Protein AF-0000000066064671 (afdb_homodimer)

Secondary structure (DSSP, 8-state):
-EEEEEEEE--BTTBS--HHHHHHHHHTT-EETTEEEEEEEEPS-TTTHHHHHHHHHHHH--SEEEEEEE-TT-SSBEEBSEEES-EESS--TTS---EEE-SSTTS-SEEE--S-HHHHHHHHHHTT--B--BS---SSHHHHHHHHHHHHHHHHT---EEEEEEEPEEHHHHTTS-S-EE-HHHHHHHHHHHHHT--/-EEEEEEEE--BTTBS--HHHHHHHHHTT-EETTEEEEEEEEPS-TTTHHHHHHHHHHHH--SEEEEEEE-TT--SBEEBSEEES-EESS--TTS---EEE-SSTTS-SEEE--S-HHHHHHHHHHTT--B--BS---SSHHHHHHHHHHHHHHHHT---EEEEEEEPEEHHHHTTS-S-EE-HHHHHHHHHHHHHT--

InterPro domains:
  IPR000816 Peptidase C15, pyroglutamyl peptidase I [PIRSF015592] (1-196)
  IPR000816 Peptidase C15, pyroglutamyl peptidase I [PR00706] (4-27)
  IPR000816 Peptidase C15, pyroglutamyl peptidase I [PR00706] (62-74)
  IPR000816 Peptidase C15, pyroglutamyl peptidase I [PR00706] (80-100)
  IPR000816 Peptidase C15, pyroglutamyl peptidase I [PR00706] (131-147)
  IPR000816 Peptidase C15, pyroglutamyl peptidase I [PR00706] (161-173)
  IPR000816 Peptidase C15, pyroglutamyl peptidase I [cd00501] (2-194)
  IPR016125 Peptidase C15, pyroglutamyl peptidase I-like [PF01470] (2-195)
  IPR016125 Peptidase C15, pyroglutamyl peptidase I-like [PTHR23402] (2-171)
  IPR029762 Pyroglutamyl peptidase I, bacterial-type [MF_00417] (2-199)
  IPR033693 Pyroglutamyl peptidase I, Glu active site [PS01333] (69-85)
  IPR033694 Pyroglutamyl peptidase I, Cys active site [PS01334] (129-143)
  IPR036440 Peptidase C15, pyroglutamyl peptidase I-like superfamily [G3DSA:3.40.630.20] (1-199)
  IPR036440 Peptidase C15, pyroglutamyl peptidase I-like superfamily [SSF53182] (1-195)

Organism: Oceanobacillus iheyensis (strain DSM 14371 / CIP 107618 / JCM 11309 / KCTC 3954 / HTE831) (NCBI:txid221109)

Foldseek 3Di:
DFEEEEEEEQDWDPFNDWLSVVLLVVQDQHDFLNYGYHGDYAYQDLVPRLVVLLVCCVVVVGQEYEYEYADAADQAKEWEFKFAQFAADQATPVGDGGDTHGLDPPDDGMDTFQAPRVLLQVQCVVVVGGYDYHHYPDRHVQSSNQRSVRVSCVVVVHNHGYGYIYDHADPVRCVVPVHHHDHSVSVSVSVSSSVNSPD/DFEEEEEEEQDWDPFNDWLSVVLLVVQDQHDFLNYGYHGYYAYQDLVPRLVVLLVCCVVVVGQEYEYEYADEFDQAKEWEFKFAQFAADQATPVGDGGDTHGLDPPDDGMDTFQAPRVLLQVQCVVVVGGYDYHHYPDRHVQSSNQRSVRVSCVVVVHNHGYGYIYDYADPVRCVVPVHHHDHSVSVSVSVSSSVNSPD

Sequence (398 aa):
MKKILLTGFVPFLDNPINPTEEIVQGLHKKSVNGWEVVGEVLPVDFHVTGDHLVELIHKVQPSAIISLGLAAGRNRITPERIAINCNDGPVDNQGYKPDGEKIISDGPDGYFSSLPIKKMVKELENNGIPAKISNTAGAYLCNHVMYRALHEIEQQKLDIFSGFIHIPASHKLALTNNIPSFAQKDLQRAIEICIGCLDMKKILLTGFVPFLDNPINPTEEIVQGLHKKSVNGWEVVGEVLPVDFHVTGDHLVELIHKVQPSAIISLGLAAGRNRITPERIAINCNDGPVDNQGYKPDGEKIISDGPDGYFSSLPIKKMVKELENNGIPAKISNTAGAYLCNHVMYRALHEIEQQKLDIFSGFIHIPASHKLALTNNIPSFAQKDLQRAIEICIGCLD

Nearest PDB structures (foldseek):
  3lac-assembly1_A  TM=9.583E-01  e=1.604E-26  Bacillus anthracis
  4gxh-assembly1_C  TM=9.673E-01  e=8.724E-26  Xenorhabdus bovienii SS-2004
  3rnz-assembly1_C  TM=9.684E-01  e=1.972E-25  Bacillus amyloliquefaciens
  1aug-assembly1_D  TM=9.659E-01  e=2.534E-25  Bacillus amyloliquefaciens
  3giu-assembly1_A  TM=9.585E-01  e=2.514E-22  Staphylococcus aureus subsp. aureus COL

Radius of gyration: 21.62 Å; Cα contacts (8 Å, |Δi|>4): 901; chains: 2; bounding box: 46×59×47 Å

pLDDT: mean 97.47, std 2.62, range [79.0, 98.94]

Solvent-accessible surface area (backbone atoms only — not comparable to full-atom values): 20444 Å² total; per-residue (Å²): 119,54,35,30,38,33,34,13,32,53,53,50,90,94,34,90,64,37,63,34,33,56,40,22,61,72,40,40,76,34,74,49,81,70,27,36,29,44,43,43,70,35,65,56,34,84,86,49,36,44,59,50,51,54,51,47,49,69,72,66,60,42,50,27,36,45,35,37,35,80,36,51,82,33,79,33,40,25,40,30,46,33,21,41,45,28,30,26,57,72,59,39,78,80,65,53,61,47,79,58,48,55,72,50,89,90,52,65,47,27,45,60,38,62,47,64,50,69,59,30,33,51,52,34,46,75,69,73,37,60,46,42,80,28,67,49,45,62,28,37,67,63,6,42,44,38,33,45,53,52,48,51,34,61,75,68,67,53,89,50,36,32,31,38,33,33,30,36,25,26,47,76,56,29,72,80,35,100,43,44,53,40,53,63,67,55,55,41,47,51,52,50,55,40,52,51,60,58,129,120,53,35,30,39,31,34,14,33,53,53,50,91,95,34,88,65,35,63,35,33,56,39,22,61,70,40,39,76,34,75,49,81,71,27,35,29,45,45,43,71,36,66,55,35,86,86,49,36,45,60,50,50,53,50,48,48,70,72,67,60,44,49,28,37,45,36,38,37,77,36,79,62,37,78,32,40,24,39,28,46,33,21,40,47,28,30,27,58,71,59,39,80,80,66,55,60,48,81,57,47,55,72,49,87,86,53,66,47,28,46,62,38,63,47,64,50,70,58,31,33,51,53,35,45,76,71,73,38,61,46,42,80,28,67,46,46,60,26,37,65,63,7,41,43,38,33,45,54,52,47,51,34,59,75,66,68,53,87,52,37,32,32,38,33,34,30,37,29,25,48,76,56,28,73,80,36,99,44,43,53,41,52,62,68,54,53,42,49,50,51,50,54,42,53,50,60,58,130

Structure (mmCIF, N/CA/C/O backbone):
data_AF-0000000066064671-model_v1
#
loop_
_entity.id
_entity.type
_entity.pdbx_description
1 polymer 'Pyrrolidone-carboxylate peptidase'
#
loop_
_atom_site.group_PDB
_atom_site.id
_atom_site.type_symbol
_atom_site.label_atom_id
_atom_site.label_alt_id
_atom_site.label_comp_id
_atom_site.label_asym_id
_atom_site.label_entity_id
_atom_site.label_seq_id
_atom_site.pdbx_PDB_ins_code
_atom_site.Cartn_x
_atom_site.Cartn_y
_atom_site.Cartn_z
_atom_site.occupancy
_atom_site.B_iso_or_equiv
_atom_site.auth_seq_id
_atom_site.auth_comp_id
_atom_site.auth_asym_id
_atom_site.auth_atom_id
_atom_site.pdbx_PDB_model_num
ATOM 1 N N . MET A 1 1 ? 7.406 26.422 22.25 1 86 1 MET A N 1
ATOM 2 C CA . MET A 1 1 ? 6.527 25.328 21.875 1 86 1 MET A CA 1
ATOM 3 C C . MET A 1 1 ? 7.016 24.656 20.609 1 86 1 MET A C 1
ATOM 5 O O . MET A 1 1 ? 7.52 25.312 19.703 1 86 1 MET A O 1
ATOM 9 N N . LYS A 1 2 ? 6.895 23.344 20.594 1 94.31 2 LYS A N 1
ATOM 10 C CA . LYS A 1 2 ? 7.305 22.656 19.375 1 94.31 2 LYS A CA 1
ATOM 11 C C . LYS A 1 2 ? 6.344 22.953 18.234 1 94.31 2 LYS A C 1
ATOM 13 O O . LYS A 1 2 ? 5.141 23.109 18.438 1 94.31 2 LYS A O 1
ATOM 18 N N . LYS A 1 3 ? 6.828 23.078 17.094 1 97.94 3 LYS A N 1
ATOM 19 C CA . LYS A 1 3 ? 6.027 23.375 15.914 1 97.94 3 LYS A CA 1
ATOM 20 C C . LYS A 1 3 ? 5.684 22.094 15.148 1 97.94 3 LYS A C 1
ATOM 22 O O . LYS A 1 3 ? 6.52 21.203 15.016 1 97.94 3 LYS A O 1
ATOM 27 N N . ILE A 1 4 ? 4.52 22.031 14.695 1 98.56 4 ILE A N 1
ATOM 28 C CA . ILE A 1 4 ? 4.109 21.016 13.742 1 98.56 4 ILE A CA 1
ATOM 29 C C . ILE A 1 4 ? 3.744 21.656 12.406 1 98.56 4 ILE A C 1
ATOM 31 O O . ILE A 1 4 ? 3.025 22.656 12.375 1 98.56 4 ILE A O 1
ATOM 35 N N . LEU A 1 5 ? 4.355 21.203 11.359 1 98.88 5 LEU A N 1
ATOM 36 C CA . LEU A 1 5 ? 3.941 21.562 10.016 1 98.88 5 LEU A CA 1
ATOM 37 C C . LEU A 1 5 ? 2.779 20.703 9.539 1 98.88 5 LEU A C 1
ATOM 39 O O . LEU A 1 5 ? 2.936 19.484 9.367 1 98.88 5 LEU A O 1
ATOM 43 N N . LEU A 1 6 ? 1.608 21.266 9.422 1 98.88 6 LEU A N 1
ATOM 44 C CA . LEU A 1 6 ? 0.392 20.609 8.953 1 98.88 6 LEU A CA 1
ATOM 45 C C . LEU A 1 6 ? 0.06 21.031 7.527 1 98.88 6 LEU A C 1
ATOM 47 O O . LEU A 1 6 ? -0.166 22.203 7.254 1 98.88 6 LEU A O 1
ATOM 51 N N . THR A 1 7 ? 0.079 20.047 6.645 1 98.88 7 THR A N 1
ATOM 52 C CA . THR A 1 7 ? -0.175 20.438 5.262 1 98.88 7 THR A CA 1
ATOM 53 C C . THR A 1 7 ? -1.432 19.75 4.73 1 98.88 7 THR A C 1
ATOM 55 O O . THR A 1 7 ? -1.828 18.703 5.223 1 98.88 7 THR A O 1
ATOM 58 N N . GLY A 1 8 ? -2.143 20.359 3.84 1 98.62 8 GLY A N 1
ATOM 59 C CA . GLY A 1 8 ? -3.242 19.859 3.025 1 98.62 8 GLY A CA 1
ATOM 60 C C . GLY A 1 8 ? -3.127 20.25 1.565 1 98.62 8 GLY A C 1
ATOM 61 O O . GLY A 1 8 ? -2.057 20.656 1.11 1 98.62 8 GLY A O 1
ATOM 62 N N . PHE A 1 9 ? -4.184 20.016 0.849 1 98.56 9 PHE A N 1
ATOM 63 C CA . PHE A 1 9 ? -4.129 20.281 -0.585 1 98.56 9 PHE A CA 1
ATOM 64 C C . PHE A 1 9 ? -5.297 21.156 -1.026 1 98.56 9 PHE A C 1
ATOM 66 O O . PHE A 1 9 ? -6.363 21.125 -0.409 1 98.56 9 PHE A O 1
ATOM 73 N N . VAL A 1 10 ? -5.047 21.875 -2.084 1 97.62 10 VAL A N 1
ATOM 74 C CA . VAL A 1 10 ? -6.133 22.531 -2.805 1 97.62 10 VAL A CA 1
ATOM 75 C C . VAL A 1 10 ? -7.047 21.469 -3.432 1 97.62 10 VAL A C 1
ATOM 77 O O . VAL A 1 10 ? -6.684 20.297 -3.521 1 97.62 10 VAL A O 1
ATOM 80 N N . PRO A 1 11 ? -8.258 21.891 -3.887 1 95.06 11 PRO A N 1
ATOM 81 C CA . PRO A 1 11 ? -9.125 20.969 -4.613 1 95.06 11 PRO A CA 1
ATOM 82 C C . PRO A 1 11 ? -8.445 20.359 -5.844 1 95.06 11 PRO A C 1
ATOM 84 O O . PRO A 1 11 ? -7.531 20.969 -6.406 1 95.06 11 PRO A O 1
ATOM 87 N N . PHE A 1 12 ? -8.875 19.25 -6.246 1 93.38 12 PHE A N 1
ATOM 88 C CA . PHE A 1 12 ? -8.25 18.547 -7.355 1 93.38 12 PHE A CA 1
ATOM 89 C C . PHE A 1 12 ? -9.219 17.547 -7.984 1 93.38 12 PHE A C 1
ATOM 91 O O . PHE A 1 12 ? -10.203 17.156 -7.359 1 93.38 12 PHE A O 1
ATOM 98 N N . LEU A 1 13 ? -8.93 17.156 -9.305 1 92 13 LEU A N 1
ATOM 99 C CA . LEU A 1 13 ? -9.75 16.219 -10.07 1 92 13 LEU A CA 1
ATOM 100 C C . LEU A 1 13 ? -11.227 16.609 -10.008 1 92 13 LEU A C 1
ATOM 102 O O . LEU A 1 13 ? -11.586 17.734 -10.375 1 92 13 LEU A O 1
ATOM 106 N N . ASP A 1 14 ? -12.125 15.703 -9.641 1 88.81 14 ASP A N 1
ATOM 107 C CA . ASP A 1 14 ? -13.562 15.977 -9.664 1 88.81 14 ASP A CA 1
ATOM 108 C C . ASP A 1 14 ? -14.055 16.438 -8.297 1 88.81 14 ASP A C 1
ATOM 110 O O . ASP A 1 14 ? -15.258 16.453 -8.039 1 88.81 14 ASP A O 1
ATOM 114 N N . ASN A 1 15 ? -13.086 16.766 -7.441 1 91.62 15 ASN A N 1
ATOM 115 C CA . ASN A 1 15 ? -13.453 17.25 -6.113 1 91.62 15 ASN A CA 1
ATOM 116 C C . ASN A 1 15 ? -13.328 18.766 -6.016 1 91.62 15 ASN A C 1
ATOM 118 O O . ASN A 1 15 ? -12.219 19.297 -5.891 1 91.62 15 ASN A O 1
ATOM 122 N N . PRO A 1 16 ? -14.438 19.453 -6.008 1 90.81 16 PRO A N 1
ATOM 123 C CA . PRO A 1 16 ? -14.383 20.922 -5.969 1 90.81 16 PRO A CA 1
ATOM 124 C C . PRO A 1 16 ? -13.977 21.453 -4.602 1 90.81 16 PRO A C 1
ATOM 126 O O . PRO A 1 16 ? -13.633 22.641 -4.473 1 90.81 16 PRO A O 1
ATOM 129 N N . ILE A 1 17 ? -14.07 20.609 -3.594 1 92.19 17 ILE A N 1
ATOM 130 C CA . ILE A 1 17 ? -13.688 20.922 -2.223 1 92.19 17 ILE A CA 1
ATOM 131 C C . ILE A 1 17 ? -12.688 19.891 -1.713 1 92.19 17 ILE A C 1
ATOM 133 O O . ILE A 1 17 ? -12.773 18.719 -2.055 1 92.19 17 ILE A O 1
ATOM 137 N N . ASN A 1 18 ? -11.742 20.391 -0.948 1 96.5 18 ASN A N 1
ATOM 138 C CA . ASN A 1 18 ? -10.844 19.516 -0.201 1 96.5 18 ASN A CA 1
ATOM 139 C C . ASN A 1 18 ? -10.914 19.797 1.298 1 96.5 18 ASN A C 1
ATOM 141 O O . ASN A 1 18 ? -10.422 20.828 1.768 1 96.5 18 ASN A O 1
ATOM 145 N N . PRO A 1 19 ? -11.422 18.906 2.004 1 97.75 19 PRO A N 1
ATOM 146 C CA . PRO A 1 19 ? -11.594 19.156 3.436 1 97.75 19 PRO A CA 1
ATOM 147 C C . PRO A 1 19 ? -10.273 19.406 4.156 1 97.75 19 PRO A C 1
ATOM 149 O O . PRO A 1 19 ? -10.258 20.031 5.223 1 97.75 19 PRO A O 1
ATOM 152 N N . THR A 1 20 ? -9.18 18.938 3.605 1 98.62 20 THR A N 1
ATOM 153 C CA . THR A 1 20 ? -7.891 19.141 4.254 1 98.62 20 THR A CA 1
ATOM 154 C C . THR A 1 20 ? -7.516 20.625 4.254 1 98.62 20 THR A C 1
ATOM 156 O O . THR A 1 20 ? -6.859 21.109 5.184 1 98.62 20 THR A O 1
ATOM 159 N N . GLU A 1 21 ? -7.926 21.297 3.186 1 98.31 21 GLU A N 1
ATOM 160 C CA . GLU A 1 21 ? -7.66 22.734 3.123 1 98.31 21 GLU A CA 1
ATOM 161 C C . GLU A 1 21 ? -8.312 23.469 4.293 1 98.31 21 GLU A C 1
ATOM 163 O O . GLU A 1 21 ? -7.672 24.297 4.949 1 98.31 21 GLU A O 1
ATOM 168 N N . GLU A 1 22 ? -9.508 23.141 4.578 1 97.75 22 GLU A N 1
ATOM 169 C CA . GLU A 1 22 ? -10.25 23.781 5.664 1 97.75 22 GLU A CA 1
ATOM 170 C C . GLU A 1 22 ? -9.633 23.453 7.02 1 97.75 22 GLU A C 1
ATOM 172 O O . GLU A 1 22 ? -9.547 24.312 7.898 1 97.75 22 GLU A O 1
ATOM 177 N N . ILE A 1 23 ? -9.195 22.234 7.184 1 98.69 23 ILE A N 1
ATOM 178 C CA . ILE A 1 23 ? -8.586 21.812 8.438 1 98.69 23 ILE A CA 1
ATOM 179 C C . ILE A 1 23 ? -7.289 22.578 8.664 1 98.69 23 ILE A C 1
ATOM 181 O O . ILE A 1 23 ? -7.066 23.125 9.75 1 98.69 23 ILE A O 1
ATOM 185 N N . VAL A 1 24 ? -6.496 22.641 7.656 1 98.69 24 VAL A N 1
ATOM 186 C CA . VAL A 1 24 ? -5.18 23.266 7.73 1 98.69 24 VAL A CA 1
ATOM 187 C C . VAL A 1 24 ? -5.332 24.75 8.031 1 98.69 24 VAL A C 1
ATOM 189 O O . VAL A 1 24 ? -4.656 25.281 8.914 1 98.69 24 VAL A O 1
ATOM 192 N N . GLN A 1 25 ? -6.18 25.344 7.344 1 98 25 GLN A N 1
ATOM 193 C CA . GLN A 1 25 ? -6.422 26.766 7.551 1 98 25 GLN A CA 1
ATOM 194 C C . GLN A 1 25 ? -7.016 27.031 8.93 1 98 25 GLN A C 1
ATOM 196 O O . GLN A 1 25 ? -6.648 28.016 9.594 1 98 25 GLN A O 1
ATOM 201 N N . GLY A 1 26 ? -7.887 26.188 9.344 1 97.81 26 GLY A N 1
ATOM 202 C CA . GLY A 1 26 ? -8.547 26.344 10.633 1 97.81 26 GLY A CA 1
ATOM 203 C C . GLY A 1 26 ? -7.605 26.172 11.805 1 97.81 26 GLY A C 1
ATOM 204 O O . GLY A 1 26 ? -7.816 26.781 12.867 1 97.81 26 GLY A O 1
ATOM 205 N N . LEU A 1 27 ? -6.566 25.422 11.586 1 98.56 27 LEU A N 1
ATOM 206 C CA . LEU A 1 27 ? -5.668 25.109 12.695 1 98.56 27 LEU A CA 1
ATOM 207 C C . LEU A 1 27 ? -4.402 25.953 12.617 1 98.56 27 LEU A C 1
ATOM 209 O O . LEU A 1 27 ? -3.596 25.953 13.555 1 98.56 27 LEU A O 1
ATOM 213 N N . HIS A 1 28 ? -4.25 26.688 11.523 1 98.5 28 HIS A N 1
ATOM 214 C CA . HIS A 1 28 ? -3.059 27.516 11.359 1 98.5 28 HIS A CA 1
ATOM 215 C C . HIS A 1 28 ? -2.916 28.516 12.508 1 98.5 28 HIS A C 1
ATOM 217 O O . HIS A 1 28 ? -3.883 29.188 12.875 1 98.5 28 HIS A O 1
ATOM 223 N N . LYS A 1 29 ? -1.77 28.516 13.188 1 98 29 LYS A N 1
ATOM 224 C CA . LYS A 1 29 ? -1.36 29.422 14.25 1 98 29 LYS A CA 1
ATOM 225 C C . LYS A 1 29 ? -2.078 29.109 15.562 1 98 29 LYS A C 1
ATOM 227 O O . LYS A 1 29 ? -2.012 29.875 16.516 1 98 29 LYS A O 1
ATOM 232 N N . LYS A 1 30 ? -2.764 28.016 15.586 1 97.75 30 LYS A N 1
ATOM 233 C CA . LYS A 1 30 ? -3.371 27.578 16.844 1 97.75 30 LYS A CA 1
ATOM 234 C C . LYS A 1 30 ? -2.424 26.672 17.625 1 97.75 30 LYS A C 1
ATOM 236 O O . LYS A 1 30 ? -1.461 26.141 17.062 1 97.75 30 LYS A O 1
ATOM 241 N N . SER A 1 31 ? -2.703 26.641 18.938 1 97.38 31 SER A N 1
ATOM 242 C CA . SER A 1 31 ? -2.053 25.672 19.812 1 97.38 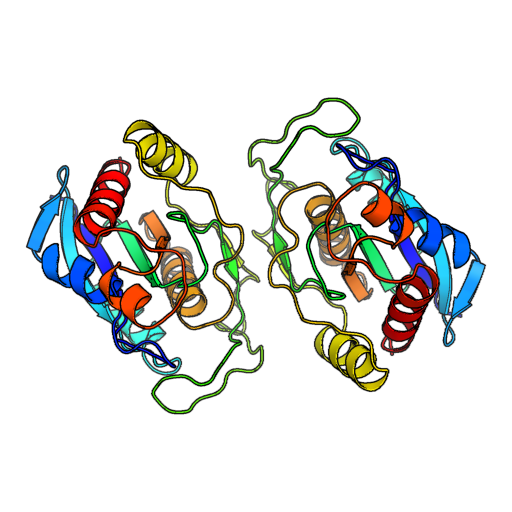31 SER A CA 1
ATOM 243 C C . SER A 1 31 ? -2.943 24.453 20.047 1 97.38 31 SER A C 1
ATOM 245 O O . SER A 1 31 ? -4.082 24.594 20.484 1 97.38 31 SER A O 1
ATOM 247 N N . VAL A 1 32 ? -2.406 23.375 19.641 1 96.38 32 VAL A N 1
ATOM 248 C CA . VAL A 1 32 ? -3.137 22.125 19.797 1 96.38 32 VAL A CA 1
ATOM 249 C C . VAL A 1 32 ? -2.316 21.141 20.656 1 96.38 32 VAL A C 1
ATOM 251 O O . VAL A 1 32 ? -1.283 20.641 20.203 1 96.38 32 VAL A O 1
ATOM 254 N N . ASN A 1 33 ? -2.781 20.875 21.859 1 93.62 33 ASN A N 1
ATOM 255 C CA . ASN A 1 33 ? -2.127 19.922 22.75 1 93.62 33 ASN A CA 1
ATOM 256 C C . ASN A 1 33 ? -0.643 20.234 22.922 1 93.62 33 ASN A C 1
ATOM 258 O O . ASN A 1 33 ? 0.202 19.344 22.797 1 93.62 33 ASN A O 1
ATOM 262 N N . GLY A 1 34 ? -0.303 21.516 22.969 1 93.56 34 GLY A N 1
ATOM 263 C CA . GLY A 1 34 ? 1.061 21.938 23.25 1 93.56 34 GLY A CA 1
ATOM 264 C C . GLY A 1 34 ? 1.89 22.125 22 1 93.56 34 GLY A C 1
ATOM 265 O O . GLY A 1 34 ? 3.076 22.453 22.078 1 93.56 34 GLY A O 1
ATOM 266 N N . TRP A 1 35 ? 1.322 21.906 20.812 1 96.88 35 TRP A N 1
ATOM 267 C CA . TRP A 1 35 ? 2.006 22.109 19.547 1 96.88 35 TRP A CA 1
ATOM 268 C C . TRP A 1 35 ? 1.535 23.391 18.859 1 96.88 35 TRP A C 1
ATOM 270 O O . TRP A 1 35 ? 0.337 23.688 18.844 1 96.88 35 TRP A O 1
ATOM 280 N N . GLU A 1 36 ? 2.412 24.156 18.438 1 98 36 GLU A N 1
ATOM 281 C CA . GLU A 1 36 ? 2.066 25.266 17.547 1 98 36 GLU A CA 1
ATOM 282 C C . GLU A 1 36 ? 1.892 24.781 16.109 1 98 36 GLU A C 1
ATOM 284 O O . GLU A 1 36 ? 2.816 24.219 15.523 1 98 36 GLU A O 1
ATOM 289 N N . VAL A 1 37 ? 0.776 25.094 15.547 1 98.62 37 VAL A N 1
ATOM 290 C CA . VAL A 1 37 ? 0.48 24.562 14.219 1 98.62 37 VAL A CA 1
ATOM 291 C C . VAL A 1 37 ? 0.848 25.594 13.156 1 98.62 37 VAL A C 1
ATOM 293 O O . VAL A 1 37 ? 0.406 26.75 13.219 1 98.62 37 VAL A O 1
ATOM 296 N N . VAL A 1 38 ? 1.689 25.188 12.297 1 98.81 38 VAL A N 1
ATOM 297 C CA . VAL A 1 38 ? 1.933 25.938 11.062 1 98.81 38 VAL A CA 1
ATOM 298 C C . VAL A 1 38 ? 1.246 25.234 9.898 1 98.81 38 VAL A C 1
ATOM 300 O O . VAL A 1 38 ? 1.708 24.188 9.438 1 98.81 38 VAL A O 1
ATOM 303 N N . GLY A 1 39 ? 0.17 25.844 9.438 1 98.75 39 GLY A N 1
ATOM 304 C CA . GLY A 1 39 ? -0.617 25.25 8.367 1 98.75 39 GLY A CA 1
ATOM 305 C C . GLY A 1 39 ? -0.233 25.766 6.992 1 98.75 39 GLY A C 1
ATOM 306 O O . GLY A 1 39 ? -0.01 26.953 6.805 1 98.75 39 GLY A O 1
ATOM 307 N N . GLU A 1 40 ? -0.113 24.859 6.043 1 98.75 40 GLU A N 1
ATOM 308 C CA . GLU A 1 40 ? 0.196 25.219 4.66 1 98.75 40 GLU A CA 1
ATOM 309 C C . GLU A 1 40 ? -0.642 24.391 3.686 1 98.75 40 GLU A C 1
ATOM 311 O O . GLU A 1 40 ? -0.684 23.172 3.773 1 98.75 40 GLU A O 1
ATOM 316 N N . VAL A 1 41 ? -1.333 25.047 2.762 1 98.69 41 VAL A N 1
ATOM 317 C CA . VAL A 1 41 ? -2.074 24.375 1.702 1 98.69 41 VAL A CA 1
ATOM 318 C C . VAL A 1 41 ? -1.189 24.219 0.466 1 98.69 41 VAL A C 1
ATOM 320 O O . VAL A 1 41 ? -0.676 25.219 -0.059 1 98.69 41 VAL A O 1
ATOM 323 N N . LEU A 1 42 ? -0.991 23.047 0.029 1 98.69 42 LEU A N 1
ATOM 324 C CA . LEU A 1 42 ? -0.08 22.734 -1.066 1 98.69 42 LEU A CA 1
ATOM 325 C C . LEU A 1 42 ? -0.833 22.641 -2.389 1 98.69 42 LEU A C 1
ATOM 327 O O . LEU A 1 42 ? -2.006 22.266 -2.414 1 98.69 42 LEU A O 1
ATOM 331 N N . PRO A 1 43 ? -0.164 22.984 -3.477 1 98.06 43 PRO A N 1
ATOM 332 C CA . PRO A 1 43 ? -0.778 22.734 -4.785 1 98.06 43 PRO A CA 1
ATOM 333 C C . PRO A 1 43 ? -0.768 21.266 -5.176 1 98.06 43 PRO A C 1
ATOM 335 O O . PRO A 1 43 ? 0.035 20.484 -4.656 1 98.06 43 PRO A O 1
ATOM 338 N N . VAL A 1 44 ? -1.709 20.891 -6.008 1 98.06 44 VAL A N 1
ATOM 339 C CA . VAL A 1 44 ? -1.705 19.562 -6.613 1 98.06 44 VAL A CA 1
ATOM 340 C C . VAL A 1 44 ? -0.929 19.594 -7.926 1 98.06 44 VAL A C 1
ATOM 342 O O . VAL A 1 44 ? -1.52 19.75 -9 1 98.06 44 VAL A O 1
ATOM 345 N N . ASP A 1 45 ? 0.361 19.562 -7.734 1 98.38 45 ASP A N 1
ATOM 346 C CA . ASP A 1 45 ? 1.346 19.734 -8.797 1 98.38 45 ASP A CA 1
ATOM 347 C C . ASP A 1 45 ? 2.602 18.906 -8.516 1 98.38 45 ASP A C 1
ATOM 349 O O . ASP A 1 45 ? 3.412 19.266 -7.668 1 98.38 45 ASP A O 1
ATOM 353 N N . PHE A 1 46 ? 2.799 17.844 -9.344 1 98.31 46 PHE A N 1
ATOM 354 C CA . PHE A 1 46 ? 3.902 16.922 -9.102 1 98.31 46 PHE A CA 1
ATOM 355 C C . PHE A 1 46 ? 5.242 17.641 -9.234 1 98.31 46 PHE A C 1
ATOM 357 O O . PHE A 1 46 ? 6.227 17.25 -8.609 1 98.31 46 PHE A O 1
ATOM 364 N N . HIS A 1 47 ? 5.309 18.641 -10.008 1 97.38 47 HIS A N 1
ATOM 365 C CA . HIS A 1 47 ? 6.582 19.281 -10.344 1 97.38 47 HIS A CA 1
ATOM 366 C C . HIS A 1 47 ? 7.031 20.234 -9.25 1 97.38 47 HIS A C 1
ATOM 368 O O . HIS A 1 47 ? 8.234 20.453 -9.062 1 97.38 47 HIS A O 1
ATOM 374 N N . VAL A 1 48 ? 6.094 20.734 -8.453 1 97.94 48 VAL A N 1
ATOM 375 C CA . VAL A 1 48 ? 6.48 21.844 -7.582 1 97.94 48 VAL A CA 1
ATOM 376 C C . VAL A 1 48 ? 6.258 21.438 -6.121 1 97.94 48 VAL A C 1
ATOM 378 O O . VAL A 1 48 ? 6.988 21.891 -5.234 1 97.94 48 VAL A O 1
ATOM 381 N N . THR A 1 49 ? 5.336 20.609 -5.859 1 98.44 49 THR A N 1
ATOM 382 C CA . THR A 1 49 ? 4.828 20.422 -4.504 1 98.44 49 THR A CA 1
ATOM 383 C C . THR A 1 49 ? 5.902 19.812 -3.605 1 98.44 49 THR A C 1
ATOM 385 O O . THR A 1 49 ? 6.074 20.25 -2.461 1 98.44 49 THR A O 1
ATOM 388 N N . GLY A 1 50 ? 6.621 18.859 -4.117 1 98.5 50 GLY A N 1
ATOM 389 C CA . GLY A 1 50 ? 7.684 18.234 -3.336 1 98.5 50 GLY A CA 1
ATOM 390 C C . GLY A 1 50 ? 8.758 19.219 -2.914 1 98.5 50 GLY A C 1
ATOM 391 O O . GLY A 1 50 ? 9.148 19.25 -1.745 1 98.5 50 GLY A O 1
ATOM 392 N N . ASP A 1 51 ? 9.195 19.984 -3.838 1 98.44 51 ASP A N 1
ATOM 393 C CA . ASP A 1 51 ? 10.219 20.984 -3.547 1 98.44 51 ASP A CA 1
ATOM 394 C C . ASP A 1 51 ? 9.695 22.031 -2.572 1 98.44 51 ASP A C 1
ATOM 396 O O . ASP A 1 51 ? 10.414 22.469 -1.673 1 98.44 51 ASP A O 1
ATOM 400 N N . HIS A 1 52 ? 8.484 22.391 -2.824 1 98.62 52 HIS A N 1
ATOM 401 C CA . HIS A 1 52 ? 7.863 23.359 -1.937 1 98.62 52 HIS A CA 1
ATOM 402 C C . HIS A 1 52 ? 7.805 22.844 -0.503 1 98.62 52 HIS A C 1
ATOM 404 O O . HIS A 1 52 ? 8.094 23.578 0.441 1 98.62 52 HIS A O 1
ATOM 410 N N . LEU A 1 53 ? 7.434 21.656 -0.314 1 98.75 53 LEU A N 1
ATOM 411 C CA . LEU A 1 53 ? 7.379 21.047 1.014 1 98.75 53 LEU A CA 1
ATOM 412 C C . LEU A 1 53 ? 8.758 21.047 1.67 1 98.75 53 LEU A C 1
ATOM 414 O O . LEU A 1 53 ? 8.883 21.375 2.855 1 98.75 53 LEU A O 1
ATOM 418 N N . VAL A 1 54 ? 9.766 20.672 0.927 1 98.69 54 VAL A N 1
ATOM 419 C CA . VAL A 1 54 ? 11.125 20.641 1.449 1 98.69 54 VAL A CA 1
ATOM 420 C C . VAL A 1 54 ? 11.547 22.031 1.895 1 98.69 54 VAL A C 1
ATOM 422 O O . VAL A 1 54 ? 12.148 22.203 2.955 1 98.69 54 VAL A O 1
ATOM 425 N N . GLU A 1 55 ? 11.188 23.016 1.098 1 98.69 55 GLU A N 1
ATOM 426 C CA . GLU A 1 55 ? 11.469 24.406 1.481 1 98.69 55 GLU A CA 1
ATOM 427 C C . GLU A 1 55 ? 10.781 24.75 2.799 1 98.69 55 GLU A C 1
ATOM 429 O O . GLU A 1 55 ? 11.375 25.406 3.656 1 98.69 55 GLU A O 1
ATOM 434 N N . LEU A 1 56 ? 9.562 24.375 2.926 1 98.75 56 LEU A N 1
ATOM 435 C CA . LEU A 1 56 ? 8.797 24.641 4.141 1 98.75 56 LEU A CA 1
ATOM 436 C C . LEU A 1 56 ? 9.453 23.984 5.348 1 98.75 56 LEU A C 1
ATOM 438 O O . LEU A 1 56 ? 9.469 24.547 6.441 1 98.75 56 LEU A O 1
ATOM 442 N N . ILE A 1 57 ? 9.961 22.75 5.164 1 98.56 57 ILE A N 1
ATOM 443 C CA . ILE A 1 57 ? 10.617 22.031 6.25 1 98.56 57 ILE A CA 1
ATOM 444 C C . ILE A 1 57 ? 11.797 22.859 6.77 1 98.56 57 ILE A C 1
ATOM 446 O O . ILE A 1 57 ? 11.953 23.016 7.984 1 98.56 57 ILE A O 1
ATOM 450 N N . HIS A 1 58 ? 12.555 23.453 5.891 1 98.25 58 HIS A N 1
ATOM 451 C CA . HIS A 1 58 ? 13.742 24.203 6.277 1 98.25 58 HIS A CA 1
ATOM 452 C C . HIS A 1 58 ? 13.367 25.562 6.836 1 98.25 58 HIS A C 1
ATOM 454 O O . HIS A 1 58 ? 14.047 26.078 7.73 1 98.25 58 HIS A O 1
ATOM 460 N N . LYS A 1 59 ? 12.336 26.125 6.348 1 98.38 59 LYS A N 1
ATOM 461 C CA . LYS A 1 59 ? 11.891 27.438 6.809 1 98.38 59 LYS A CA 1
ATOM 462 C C . LYS A 1 59 ? 11.242 27.344 8.188 1 98.38 59 LYS A C 1
ATOM 464 O O . LYS A 1 59 ? 11.555 28.141 9.078 1 98.38 59 LYS A O 1
ATOM 469 N N . VAL A 1 60 ? 10.398 26.359 8.375 1 98.38 60 VAL A N 1
ATOM 470 C CA . VAL A 1 60 ? 9.578 26.234 9.578 1 98.38 60 VAL A CA 1
ATOM 471 C C . VAL A 1 60 ? 10.367 25.516 10.672 1 98.38 60 VAL A C 1
ATOM 473 O O . VAL A 1 60 ? 10.203 25.812 11.859 1 98.38 60 VAL A O 1
ATOM 476 N N . GLN A 1 61 ? 11.242 24.578 10.289 1 98.06 61 GLN A N 1
ATOM 477 C CA . GLN A 1 61 ? 12.016 23.75 11.203 1 98.06 61 GLN A CA 1
ATOM 478 C C . GLN A 1 61 ? 11.109 23.078 12.234 1 98.06 61 GLN A C 1
ATOM 480 O O . GLN A 1 61 ? 11.328 23.203 13.438 1 98.06 61 GLN A O 1
ATOM 485 N N . PRO A 1 62 ? 10.172 22.328 11.75 1 98.56 62 PRO A N 1
ATOM 486 C CA . PRO A 1 62 ? 9.203 21.703 12.641 1 98.56 62 PRO A CA 1
ATOM 487 C C . PRO A 1 62 ? 9.789 20.516 13.398 1 98.56 62 PRO A C 1
ATOM 489 O O . PRO A 1 62 ? 10.828 19.969 13.008 1 98.56 62 PRO A O 1
ATOM 492 N N . SER A 1 63 ? 9.133 20.109 14.469 1 98.19 63 SER A N 1
ATOM 493 C CA . SER A 1 63 ? 9.453 18.875 15.18 1 98.19 63 SER A CA 1
ATOM 494 C C . SER A 1 63 ? 8.594 17.719 14.703 1 98.19 63 SER A C 1
ATOM 496 O O . SER A 1 63 ? 8.875 16.562 15 1 98.19 63 SER A O 1
ATOM 498 N N . ALA A 1 64 ? 7.547 18.047 13.914 1 98.62 64 ALA A N 1
ATOM 499 C CA . ALA A 1 64 ? 6.68 17.031 13.312 1 98.62 64 ALA A CA 1
ATOM 500 C C . ALA A 1 64 ? 6.047 17.547 12.023 1 98.62 64 ALA A C 1
ATOM 502 O O . ALA A 1 64 ? 5.801 18.75 11.891 1 98.62 64 ALA A O 1
ATOM 503 N N . ILE A 1 65 ? 5.863 16.656 11.141 1 98.88 65 ILE A N 1
ATOM 504 C CA . ILE A 1 65 ? 5.141 16.938 9.898 1 98.88 65 ILE A CA 1
ATOM 505 C C . ILE A 1 65 ? 3.973 15.969 9.758 1 98.88 65 ILE A C 1
ATOM 507 O O . ILE A 1 65 ? 4.16 14.75 9.789 1 98.88 65 ILE A O 1
ATOM 511 N N . ILE A 1 66 ? 2.773 16.469 9.68 1 98.94 66 ILE A N 1
ATOM 512 C CA . ILE A 1 66 ? 1.598 15.688 9.312 1 98.94 66 ILE A CA 1
ATOM 513 C C . ILE A 1 66 ? 0.989 16.25 8.031 1 98.94 66 ILE A C 1
ATOM 515 O O . ILE A 1 66 ? 0.514 17.375 8 1 98.94 66 ILE A O 1
ATOM 519 N N . SER A 1 67 ? 1.057 15.484 7.023 1 98.94 67 SER A N 1
ATOM 520 C CA . SER A 1 67 ? 0.372 15.836 5.785 1 98.94 67 SER A CA 1
ATOM 521 C C . SER A 1 67 ? -0.987 15.156 5.684 1 98.94 67 SER A C 1
ATOM 523 O O . SER A 1 67 ? -1.135 14 6.082 1 98.94 67 SER A O 1
ATOM 525 N N . LEU A 1 68 ? -1.937 15.883 5.195 1 98.94 68 LEU A N 1
ATOM 526 C CA . LEU A 1 68 ? -3.297 15.367 5.055 1 98.94 68 LEU A CA 1
ATOM 527 C C . LEU A 1 68 ? -3.678 15.227 3.586 1 98.94 68 LEU A C 1
ATOM 529 O O . LEU A 1 68 ? -3.242 16.016 2.748 1 98.94 68 LEU A O 1
ATOM 533 N N . GLY A 1 69 ? -4.473 14.297 3.311 1 98.62 69 GLY A N 1
ATOM 534 C CA . GLY A 1 69 ? -5.043 14.117 1.984 1 98.62 69 GLY A CA 1
ATOM 535 C C . GLY A 1 69 ? -6.457 13.562 2.012 1 98.62 69 GLY A C 1
ATOM 536 O O . GLY A 1 69 ? -6.824 12.836 2.934 1 98.62 69 GLY A O 1
ATOM 537 N N . LEU A 1 70 ? -7.207 13.914 0.993 1 98.12 70 LEU A N 1
ATOM 538 C CA . LEU A 1 70 ? -8.562 13.398 0.831 1 98.12 70 LEU A CA 1
ATOM 539 C C . LEU A 1 70 ? -8.539 12.023 0.173 1 98.12 70 LEU A C 1
ATOM 541 O O . LEU A 1 70 ? -7.93 11.844 -0.881 1 98.12 70 LEU A O 1
ATOM 545 N N . ALA A 1 71 ? -9.148 11.102 0.85 1 96.56 71 ALA A N 1
ATOM 546 C CA . ALA A 1 71 ? -9.508 9.828 0.239 1 96.56 71 ALA A CA 1
ATOM 547 C C . ALA A 1 71 ? -11.023 9.656 0.192 1 96.56 71 ALA A C 1
ATOM 549 O O . ALA A 1 71 ? -11.617 9.047 1.09 1 96.56 71 ALA A O 1
ATOM 550 N N . ALA A 1 72 ? -11.719 10.18 -0.787 1 91.44 72 ALA A N 1
ATOM 551 C CA . ALA A 1 72 ? -13.164 10.359 -0.874 1 91.44 72 ALA A CA 1
ATOM 552 C C . ALA A 1 72 ? -13.891 9.016 -0.778 1 91.44 72 ALA A C 1
ATOM 554 O O . ALA A 1 72 ? -15.008 8.945 -0.275 1 91.44 72 ALA A O 1
ATOM 555 N N . GLY A 1 73 ? -13.352 7.848 -0.991 1 93.06 73 GLY A N 1
ATOM 556 C CA . GLY A 1 73 ? -14.008 6.551 -0.938 1 93.06 73 GLY A CA 1
ATOM 557 C C . GLY A 1 73 ? -13.805 5.832 0.381 1 93.06 73 GLY A C 1
ATOM 558 O O . GLY A 1 73 ? -14.453 4.816 0.65 1 93.06 73 GLY A O 1
ATOM 559 N N . ARG A 1 74 ? -13.016 6.422 1.219 1 96.62 74 ARG A N 1
ATOM 560 C CA . ARG A 1 74 ? -12.742 5.793 2.508 1 96.62 74 ARG A CA 1
ATOM 561 C C . ARG A 1 74 ? -13.742 6.258 3.562 1 96.62 74 ARG A C 1
ATOM 563 O O . ARG A 1 74 ? -14.289 7.355 3.465 1 96.62 74 ARG A O 1
ATOM 570 N N . ASN A 1 75 ? -13.953 5.375 4.555 1 98.06 75 ASN A N 1
ATOM 571 C CA . ASN A 1 75 ? -14.953 5.66 5.586 1 98.06 75 ASN A CA 1
ATOM 572 C C . ASN A 1 75 ? -14.312 5.758 6.969 1 98.06 75 ASN A C 1
ATOM 574 O O . ASN A 1 75 ? -14.992 5.602 7.98 1 98.06 75 ASN A O 1
ATOM 578 N N . ARG A 1 76 ? -13.055 5.898 7.008 1 98.56 76 ARG A N 1
ATOM 579 C CA . ARG A 1 76 ? -12.273 5.996 8.234 1 98.56 76 ARG A CA 1
ATOM 580 C C . ARG A 1 76 ? -11.117 6.977 8.07 1 98.56 76 ARG A C 1
ATOM 582 O O . ARG A 1 76 ? -10.656 7.219 6.953 1 98.56 76 ARG A O 1
ATOM 589 N N . ILE A 1 77 ? -10.695 7.59 9.195 1 98.88 77 ILE A N 1
ATOM 590 C CA . ILE A 1 77 ? -9.391 8.25 9.219 1 98.88 77 ILE A CA 1
ATOM 591 C C . ILE A 1 77 ? -8.289 7.203 9.07 1 98.88 77 ILE A C 1
ATOM 593 O O . ILE A 1 77 ? -8.258 6.211 9.797 1 98.88 77 ILE A O 1
ATOM 597 N N . THR A 1 78 ? -7.379 7.469 8.141 1 98.88 78 THR A N 1
ATOM 598 C CA . THR A 1 78 ? -6.406 6.406 7.895 1 98.88 78 THR A CA 1
ATOM 599 C C . THR A 1 78 ? -4.984 6.961 7.914 1 98.88 78 THR A C 1
ATOM 601 O O . THR A 1 78 ? -4.477 7.414 6.887 1 98.88 78 THR A O 1
ATOM 604 N N . PRO A 1 79 ? -4.293 6.906 9.086 1 98.94 79 PRO A N 1
ATOM 605 C CA . PRO A 1 79 ? -2.844 7.113 9.055 1 98.94 79 PRO A CA 1
ATOM 606 C C . PRO A 1 79 ? -2.121 6.105 8.164 1 98.94 79 PRO A C 1
ATOM 608 O O . PRO A 1 79 ? -2.422 4.91 8.203 1 98.94 79 PRO A O 1
ATOM 611 N N . GLU A 1 80 ? -1.263 6.613 7.328 1 98.88 80 GLU A N 1
ATOM 612 C CA . GLU A 1 80 ? -0.576 5.785 6.34 1 98.88 80 GLU A CA 1
ATOM 613 C C . GLU A 1 80 ? 0.704 5.188 6.914 1 98.88 80 GLU A C 1
ATOM 615 O O . GLU A 1 80 ? 1.487 5.883 7.562 1 98.88 80 GLU A O 1
ATOM 620 N N . ARG A 1 81 ? 0.928 3.961 6.609 1 98.81 81 ARG A N 1
ATOM 621 C CA . ARG A 1 81 ? 2.074 3.24 7.152 1 98.81 81 ARG A CA 1
ATOM 622 C C . ARG A 1 81 ? 3.34 3.543 6.359 1 98.81 81 ARG A C 1
ATOM 624 O O . ARG A 1 81 ? 4.438 3.59 6.922 1 98.81 81 ARG A O 1
ATOM 631 N N . ILE A 1 82 ? 3.141 3.773 5.012 1 98.88 82 ILE A N 1
ATOM 632 C CA . ILE A 1 82 ? 4.336 3.809 4.172 1 98.88 82 ILE A CA 1
ATOM 633 C C . ILE A 1 82 ? 4.086 4.703 2.959 1 98.88 82 ILE A C 1
ATOM 635 O O . ILE A 1 82 ? 2.959 4.797 2.471 1 98.88 82 ILE A O 1
ATOM 639 N N . ALA A 1 83 ? 5.09 5.348 2.529 1 98.88 83 ALA A N 1
ATOM 640 C CA . ALA A 1 83 ? 5.168 5.973 1.212 1 98.88 83 ALA A CA 1
ATOM 641 C C . ALA A 1 83 ? 6.098 5.188 0.29 1 98.88 83 ALA A C 1
ATOM 643 O O . ALA A 1 83 ? 7.113 4.648 0.735 1 98.88 83 ALA A O 1
ATOM 644 N N . ILE A 1 84 ? 5.766 5.18 -0.961 1 98.94 84 ILE A N 1
ATOM 645 C CA . ILE A 1 84 ? 6.582 4.395 -1.881 1 98.94 84 ILE A CA 1
ATOM 646 C C . ILE A 1 84 ? 7.184 5.309 -2.947 1 98.94 84 ILE A C 1
ATOM 648 O O . ILE A 1 84 ? 6.594 6.332 -3.299 1 98.94 84 ILE A O 1
ATOM 652 N N . ASN A 1 85 ? 8.312 4.922 -3.502 1 98.88 85 ASN A N 1
ATOM 653 C CA . ASN A 1 85 ? 9.07 5.699 -4.48 1 98.88 85 ASN A CA 1
ATOM 654 C C . ASN A 1 85 ? 8.5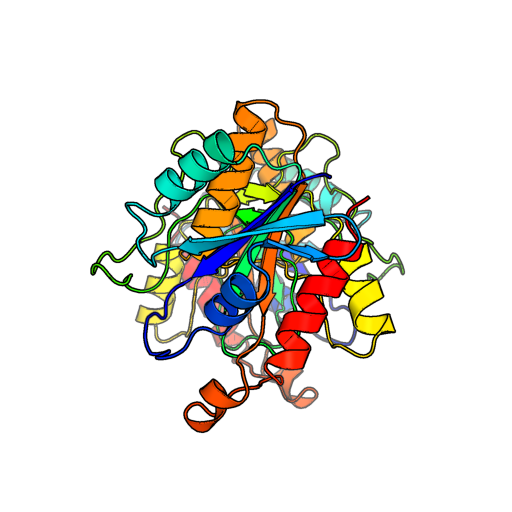 5.535 -5.887 1 98.88 85 ASN A C 1
ATOM 656 O O . ASN A 1 85 ? 9.172 5.008 -6.773 1 98.88 85 ASN A O 1
ATOM 660 N N . CYS A 1 86 ? 7.32 6.09 -6.023 1 98.88 86 CYS A N 1
ATOM 661 C CA . CYS A 1 86 ? 6.629 5.93 -7.297 1 98.88 86 CYS A CA 1
ATOM 662 C C . CYS A 1 86 ? 5.598 7.031 -7.504 1 98.88 86 CYS A C 1
ATOM 664 O O . CYS A 1 86 ? 4.82 7.336 -6.598 1 98.88 86 CYS A O 1
ATOM 666 N N . ASN A 1 87 ? 5.688 7.695 -8.648 1 98.81 87 ASN A N 1
ATOM 667 C CA . ASN A 1 87 ? 4.625 8.586 -9.094 1 98.81 87 ASN A CA 1
ATOM 668 C C . ASN A 1 87 ? 3.723 7.918 -10.117 1 98.81 87 ASN A C 1
ATOM 670 O O . ASN A 1 87 ? 4.191 7.473 -11.172 1 98.81 87 ASN A O 1
ATOM 674 N N . ASP A 1 88 ? 2.514 7.832 -9.812 1 98.56 88 ASP A N 1
ATOM 675 C CA . ASP A 1 88 ? 1.503 7.254 -10.695 1 98.56 88 ASP A CA 1
ATOM 676 C C . ASP A 1 88 ? 0.118 7.82 -10.391 1 98.56 88 ASP A C 1
ATOM 678 O O . ASP A 1 88 ? -0.083 8.453 -9.352 1 98.56 88 ASP A O 1
ATOM 682 N N . GLY A 1 89 ? -0.791 7.602 -11.336 1 97.12 89 GLY A N 1
ATOM 683 C CA . GLY A 1 89 ? -2.15 8.055 -11.086 1 97.12 89 GLY A CA 1
ATOM 684 C C . GLY A 1 89 ? -2.666 9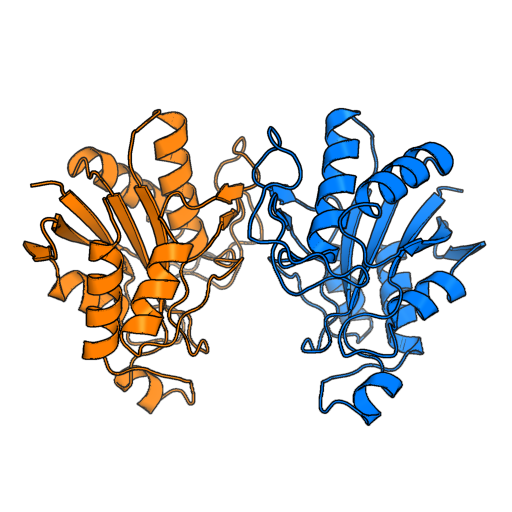.008 -12.148 1 97.12 89 GLY A C 1
ATOM 685 O O . GLY A 1 89 ? -2.119 9.07 -13.25 1 97.12 89 GLY A O 1
ATOM 686 N N . PRO A 1 90 ? -3.787 9.695 -11.836 1 96.94 90 PRO A N 1
ATOM 687 C CA . PRO A 1 90 ? -4.414 10.602 -12.805 1 96.94 90 PRO A CA 1
ATOM 688 C C . PRO A 1 90 ? -3.607 11.875 -13.023 1 96.94 90 PRO A C 1
ATOM 690 O O . PRO A 1 90 ? -2.551 12.055 -12.414 1 96.94 90 PRO A O 1
ATOM 693 N N . VAL A 1 91 ? -4.129 12.656 -13.906 1 97.5 91 VAL A N 1
ATOM 694 C CA . VAL A 1 91 ? -3.529 13.945 -14.242 1 97.5 91 VAL A CA 1
ATOM 695 C C . VAL A 1 91 ? -3.609 14.883 -13.047 1 97.5 91 VAL A C 1
ATOM 697 O O . VAL A 1 91 ? -4.609 14.891 -12.32 1 97.5 91 VAL A O 1
ATOM 700 N N . ASP A 1 92 ? -2.523 15.664 -12.852 1 97.38 92 ASP A N 1
ATOM 701 C CA . ASP A 1 92 ? -2.574 16.656 -11.781 1 97.38 92 ASP A CA 1
ATOM 702 C C . ASP A 1 92 ? -3.191 17.969 -12.266 1 97.38 92 ASP A C 1
ATOM 704 O O . ASP A 1 92 ? -3.721 18.031 -13.375 1 97.38 92 ASP A O 1
ATOM 708 N N . ASN A 1 93 ? -3.24 18.953 -11.383 1 97.12 93 ASN A N 1
ATOM 709 C CA . ASN A 1 93 ? -3.928 20.203 -11.688 1 97.12 93 ASN A CA 1
ATOM 710 C C . ASN A 1 93 ? -3.215 20.984 -12.797 1 97.12 93 ASN A C 1
ATOM 712 O O . ASN A 1 93 ? -3.775 21.922 -13.359 1 97.12 93 ASN A O 1
ATOM 716 N N . GLN A 1 94 ? -1.998 20.578 -13.164 1 97 94 GLN A N 1
ATOM 717 C CA . GLN A 1 94 ? -1.227 21.266 -14.188 1 97 94 GLN A CA 1
ATOM 718 C C . GLN A 1 94 ? -1.167 20.469 -15.484 1 97 94 GLN A C 1
ATOM 720 O O . GLN A 1 94 ? -0.444 20.828 -16.406 1 97 94 GLN A O 1
ATOM 725 N N . GLY A 1 95 ? -1.833 19.297 -15.438 1 97.25 95 GLY A N 1
ATOM 726 C CA . GLY A 1 95 ? -1.967 18.516 -16.656 1 97.25 95 GLY A CA 1
ATOM 727 C C . GLY A 1 95 ? -0.935 17.422 -16.781 1 97.25 95 GLY A C 1
ATOM 728 O O . GLY A 1 95 ? -0.928 16.672 -17.766 1 97.25 95 GLY A O 1
ATOM 729 N N . TYR A 1 96 ? -0.078 17.312 -15.828 1 97.88 96 TYR A N 1
ATOM 730 C CA . TYR A 1 96 ? 0.919 16.25 -15.867 1 97.88 96 TYR A CA 1
ATOM 731 C C . TYR A 1 96 ? 0.314 14.922 -15.43 1 97.88 96 TYR A C 1
ATOM 733 O O . TYR A 1 96 ? -0.345 14.844 -14.391 1 97.88 96 TYR A O 1
ATOM 741 N N . LYS A 1 97 ? 0.506 13.859 -16.25 1 97.94 97 LYS A N 1
ATOM 742 C CA . LYS A 1 97 ? 0.046 12.508 -15.914 1 97.94 97 LYS A CA 1
ATOM 743 C C . LYS A 1 97 ? 1.219 11.594 -15.586 1 97.94 97 LYS A C 1
ATOM 745 O O . LYS A 1 97 ? 1.894 11.086 -16.484 1 97.94 97 LYS A O 1
ATOM 750 N N . PRO A 1 98 ? 1.486 11.266 -14.312 1 97.94 98 PRO A N 1
ATOM 751 C CA . PRO A 1 98 ? 2.57 10.352 -13.961 1 97.94 98 PRO A CA 1
ATOM 752 C C . PRO A 1 98 ? 2.318 8.922 -14.445 1 97.94 98 PRO A C 1
ATOM 754 O O . PRO A 1 98 ? 1.17 8.547 -14.695 1 97.94 98 PRO A O 1
ATOM 757 N N . ASP A 1 99 ? 3.41 8.164 -14.602 1 97.5 99 ASP A N 1
ATOM 758 C CA . ASP A 1 99 ? 3.266 6.832 -15.18 1 97.5 99 ASP A CA 1
ATOM 759 C C . ASP A 1 99 ? 4.238 5.848 -14.539 1 97.5 99 ASP A C 1
ATOM 761 O O . ASP A 1 99 ? 4.891 5.066 -15.234 1 97.5 99 ASP A O 1
ATOM 765 N N . GLY A 1 100 ? 4.375 6.004 -13.273 1 97.81 100 GLY A N 1
ATOM 766 C CA . GLY A 1 100 ? 5.117 4.988 -12.547 1 97.81 100 GLY A CA 1
ATOM 767 C C . GLY A 1 100 ? 6.574 5.352 -12.336 1 97.81 100 GLY A C 1
ATOM 768 O O . GLY A 1 100 ? 7.355 4.539 -11.844 1 97.81 100 GLY A O 1
ATOM 769 N N . GLU A 1 101 ? 7.023 6.562 -12.648 1 98.19 101 GLU A N 1
ATOM 770 C CA . GLU A 1 101 ? 8.414 6.957 -12.461 1 98.19 101 GLU A CA 1
ATOM 771 C C . GLU A 1 101 ? 8.75 7.121 -10.977 1 98.19 101 GLU A C 1
ATOM 773 O O . GLU A 1 101 ? 7.875 7.426 -10.172 1 98.19 101 GLU A O 1
ATOM 778 N N . LYS A 1 102 ? 10.008 6.961 -10.688 1 98.56 102 LYS A N 1
ATOM 779 C CA . LYS A 1 102 ? 10.477 7.145 -9.312 1 98.56 102 LYS A CA 1
ATOM 780 C C . LYS A 1 102 ? 10.398 8.609 -8.898 1 98.56 102 LYS A C 1
ATOM 782 O O . LYS A 1 102 ? 10.672 9.508 -9.695 1 98.56 102 LYS A O 1
ATOM 787 N N . ILE A 1 103 ? 10.078 8.805 -7.66 1 98.81 103 ILE A N 1
ATOM 788 C CA . ILE A 1 103 ? 10.109 10.148 -7.078 1 98.81 103 ILE A CA 1
ATOM 789 C C . ILE A 1 103 ? 11.555 10.625 -6.969 1 98.81 103 ILE A C 1
ATOM 791 O O . ILE A 1 103 ? 11.867 11.75 -7.371 1 98.81 103 ILE A O 1
ATOM 795 N N . ILE A 1 104 ? 12.367 9.82 -6.34 1 98.69 104 ILE A N 1
ATOM 796 C CA . ILE A 1 104 ? 13.805 10.039 -6.195 1 98.69 104 ILE A CA 1
ATOM 797 C C . ILE A 1 104 ? 14.57 8.898 -6.863 1 98.69 104 ILE A C 1
ATOM 799 O O . ILE A 1 104 ? 14.461 7.742 -6.445 1 98.69 104 ILE A O 1
ATOM 803 N N . SER A 1 105 ? 15.352 9.156 -7.863 1 97.75 105 SER A N 1
ATOM 804 C CA . SER A 1 105 ? 16 8.164 -8.719 1 97.75 105 SER A CA 1
ATOM 805 C C . SER A 1 105 ? 16.797 7.164 -7.895 1 97.75 105 SER A C 1
ATOM 807 O O . SER A 1 105 ? 16.719 5.953 -8.125 1 97.75 105 SER A O 1
ATOM 809 N N . ASP A 1 106 ? 17.516 7.578 -6.898 1 97 106 ASP A N 1
ATOM 810 C CA . ASP A 1 106 ? 18.375 6.676 -6.141 1 97 106 ASP A CA 1
ATOM 811 C C . ASP A 1 106 ? 17.859 6.484 -4.719 1 97 106 ASP A C 1
ATOM 813 O O . ASP A 1 106 ? 18.609 6.086 -3.824 1 97 106 ASP A O 1
ATOM 817 N N . GLY A 1 107 ? 16.594 6.738 -4.555 1 98.44 107 GLY A N 1
ATOM 818 C CA . GLY A 1 107 ? 16.016 6.578 -3.23 1 98.44 107 GLY A CA 1
ATOM 819 C C . GLY A 1 107 ? 15.523 5.172 -2.967 1 98.44 107 GLY A C 1
ATOM 820 O O . GLY A 1 107 ? 15.344 4.383 -3.898 1 98.44 107 GLY A O 1
ATOM 821 N N . PRO A 1 108 ? 15.383 4.852 -1.689 1 98.62 108 PRO A N 1
ATOM 822 C CA . PRO A 1 108 ? 14.828 3.531 -1.367 1 98.62 108 PRO A CA 1
ATOM 823 C C . PRO A 1 108 ? 13.414 3.336 -1.901 1 98.62 108 PRO A C 1
ATOM 825 O O . PRO A 1 108 ? 12.727 4.312 -2.217 1 98.62 108 PRO A O 1
ATOM 828 N N . ASP A 1 109 ? 12.945 2.111 -1.985 1 98.75 109 ASP A N 1
ATOM 829 C CA . ASP A 1 109 ? 11.648 1.784 -2.57 1 98.75 109 ASP A CA 1
ATOM 830 C C . ASP A 1 109 ? 10.508 2.328 -1.715 1 98.75 109 ASP A C 1
ATOM 832 O O . ASP A 1 109 ? 9.414 2.572 -2.217 1 98.75 109 ASP A O 1
ATOM 836 N N . GLY A 1 110 ? 10.711 2.482 -0.459 1 98.75 110 GLY A N 1
ATOM 837 C CA . GLY A 1 110 ? 9.688 3.016 0.423 1 98.75 110 GLY A CA 1
ATOM 838 C C . GLY A 1 110 ? 10.242 3.523 1.741 1 98.75 110 GLY A C 1
ATOM 839 O O . GLY A 1 110 ? 11.367 3.203 2.111 1 98.75 110 GLY A O 1
ATOM 840 N N . TYR A 1 111 ? 9.492 4.387 2.4 1 98.88 111 TYR A N 1
ATOM 841 C CA . TYR A 1 111 ? 9.75 4.875 3.752 1 98.88 111 TYR A CA 1
ATOM 842 C C . TYR A 1 111 ? 8.539 4.664 4.652 1 98.88 111 TYR A C 1
ATOM 844 O O . TYR A 1 111 ? 7.426 5.062 4.305 1 98.88 111 TYR A O 1
ATOM 852 N N . PHE A 1 112 ? 8.82 4.07 5.785 1 98.81 112 PHE A N 1
ATOM 853 C CA . PHE A 1 112 ? 7.746 3.992 6.766 1 98.81 112 PHE A CA 1
ATOM 854 C C . PHE A 1 112 ? 7.508 5.348 7.418 1 98.81 112 PHE A C 1
ATOM 856 O O . PHE A 1 112 ? 8.445 6.125 7.605 1 98.81 112 PHE A O 1
ATOM 863 N N . SER A 1 113 ? 6.262 5.586 7.734 1 98.75 113 SER A N 1
ATOM 864 C CA . SER A 1 113 ? 5.914 6.707 8.602 1 98.75 113 SER A CA 1
ATOM 865 C C . SER A 1 113 ? 6.652 6.625 9.93 1 98.75 113 SER A C 1
ATOM 867 O O . SER A 1 113 ? 6.812 5.539 10.492 1 98.75 113 SER A O 1
ATOM 869 N N . SER A 1 114 ? 7.066 7.77 10.461 1 98.44 114 SER A N 1
ATOM 870 C CA . SER A 1 114 ? 7.629 7.797 11.812 1 98.44 114 SER A CA 1
ATOM 871 C C . SER A 1 114 ? 6.605 8.289 12.828 1 98.44 114 SER A C 1
ATOM 873 O O . SER A 1 114 ? 6.926 8.461 14.008 1 98.44 114 SER A O 1
ATOM 875 N N . LEU A 1 115 ? 5.352 8.547 12.359 1 98.62 115 LEU A N 1
ATOM 876 C CA . LEU A 1 115 ? 4.27 8.906 13.266 1 98.62 115 LEU A CA 1
ATOM 877 C C . LEU A 1 115 ? 3.861 7.707 14.125 1 98.62 115 LEU A C 1
ATOM 879 O O . LEU A 1 115 ? 3.975 6.559 13.688 1 98.62 115 LEU A O 1
ATOM 883 N N . PRO A 1 116 ? 3.426 7.953 15.312 1 98.56 116 PRO A N 1
ATOM 884 C CA . PRO A 1 116 ? 2.875 6.863 16.125 1 98.56 116 PRO A CA 1
ATOM 885 C C . PRO A 1 116 ? 1.484 6.434 15.664 1 98.56 116 PRO A C 1
ATOM 887 O O . PRO A 1 116 ? 0.504 6.621 16.391 1 98.56 116 PRO A O 1
ATOM 890 N N . ILE A 1 117 ? 1.405 5.75 14.586 1 98.69 117 ILE A N 1
ATOM 891 C CA . ILE A 1 117 ? 0.152 5.539 13.867 1 98.69 117 ILE A CA 1
ATOM 892 C C . ILE A 1 117 ? -0.734 4.574 14.656 1 98.69 117 ILE A C 1
ATOM 894 O O . ILE A 1 117 ? -1.962 4.684 14.617 1 98.69 117 ILE A O 1
ATOM 898 N N . LYS A 1 118 ? -0.172 3.582 15.383 1 98.44 118 LYS A N 1
ATOM 899 C CA . LYS A 1 118 ? -0.971 2.691 16.219 1 98.44 118 LYS A CA 1
ATOM 900 C C . LYS A 1 118 ? -1.652 3.461 17.344 1 98.44 118 LYS A C 1
ATOM 902 O O . LYS A 1 118 ? -2.84 3.264 17.609 1 98.44 118 LYS A O 1
ATOM 907 N N . LYS A 1 119 ? -0.894 4.332 17.953 1 98.69 119 LYS A N 1
ATOM 908 C CA . LYS A 1 119 ? -1.44 5.168 19.016 1 98.69 119 LYS A CA 1
ATOM 909 C C . LYS A 1 119 ? -2.52 6.105 18.484 1 98.69 119 LYS A C 1
ATOM 911 O O . LYS A 1 119 ? -3.557 6.297 19.125 1 98.69 119 LYS A O 1
ATOM 916 N N . MET A 1 120 ? -2.309 6.691 17.328 1 98.88 120 MET A N 1
ATOM 917 C CA . MET A 1 120 ? -3.266 7.602 16.703 1 98.88 120 MET A CA 1
ATOM 918 C C . MET A 1 120 ? -4.598 6.902 16.453 1 98.88 120 MET A C 1
ATOM 920 O O . MET A 1 120 ? -5.656 7.426 16.812 1 98.88 120 MET A O 1
ATOM 924 N N . VAL A 1 121 ? -4.527 5.695 15.891 1 98.88 121 VAL A N 1
ATOM 925 C CA . VAL A 1 121 ? -5.742 4.949 15.586 1 98.88 121 VAL A CA 1
ATOM 926 C C . VAL A 1 121 ? -6.469 4.59 16.875 1 98.88 121 VAL A C 1
ATOM 928 O O . VAL A 1 121 ? -7.684 4.77 16.984 1 98.88 121 VAL A O 1
ATOM 931 N N . LYS A 1 122 ? -5.73 4.113 17.828 1 98.69 122 LYS A N 1
ATOM 932 C CA . LYS A 1 122 ? -6.316 3.748 19.109 1 98.69 122 LYS A CA 1
ATOM 933 C C . LYS A 1 122 ? -7.02 4.938 19.766 1 98.69 122 LYS A C 1
ATOM 935 O O . LYS A 1 122 ? -8.148 4.816 20.234 1 98.69 122 LYS A O 1
ATOM 940 N N . GLU A 1 123 ? -6.371 6.086 19.781 1 98.69 123 GLU A N 1
ATOM 941 C CA . GLU A 1 123 ? -6.938 7.273 20.406 1 98.69 123 GLU A CA 1
ATOM 942 C C . GLU A 1 123 ? -8.156 7.777 19.641 1 98.69 123 GLU A C 1
ATOM 944 O O . GLU A 1 123 ? -9.125 8.242 20.25 1 98.69 123 GLU A O 1
ATOM 949 N N . LEU A 1 124 ? -8.094 7.719 18.328 1 98.88 124 LEU A N 1
ATOM 950 C CA . LEU A 1 124 ? -9.258 8.086 17.516 1 98.88 124 LEU A CA 1
ATOM 951 C C . LEU A 1 124 ? -10.453 7.207 17.859 1 98.88 124 LEU A C 1
ATOM 953 O O . LEU A 1 124 ? -11.547 7.711 18.141 1 98.88 124 LEU A O 1
ATOM 957 N N . GLU A 1 125 ? -10.227 5.922 17.906 1 98.75 125 GLU A N 1
ATOM 958 C CA . GLU A 1 125 ? -11.297 4.984 18.219 1 98.75 125 GLU A CA 1
ATOM 959 C C . GLU A 1 125 ? -11.82 5.199 19.641 1 98.75 125 GLU A C 1
ATOM 961 O O . GLU A 1 125 ? -13.023 5.125 19.891 1 98.75 125 GLU A O 1
ATOM 966 N N . ASN A 1 126 ? -10.93 5.461 20.594 1 98.56 126 ASN A N 1
ATOM 967 C CA . ASN A 1 126 ? -11.312 5.758 21.969 1 98.56 126 ASN A CA 1
ATOM 968 C C . ASN A 1 126 ? -12.219 6.984 22.047 1 98.56 126 ASN A C 1
ATOM 970 O O . ASN A 1 126 ? -12.984 7.137 23 1 98.56 126 ASN A O 1
ATOM 974 N N . ASN A 1 127 ? -12.109 7.832 21.094 1 98.44 127 ASN A N 1
ATOM 975 C CA . ASN A 1 127 ? -12.906 9.055 21.062 1 98.44 127 ASN A CA 1
ATOM 976 C C . ASN A 1 127 ? -14.086 8.93 20.109 1 98.44 127 ASN A C 1
ATOM 978 O O . ASN A 1 127 ? -14.688 9.938 19.719 1 98.44 127 ASN A O 1
ATOM 982 N N . GLY A 1 128 ? -14.352 7.777 19.641 1 98.31 128 GLY A N 1
ATOM 983 C CA . GLY A 1 128 ? -15.547 7.5 18.859 1 98.31 128 GLY A CA 1
ATOM 984 C C . GLY A 1 128 ? -15.383 7.812 17.375 1 98.31 128 GLY A C 1
ATOM 985 O O . GLY A 1 128 ? -16.359 7.969 16.656 1 98.31 128 GLY A O 1
ATOM 986 N N . ILE A 1 129 ? -14.203 7.988 16.906 1 98.75 129 ILE A N 1
ATOM 987 C CA . ILE A 1 129 ? -13.945 8.297 15.5 1 98.75 129 ILE A CA 1
ATOM 988 C C . ILE A 1 129 ? -13.359 7.066 14.805 1 98.75 129 ILE A C 1
ATOM 990 O O . ILE A 1 129 ? -12.266 6.617 15.148 1 98.75 129 ILE A O 1
ATOM 994 N N . PRO A 1 130 ? -14.039 6.492 13.766 1 98.69 130 PRO A N 1
ATOM 995 C CA . PRO A 1 130 ? -13.523 5.324 13.055 1 98.69 130 PRO A CA 1
ATOM 996 C C . PRO A 1 130 ? -12.172 5.59 12.383 1 98.69 130 PRO A C 1
ATOM 998 O O . PRO A 1 130 ? -12.016 6.594 11.688 1 98.69 130 PRO A O 1
ATOM 1001 N N . ALA A 1 131 ? -11.242 4.68 12.609 1 98.88 131 ALA A N 1
ATOM 1002 C CA . ALA A 1 131 ? -9.891 4.832 12.062 1 98.88 131 ALA A CA 1
ATOM 1003 C C . ALA A 1 131 ? -9.242 3.475 11.82 1 98.88 131 ALA A C 1
ATOM 1005 O O . ALA A 1 131 ? -9.664 2.467 12.391 1 98.88 131 ALA A O 1
ATOM 1006 N N . LYS A 1 132 ? -8.32 3.436 10.961 1 98.62 132 LYS A N 1
ATOM 1007 C CA . LYS A 1 132 ? -7.531 2.238 10.688 1 98.62 132 LYS A CA 1
ATOM 1008 C C . LYS A 1 132 ? -6.195 2.596 10.039 1 98.62 132 LYS A C 1
ATOM 1010 O O . LYS A 1 132 ? -6.102 3.582 9.305 1 98.62 132 LYS A O 1
ATOM 1015 N N . ILE A 1 133 ? -5.18 1.81 10.297 1 98.69 133 ILE A N 1
ATOM 1016 C CA . ILE A 1 133 ? -3.904 1.989 9.617 1 98.69 133 ILE A CA 1
ATOM 1017 C C . ILE A 1 133 ? -4.039 1.571 8.156 1 98.69 133 ILE A C 1
ATOM 1019 O O . ILE A 1 133 ? -4.641 0.539 7.848 1 98.69 133 ILE A O 1
ATOM 1023 N N . SER A 1 134 ? -3.613 2.418 7.27 1 98.44 134 SER A N 1
ATOM 1024 C CA . SER A 1 134 ? -3.582 2.104 5.848 1 98.44 134 SER A CA 1
ATOM 1025 C C . SER A 1 134 ? -2.18 1.709 5.398 1 98.44 134 SER A C 1
ATOM 1027 O O . SER A 1 134 ? -1.2 2.371 5.746 1 98.44 134 SER A O 1
ATOM 1029 N N . ASN A 1 135 ? -2.053 0.667 4.617 1 97.81 135 ASN A N 1
ATOM 1030 C CA . ASN A 1 135 ? -0.76 0.174 4.156 1 97.81 135 ASN A CA 1
ATOM 1031 C C . ASN A 1 135 ? -0.386 0.761 2.799 1 97.81 135 ASN A C 1
ATOM 1033 O O . ASN A 1 135 ? 0.562 0.302 2.158 1 97.81 135 ASN A O 1
ATOM 1037 N N . THR A 1 136 ? -1.189 1.771 2.365 1 96.81 136 THR A N 1
ATOM 1038 C CA . THR A 1 136 ? -0.836 2.4 1.097 1 96.81 136 THR A CA 1
ATOM 1039 C C . THR A 1 136 ? -1.35 3.836 1.043 1 96.81 136 THR A C 1
ATOM 1041 O O . THR A 1 136 ? -2.533 4.086 1.28 1 96.81 136 THR A O 1
ATOM 1044 N N . ALA A 1 137 ? -0.474 4.727 0.692 1 96.75 137 ALA A N 1
ATOM 1045 C CA . ALA A 1 137 ? -0.853 6.109 0.419 1 96.75 137 ALA A CA 1
ATOM 1046 C C . ALA A 1 137 ? -1.127 6.32 -1.067 1 96.75 137 ALA A C 1
ATOM 1048 O O . ALA A 1 137 ? -1.205 7.457 -1.536 1 96.75 137 ALA A O 1
ATOM 1049 N N . GLY A 1 138 ? -1.271 5.184 -1.801 1 96.94 138 GLY A N 1
ATOM 1050 C CA . GLY A 1 138 ? -1.348 5.277 -3.25 1 96.94 138 GLY A CA 1
ATOM 1051 C C . GLY A 1 138 ? -0.015 5.605 -3.898 1 96.94 138 GLY A C 1
ATOM 1052 O O . GLY A 1 138 ? 1.036 5.176 -3.418 1 96.94 138 GLY A O 1
ATOM 1053 N N . ALA A 1 139 ? -0.058 6.266 -5.051 1 98.38 139 ALA A N 1
ATOM 1054 C CA . ALA A 1 139 ? 1.151 6.66 -5.77 1 98.38 139 ALA A CA 1
ATOM 1055 C C . ALA A 1 139 ? 0.995 8.047 -6.387 1 98.38 139 ALA A C 1
ATOM 1057 O O . ALA A 1 139 ? 1.801 8.453 -7.23 1 98.38 139 ALA A O 1
ATOM 1058 N N . TYR A 1 140 ? -0.111 8.703 -5.969 1 98.06 140 TYR A N 1
ATOM 1059 C CA . TYR A 1 140 ? -0.379 10.047 -6.465 1 98.06 140 TYR A CA 1
ATOM 1060 C C . TYR A 1 140 ? 0.358 11.094 -5.637 1 98.06 140 TYR A C 1
ATOM 1062 O O . TYR A 1 140 ? 1.44 10.82 -5.105 1 98.06 140 TYR A O 1
ATOM 1070 N N . LEU A 1 141 ? -0.161 12.289 -5.582 1 98.19 141 LEU A N 1
ATOM 1071 C CA . LEU A 1 141 ? 0.534 13.422 -4.984 1 98.19 141 LEU A CA 1
ATOM 1072 C C . LEU A 1 141 ? 0.674 13.242 -3.475 1 98.19 141 LEU A C 1
ATOM 1074 O O . LEU A 1 141 ? 1.662 13.68 -2.881 1 98.19 141 LEU A O 1
ATOM 1078 N N . CYS A 1 142 ? -0.339 12.617 -2.801 1 98.44 142 CYS A N 1
ATOM 1079 C CA . CYS A 1 142 ? -0.245 12.359 -1.367 1 98.44 142 CYS A CA 1
ATOM 1080 C C . CYS A 1 142 ? 0.974 11.5 -1.045 1 98.44 142 CYS A C 1
ATOM 1082 O O . CYS A 1 142 ? 1.741 11.828 -0.136 1 98.44 142 CYS A O 1
ATOM 1084 N N . ASN A 1 143 ? 1.126 10.484 -1.801 1 98.81 143 ASN A N 1
ATOM 1085 C CA . ASN A 1 143 ? 2.301 9.633 -1.664 1 98.81 143 ASN A CA 1
ATOM 1086 C C . ASN A 1 143 ? 3.59 10.398 -1.948 1 98.81 143 ASN A C 1
ATOM 1088 O O . ASN A 1 143 ? 4.574 10.258 -1.223 1 98.81 143 ASN A O 1
ATOM 1092 N N . HIS A 1 144 ? 3.559 11.188 -2.984 1 98.88 144 HIS A N 1
ATOM 1093 C CA . HIS A 1 144 ? 4.707 11.984 -3.391 1 98.88 144 HIS A CA 1
ATOM 1094 C C . HIS A 1 144 ? 5.184 12.891 -2.256 1 98.88 144 HIS A C 1
ATOM 1096 O O . HIS A 1 144 ? 6.375 12.93 -1.949 1 98.88 144 HIS A O 1
ATOM 1102 N N . VAL A 1 145 ? 4.289 13.555 -1.652 1 98.75 145 VAL A N 1
ATOM 1103 C CA . VAL A 1 145 ? 4.59 14.5 -0.584 1 98.75 145 VAL A CA 1
ATOM 1104 C C . VAL A 1 145 ? 5.105 13.75 0.641 1 98.75 145 VAL A C 1
ATOM 1106 O O . VAL A 1 145 ? 6.094 14.164 1.257 1 98.75 145 VAL A O 1
ATOM 1109 N N . MET A 1 146 ? 4.441 12.664 0.974 1 98.88 146 MET A N 1
ATOM 1110 C CA . MET A 1 146 ? 4.875 11.859 2.113 1 98.88 146 MET A CA 1
ATOM 1111 C C . MET A 1 146 ? 6.297 11.344 1.903 1 98.88 146 MET A C 1
ATOM 1113 O O . MET A 1 146 ? 7.141 11.461 2.791 1 98.88 146 MET A O 1
ATOM 1117 N N . TYR A 1 147 ? 6.578 10.828 0.736 1 98.94 147 TYR A N 1
ATOM 1118 C CA . TYR A 1 147 ? 7.891 10.281 0.415 1 98.94 147 TYR A CA 1
ATOM 1119 C C . TYR A 1 147 ? 8.961 11.359 0.463 1 98.94 147 TYR A C 1
ATOM 1121 O O . TYR A 1 147 ? 10.039 11.148 1.022 1 98.94 147 TYR A O 1
ATOM 1129 N N . ARG A 1 148 ? 8.648 12.523 -0.143 1 98.94 148 ARG A N 1
ATOM 1130 C CA . ARG A 1 148 ? 9.609 13.617 -0.205 1 98.94 148 ARG A CA 1
ATOM 1131 C C . ARG A 1 148 ? 9.977 14.102 1.193 1 98.94 148 ARG A C 1
ATOM 1133 O O . ARG A 1 148 ? 11.148 14.383 1.471 1 98.94 148 ARG A O 1
ATOM 1140 N N . ALA A 1 149 ? 9.016 14.227 2.074 1 98.88 149 ALA A N 1
ATOM 1141 C CA . ALA A 1 149 ? 9.297 14.633 3.449 1 98.88 149 ALA A CA 1
ATOM 1142 C C . ALA A 1 149 ? 10.195 13.625 4.152 1 98.88 149 ALA A C 1
ATOM 1144 O O . ALA A 1 149 ? 11.211 13.992 4.738 1 98.88 149 ALA A O 1
ATOM 1145 N N . LEU A 1 150 ? 9.812 12.367 4.043 1 98.88 150 LEU A N 1
ATOM 1146 C CA . LEU A 1 150 ? 10.547 11.312 4.73 1 98.88 150 LEU A CA 1
ATOM 1147 C C . LEU A 1 150 ? 11.953 11.172 4.156 1 98.88 150 LEU A C 1
ATOM 1149 O O . LEU A 1 150 ? 12.914 10.922 4.895 1 98.88 150 LEU A O 1
ATOM 1153 N N . HIS A 1 151 ? 12.055 11.344 2.877 1 98.81 151 HIS A N 1
ATOM 1154 C CA . HIS A 1 151 ? 13.367 11.289 2.234 1 98.81 151 HIS A CA 1
ATOM 1155 C C . HIS A 1 151 ? 14.273 12.398 2.74 1 98.81 151 HIS A C 1
ATOM 1157 O O . HIS A 1 151 ? 15.438 12.156 3.074 1 98.81 151 HIS A O 1
ATOM 1163 N N . GLU A 1 152 ? 13.727 13.617 2.779 1 98.81 152 GLU A N 1
ATOM 1164 C CA . GLU A 1 152 ? 14.508 14.758 3.254 1 98.81 152 GLU A CA 1
ATOM 1165 C C . GLU A 1 152 ? 14.977 14.547 4.691 1 98.81 152 GLU A C 1
ATOM 1167 O O . GLU A 1 152 ? 16.125 14.812 5.02 1 98.81 152 GLU A O 1
ATOM 1172 N N . ILE A 1 153 ? 14.117 14.055 5.5 1 98.62 153 ILE A N 1
ATOM 1173 C CA . ILE A 1 153 ? 14.414 13.828 6.91 1 98.62 153 ILE A CA 1
ATOM 1174 C C . ILE A 1 153 ? 15.531 12.797 7.043 1 98.62 153 ILE A C 1
ATOM 1176 O O . ILE A 1 153 ? 16.453 12.977 7.836 1 98.62 153 ILE A O 1
ATOM 1180 N N . GLU A 1 154 ? 15.406 11.742 6.297 1 98.12 154 GLU A N 1
ATOM 1181 C CA . GLU A 1 154 ? 16.422 10.695 6.324 1 98.12 154 GLU A CA 1
ATOM 1182 C C . GLU A 1 154 ? 17.766 11.219 5.824 1 98.12 154 GLU A C 1
ATOM 1184 O O . GLU A 1 154 ? 18.797 10.977 6.445 1 98.12 154 GLU A O 1
ATOM 1189 N N . GLN A 1 155 ? 17.734 11.922 4.73 1 97.94 155 GLN A N 1
ATOM 1190 C CA . GLN A 1 155 ? 18.969 12.406 4.102 1 97.94 155 GLN A CA 1
ATOM 1191 C C . GLN A 1 155 ? 19.688 13.414 5 1 97.94 155 GLN A C 1
ATOM 1193 O O . GLN A 1 155 ? 20.906 13.422 5.074 1 97.94 155 GLN A O 1
ATOM 1198 N N . GLN A 1 156 ? 18.891 14.195 5.664 1 98 156 GLN A N 1
ATOM 1199 C CA . GLN A 1 156 ? 19.469 15.258 6.492 1 98 156 GLN A CA 1
ATOM 1200 C C . GLN A 1 156 ? 19.609 14.797 7.941 1 98 156 GLN A C 1
ATOM 1202 O O . GLN A 1 156 ? 20.094 15.555 8.789 1 98 156 GLN A O 1
ATOM 1207 N N . LYS A 1 157 ? 19.25 13.57 8.273 1 97.5 157 LYS A N 1
ATOM 1208 C CA . LYS A 1 157 ? 19.328 12.992 9.617 1 97.5 157 LYS A CA 1
ATOM 1209 C C . LYS A 1 157 ? 18.625 13.883 10.641 1 97.5 157 LYS A C 1
ATOM 1211 O O . LYS A 1 157 ? 19.188 14.203 11.688 1 97.5 157 LYS A O 1
ATOM 1216 N N . LEU A 1 158 ? 17.484 14.352 10.195 1 97 158 LEU A N 1
ATOM 1217 C CA . LEU A 1 158 ? 16.688 15.195 11.086 1 97 158 LEU A CA 1
ATOM 1218 C C . LEU A 1 158 ? 15.914 14.344 12.094 1 97 158 LEU A C 1
ATOM 1220 O O . LEU A 1 158 ? 15.555 13.203 11.797 1 97 158 LEU A O 1
ATOM 1224 N N . ASP A 1 159 ? 15.711 14.867 13.25 1 95.56 159 ASP A N 1
ATOM 1225 C CA . ASP A 1 159 ? 14.914 14.219 14.289 1 95.56 159 ASP A CA 1
ATOM 1226 C C . ASP A 1 159 ? 13.492 14.773 14.312 1 95.56 159 ASP A C 1
ATOM 1228 O O . ASP A 1 159 ? 13.133 15.539 15.203 1 95.56 159 ASP A O 1
ATOM 1232 N N . ILE A 1 160 ? 12.672 14.406 13.312 1 96.25 160 ILE A N 1
ATOM 1233 C CA . ILE A 1 160 ? 11.328 14.922 13.055 1 96.25 160 ILE A CA 1
ATOM 1234 C C . ILE A 1 160 ? 10.375 13.75 12.82 1 96.25 160 ILE A C 1
ATOM 1236 O O . ILE A 1 160 ? 10.68 12.836 12.062 1 96.25 160 ILE A O 1
ATOM 1240 N N . PHE A 1 161 ? 9.211 13.727 13.539 1 97.12 161 PHE A N 1
ATOM 1241 C CA . PHE A 1 161 ? 8.133 12.82 13.141 1 97.12 161 PHE A CA 1
ATOM 1242 C C . PHE A 1 161 ? 7.555 13.234 11.797 1 97.12 161 PHE A C 1
ATOM 1244 O O . PHE A 1 161 ? 7.387 14.43 11.523 1 97.12 161 PHE A O 1
ATOM 1251 N N . SER A 1 162 ? 7.328 12.289 10.984 1 98.75 162 SER A N 1
ATOM 1252 C CA . SER A 1 162 ? 6.719 12.648 9.703 1 98.75 162 SER A CA 1
ATOM 1253 C C . SER A 1 162 ? 5.844 11.523 9.172 1 98.75 162 SER A C 1
ATOM 1255 O O . SER A 1 162 ? 6.199 10.344 9.289 1 98.75 162 SER A O 1
ATOM 1257 N N . GLY A 1 163 ? 4.746 11.93 8.641 1 98.81 163 GLY A N 1
ATOM 1258 C CA . GLY A 1 163 ? 3.854 10.977 7.996 1 98.81 163 GLY A CA 1
ATOM 1259 C C . GLY A 1 163 ? 2.654 11.633 7.344 1 98.81 163 GLY A C 1
ATOM 1260 O O . GLY A 1 163 ? 2.695 12.812 7.004 1 98.81 163 GLY A O 1
ATOM 1261 N N . PHE A 1 164 ? 1.665 10.836 7.027 1 98.94 164 PHE A N 1
ATOM 1262 C CA . PHE A 1 164 ? 0.51 11.242 6.238 1 98.94 164 PHE A CA 1
ATOM 1263 C C . PHE A 1 164 ? -0.772 10.641 6.801 1 98.94 164 PHE A C 1
ATOM 1265 O O . PHE A 1 164 ? -0.775 9.508 7.273 1 98.94 164 PHE A O 1
ATOM 1272 N N . ILE A 1 165 ? -1.83 11.383 6.777 1 98.94 165 ILE A N 1
ATOM 1273 C CA . ILE A 1 165 ? -3.15 10.914 7.184 1 98.94 165 ILE A CA 1
ATOM 1274 C C . ILE A 1 165 ? -4.16 11.195 6.074 1 98.94 165 ILE A C 1
ATOM 1276 O O . ILE A 1 165 ? -4.328 12.344 5.656 1 98.94 165 ILE A O 1
ATOM 1280 N N . HIS A 1 166 ? -4.773 10.195 5.609 1 98.94 166 HIS A N 1
ATOM 1281 C CA . HIS A 1 166 ? -5.914 10.375 4.723 1 98.94 166 HIS A CA 1
ATOM 1282 C C . HIS A 1 166 ? -7.215 10.477 5.512 1 98.94 166 HIS A C 1
ATOM 1284 O O . HIS A 1 166 ? -7.418 9.75 6.488 1 98.94 166 HIS A O 1
ATOM 1290 N N . ILE A 1 167 ? -8.062 11.305 5.039 1 98.81 167 ILE A N 1
ATOM 1291 C CA . ILE A 1 167 ? -9.352 11.5 5.699 1 98.81 167 ILE A CA 1
ATOM 1292 C C . ILE A 1 167 ? -10.484 11.273 4.699 1 98.81 167 ILE A C 1
ATOM 1294 O O . ILE A 1 167 ? -10.297 11.453 3.492 1 98.81 167 ILE A O 1
ATOM 1298 N N . PRO A 1 168 ? -11.68 10.906 5.199 1 98.19 168 PRO A N 1
ATOM 1299 C CA . PRO A 1 168 ? -12.867 10.82 4.344 1 98.19 168 PRO A CA 1
ATOM 1300 C C . PRO A 1 168 ? -13.305 12.18 3.809 1 98.19 168 PRO A C 1
ATOM 1302 O O . PRO A 1 168 ? -12.773 13.219 4.223 1 98.19 168 PRO A O 1
ATOM 1305 N N . ALA A 1 169 ? -14.281 12.102 2.902 1 97.56 169 ALA A 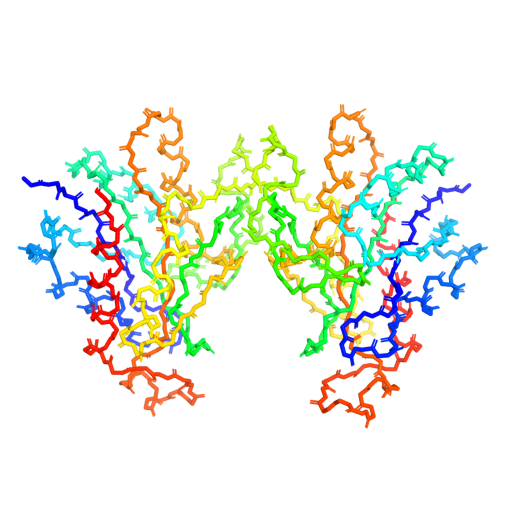N 1
ATOM 1306 C CA . ALA A 1 169 ? -14.93 13.328 2.424 1 97.56 169 ALA A CA 1
ATOM 1307 C C . ALA A 1 169 ? -15.664 14.039 3.555 1 97.56 169 ALA A C 1
ATOM 1309 O O . ALA A 1 169 ? -16.031 13.414 4.555 1 97.56 169 ALA A O 1
ATOM 1310 N N . SER A 1 170 ? -15.789 15.32 3.379 1 97.56 170 SER A N 1
ATOM 1311 C CA . SER A 1 170 ? -16.719 16.062 4.234 1 97.56 170 SER A CA 1
ATOM 1312 C C . SER A 1 170 ? -18.156 15.844 3.793 1 97.56 170 SER A C 1
ATOM 1314 O O . SER A 1 170 ? -18.422 15.461 2.65 1 97.56 170 SER A O 1
ATOM 1316 N N . HIS A 1 171 ? -19.078 16.188 4.676 1 96.69 171 HIS A N 1
ATOM 1317 C CA . HIS A 1 171 ? -20.484 16.109 4.309 1 96.69 171 HIS A CA 1
ATOM 1318 C C . HIS A 1 171 ? -20.781 17 3.098 1 96.69 171 HIS A C 1
ATOM 1320 O O . HIS A 1 171 ? -21.547 16.594 2.213 1 96.69 171 HIS A O 1
ATOM 1326 N N . LYS A 1 172 ? -20.141 18.094 3.1 1 95.5 172 LYS A N 1
ATOM 1327 C CA . LYS A 1 172 ? -20.359 19.016 1.991 1 95.5 172 LYS A CA 1
ATOM 1328 C C . LYS A 1 172 ? -20 18.375 0.657 1 95.5 172 LYS A C 1
ATOM 1330 O O . LYS A 1 172 ? -20.75 18.484 -0.315 1 95.5 172 LYS A O 1
ATOM 1335 N N . LEU A 1 173 ? -18.891 17.688 0.611 1 93.38 173 LEU A N 1
ATOM 1336 C CA . LEU A 1 173 ? -18.438 17.031 -0.61 1 93.38 173 LEU A CA 1
ATOM 1337 C C . LEU A 1 173 ? -19.359 15.867 -0.97 1 93.38 173 LEU A C 1
ATOM 1339 O O . LEU A 1 173 ? -19.594 15.594 -2.15 1 93.38 173 LEU A O 1
ATOM 1343 N N . ALA A 1 174 ? -19.891 15.258 0.002 1 93.88 174 ALA A N 1
ATOM 1344 C CA . ALA A 1 174 ? -20.703 14.055 -0.199 1 93.88 174 ALA A CA 1
ATOM 1345 C C . ALA A 1 174 ? -22.094 14.414 -0.714 1 93.88 174 ALA A C 1
ATOM 1347 O O . ALA A 1 174 ? -22.844 13.531 -1.147 1 93.88 174 ALA A O 1
ATOM 1348 N N . LEU A 1 175 ? -22.438 15.672 -0.576 1 92.75 175 LEU A N 1
ATOM 1349 C CA . LEU A 1 175 ? -23.719 16.109 -1.117 1 92.75 175 LEU A CA 1
ATOM 1350 C C . LEU A 1 175 ? -23.781 15.883 -2.625 1 92.75 175 LEU A C 1
ATOM 1352 O O . LEU A 1 175 ? -24.844 15.633 -3.18 1 92.75 175 LEU A O 1
ATOM 1356 N N . THR A 1 176 ? -22.641 15.867 -3.277 1 86.69 176 THR A N 1
ATOM 1357 C CA . THR A 1 176 ? -22.625 15.797 -4.734 1 86.69 176 THR A CA 1
ATOM 1358 C C . THR A 1 176 ? -21.984 14.484 -5.199 1 86.69 176 THR A C 1
ATOM 1360 O O . THR A 1 176 ? -21.984 14.188 -6.398 1 86.69 176 THR A O 1
ATOM 1363 N N . ASN A 1 177 ? -21.422 13.82 -4.301 1 86.56 177 ASN A N 1
ATOM 1364 C CA . ASN A 1 177 ? -20.766 12.555 -4.582 1 86.56 177 ASN A CA 1
ATOM 1365 C C . ASN A 1 177 ? -21.234 11.453 -3.637 1 86.56 177 ASN A C 1
ATOM 1367 O O . ASN A 1 177 ? -21.141 11.594 -2.416 1 86.56 177 ASN A O 1
ATOM 1371 N N . ASN A 1 178 ? -21.938 10.508 -4.031 1 89.5 178 ASN A N 1
ATOM 1372 C CA . ASN A 1 178 ? -22.422 9.398 -3.209 1 89.5 178 ASN A CA 1
ATOM 1373 C C . ASN A 1 178 ? -21.266 8.617 -2.594 1 89.5 178 ASN A C 1
ATOM 1375 O O . ASN A 1 178 ? -21 7.48 -2.996 1 89.5 178 ASN A O 1
ATOM 1379 N N . ILE A 1 179 ? -20.672 9.25 -1.574 1 94.12 179 ILE A N 1
ATOM 1380 C CA . ILE A 1 179 ? -19.5 8.648 -0.944 1 94.12 179 ILE A CA 1
ATOM 1381 C C . ILE A 1 179 ? -19.578 8.82 0.571 1 94.12 179 ILE A C 1
ATOM 1383 O O . ILE A 1 179 ? -20.328 9.664 1.065 1 94.12 179 ILE A O 1
ATOM 1387 N N . PRO A 1 180 ? -18.938 7.949 1.372 1 96.25 180 PRO A N 1
ATOM 1388 C CA . PRO A 1 180 ? -18.875 8.148 2.822 1 96.25 180 PRO A CA 1
ATOM 1389 C C . PRO A 1 180 ? -18.281 9.508 3.209 1 96.25 180 PRO A C 1
ATOM 1391 O O . PRO A 1 180 ? -17.469 10.062 2.473 1 96.25 180 PRO A O 1
ATOM 1394 N N . SER A 1 181 ? -18.781 10.031 4.32 1 97.69 181 SER A N 1
ATOM 1395 C CA . SER A 1 181 ? -18.312 11.352 4.723 1 97.69 181 SER A CA 1
ATOM 1396 C C . SER A 1 181 ? -18.406 11.539 6.234 1 97.69 181 SER A C 1
ATOM 1398 O O . SER A 1 181 ? -19.094 10.773 6.914 1 97.69 181 SER A O 1
ATOM 1400 N N . PHE A 1 182 ? -17.625 12.414 6.777 1 98.06 182 PHE A N 1
ATOM 1401 C CA . PHE A 1 182 ? -17.703 12.906 8.148 1 98.06 182 PHE A CA 1
ATOM 1402 C C . PHE A 1 182 ? -18.031 14.391 8.18 1 98.06 182 PHE A C 1
ATOM 1404 O O . PHE A 1 182 ? -17.859 15.094 7.18 1 98.06 182 PHE A O 1
ATOM 1411 N N . ALA A 1 183 ? -18.547 14.836 9.367 1 97.88 183 ALA A N 1
ATOM 1412 C CA . ALA A 1 183 ? -18.656 16.281 9.57 1 97.88 183 ALA A CA 1
ATOM 1413 C C . ALA A 1 183 ? -17.281 16.938 9.586 1 97.88 183 ALA A C 1
ATOM 1415 O O . ALA A 1 183 ? -16.328 16.391 10.148 1 97.88 183 ALA A O 1
ATOM 1416 N N . GLN A 1 184 ? -17.266 18.141 8.992 1 98.19 184 GLN A N 1
ATOM 1417 C CA . GLN A 1 184 ? -16 18.875 8.938 1 98.19 184 GLN A CA 1
ATOM 1418 C C . GLN A 1 184 ? -15.406 19.047 10.336 1 98.19 184 GLN A C 1
ATOM 1420 O O . GLN A 1 184 ? -14.195 18.906 10.516 1 98.19 184 GLN A O 1
ATOM 1425 N N . LYS A 1 185 ? -16.219 19.25 11.312 1 98 185 LYS A N 1
ATOM 1426 C CA . LYS A 1 185 ? -15.75 19.438 12.688 1 98 185 LYS A CA 1
ATOM 1427 C C . LYS A 1 185 ? -15.125 18.156 13.227 1 98 185 LYS A C 1
ATOM 1429 O O . LYS A 1 185 ? -14.156 18.203 14 1 98 185 LYS A O 1
ATOM 1434 N N . ASP A 1 186 ? -15.672 17.047 12.844 1 98.38 186 ASP A N 1
ATOM 1435 C CA . ASP A 1 186 ? -15.133 15.766 13.281 1 98.38 186 ASP A CA 1
ATOM 1436 C C . ASP A 1 186 ? -13.805 15.461 12.594 1 98.38 186 ASP A C 1
ATOM 1438 O O . ASP A 1 186 ? -12.914 14.859 13.188 1 98.38 186 ASP A O 1
ATOM 1442 N N . LEU A 1 187 ? -13.742 15.859 11.359 1 98.75 187 LEU A N 1
ATOM 1443 C CA . LEU A 1 187 ? -12.469 15.719 10.648 1 98.75 187 LEU A CA 1
ATOM 1444 C C . LEU A 1 187 ? -11.375 16.531 11.328 1 98.75 187 LEU A C 1
ATOM 1446 O O . LEU A 1 187 ? -10.273 16.031 11.562 1 98.75 187 LEU A O 1
ATOM 1450 N N . GLN A 1 188 ? -11.656 17.734 11.625 1 98.69 188 GLN A N 1
ATOM 1451 C CA . GLN A 1 188 ? -10.688 18.594 12.305 1 98.69 188 GLN A CA 1
ATOM 1452 C C . GLN A 1 188 ? -10.328 18.031 13.68 1 98.69 188 GLN A C 1
ATOM 1454 O O . GLN A 1 188 ? -9.156 18 14.055 1 98.69 188 GLN A O 1
ATOM 1459 N N . ARG A 1 189 ? -11.336 17.562 14.422 1 98.5 189 ARG A N 1
ATOM 1460 C CA . ARG A 1 189 ? -11.117 16.969 15.734 1 98.5 189 ARG A CA 1
ATOM 1461 C C . ARG A 1 189 ? -10.211 15.758 15.648 1 98.5 189 ARG A C 1
ATOM 1463 O O . ARG A 1 189 ? -9.352 15.555 16.516 1 98.5 189 ARG A O 1
ATOM 1470 N N . ALA A 1 190 ? -10.414 14.969 14.617 1 98.88 190 ALA A N 1
ATOM 1471 C CA . ALA A 1 190 ? -9.57 13.789 14.414 1 98.88 190 ALA A CA 1
ATOM 1472 C C . ALA A 1 190 ? -8.102 14.172 14.297 1 98.88 190 ALA A C 1
ATOM 1474 O O . ALA A 1 190 ? -7.238 13.531 14.898 1 98.88 190 ALA A O 1
ATOM 1475 N N . ILE A 1 191 ? -7.832 15.219 13.562 1 98.88 191 ILE A N 1
ATOM 1476 C CA . ILE A 1 191 ? -6.457 15.664 13.359 1 98.88 191 ILE A CA 1
ATOM 1477 C C . ILE A 1 191 ? -5.895 16.219 14.672 1 98.88 191 ILE A C 1
ATOM 1479 O O . ILE A 1 191 ? -4.738 15.961 15.008 1 98.88 191 ILE A O 1
ATOM 1483 N N . GLU A 1 192 ? -6.688 16.875 15.43 1 98.75 192 GLU A N 1
ATOM 1484 C CA . GLU A 1 192 ? -6.258 17.391 16.734 1 98.75 192 GLU A CA 1
ATOM 1485 C C . GLU A 1 192 ? -5.895 16.25 17.672 1 98.75 192 GLU A C 1
ATOM 1487 O O . GLU A 1 192 ? -4.898 16.328 18.391 1 98.75 192 GLU A O 1
ATOM 1492 N N . ILE A 1 193 ? -6.715 15.242 17.703 1 98.62 193 ILE A N 1
ATOM 1493 C CA . ILE A 1 193 ? -6.441 14.062 18.516 1 98.62 193 ILE A CA 1
ATOM 1494 C C . ILE A 1 193 ? -5.105 13.445 18.094 1 98.62 193 ILE A C 1
ATOM 1496 O O . ILE A 1 193 ? -4.285 13.094 18.938 1 98.62 193 ILE A O 1
ATOM 1500 N N . CYS A 1 194 ? -4.875 13.352 16.766 1 98.81 194 CYS A N 1
ATOM 1501 C CA . CYS A 1 194 ? -3.637 12.766 16.266 1 98.81 194 CYS A CA 1
ATOM 1502 C C . CYS A 1 194 ? -2.43 13.602 16.672 1 98.81 194 CYS A C 1
ATOM 1504 O O . CYS A 1 194 ? -1.388 13.062 17.047 1 98.81 194 CYS A O 1
ATOM 1506 N N . ILE A 1 195 ? -2.566 14.898 16.625 1 98.5 195 ILE A N 1
ATOM 1507 C CA . ILE A 1 195 ? -1.492 15.781 17.047 1 98.5 195 ILE A CA 1
ATOM 1508 C C . ILE A 1 195 ? -1.185 15.539 18.531 1 98.5 195 ILE A C 1
ATOM 1510 O O . ILE A 1 195 ? -0.02 15.547 18.938 1 98.5 195 ILE A O 1
ATOM 1514 N N . GLY A 1 196 ? -2.203 15.25 19.266 1 97.56 196 GLY A N 1
ATOM 1515 C CA . GLY A 1 196 ? -2.037 14.984 20.688 1 97.56 196 GLY A CA 1
ATOM 1516 C C . GLY A 1 196 ? -1.277 13.703 20.969 1 97.56 196 GLY A C 1
ATOM 1517 O O . GLY A 1 196 ? -0.821 13.484 22.094 1 97.56 196 GLY A O 1
ATOM 1518 N N . CYS A 1 197 ? -1.161 12.898 20.016 1 98.12 197 CYS A N 1
ATOM 1519 C CA . CYS A 1 197 ? -0.478 11.617 20.188 1 98.12 197 CYS A CA 1
ATOM 1520 C C . CYS A 1 197 ? 1.03 11.789 20.047 1 98.12 197 CYS A C 1
ATOM 1522 O O . CYS A 1 197 ? 1.79 10.859 20.328 1 98.12 197 CYS A O 1
ATOM 1524 N N . LEU A 1 198 ? 1.409 13.055 19.625 1 96.19 198 LEU A N 1
ATOM 1525 C CA . LEU A 1 198 ? 2.832 13.297 19.406 1 96.19 198 LEU A CA 1
ATOM 1526 C C . LEU A 1 198 ? 3.539 13.586 20.734 1 96.19 198 LEU A C 1
ATOM 1528 O O . LEU A 1 198 ? 2.984 14.258 21.594 1 96.19 198 LEU A O 1
ATOM 1532 N N . ASP A 1 199 ? 4.5 12.789 21.266 1 79 199 ASP A N 1
ATOM 1533 C CA . ASP A 1 199 ? 5.211 12.977 22.531 1 79 199 ASP A CA 1
ATOM 1534 C C . ASP A 1 199 ? 6.062 14.242 22.5 1 79 199 ASP A C 1
ATOM 1536 O O . ASP A 1 199 ? 6.531 14.656 21.438 1 79 199 ASP A O 1
ATOM 1540 N N . MET B 1 1 ? 14.578 -25.359 -20.594 1 85.81 1 MET B N 1
ATOM 1541 C CA . MET B 1 1 ? 13.516 -24.375 -20.406 1 85.81 1 MET B CA 1
ATOM 1542 C C . MET B 1 1 ? 13.68 -23.672 -19.062 1 85.81 1 MET B C 1
ATOM 1544 O O . MET B 1 1 ? 14.094 -24.281 -18.078 1 85.81 1 MET B O 1
ATOM 1548 N N . LYS B 1 2 ? 13.391 -22.391 -19.078 1 94.19 2 LYS B N 1
ATOM 1549 C CA . LYS B 1 2 ? 13.477 -21.656 -17.812 1 94.19 2 LYS B CA 1
ATOM 1550 C C . LYS B 1 2 ? 12.375 -22.094 -16.859 1 94.19 2 LYS B C 1
ATOM 1552 O O . LYS B 1 2 ? 11.258 -22.391 -17.297 1 94.19 2 LYS B O 1
ATOM 1557 N N . LYS B 1 3 ? 12.656 -22.172 -15.648 1 97.94 3 LYS B N 1
ATOM 1558 C CA . LYS B 1 3 ? 11.695 -22.578 -14.633 1 97.94 3 LYS B CA 1
ATOM 1559 C C . LYS B 1 3 ? 11.062 -21.359 -13.953 1 97.94 3 LYS B C 1
ATOM 1561 O O . LYS B 1 3 ? 11.75 -20.359 -13.688 1 97.94 3 LYS B O 1
ATOM 1566 N N . ILE B 1 4 ? 9.844 -21.438 -13.719 1 98.56 4 ILE B N 1
ATOM 1567 C CA . ILE B 1 4 ? 9.141 -20.484 -12.867 1 98.56 4 ILE B CA 1
ATOM 1568 C C . ILE B 1 4 ? 8.625 -21.188 -11.617 1 98.56 4 ILE B C 1
ATOM 1570 O O . ILE B 1 4 ? 8.047 -22.266 -11.703 1 98.56 4 ILE B O 1
ATOM 1574 N N . LEU B 1 5 ? 8.984 -20.672 -10.484 1 98.88 5 LEU B N 1
ATOM 1575 C CA . LEU B 1 5 ? 8.383 -21.109 -9.227 1 98.88 5 LEU B CA 1
ATOM 1576 C C . LEU B 1 5 ? 7.059 -20.391 -8.992 1 98.88 5 LEU B C 1
ATOM 1578 O O . LEU B 1 5 ? 7.031 -19.172 -8.797 1 98.88 5 LEU B O 1
ATOM 1582 N N . LEU B 1 6 ? 5.969 -21.109 -9.07 1 98.88 6 LEU B N 1
ATOM 1583 C CA . LEU B 1 6 ? 4.617 -20.609 -8.844 1 98.88 6 LEU B CA 1
ATOM 1584 C C . LEU B 1 6 ? 4.086 -21.078 -7.492 1 98.88 6 LEU B C 1
ATOM 1586 O O . LEU B 1 6 ? 3.959 -22.281 -7.254 1 98.88 6 LEU B O 1
ATOM 1590 N N . THR B 1 7 ? 3.824 -20.109 -6.629 1 98.88 7 THR B N 1
ATOM 1591 C CA . THR B 1 7 ? 3.375 -20.547 -5.312 1 98.88 7 THR B CA 1
ATOM 1592 C C . THR B 1 7 ? 1.969 -20.031 -5.02 1 98.88 7 THR B C 1
ATOM 1594 O O . THR B 1 7 ? 1.54 -19.016 -5.586 1 98.88 7 THR B O 1
ATOM 1597 N N . GLY B 1 8 ? 1.192 -20.719 -4.273 1 98.56 8 GLY B N 1
ATOM 1598 C CA . GLY B 1 8 ? -0.089 -20.375 -3.674 1 98.56 8 GLY B CA 1
ATOM 1599 C C . GLY B 1 8 ? -0.189 -20.766 -2.213 1 98.56 8 GLY B C 1
ATOM 1600 O O . GLY B 1 8 ? 0.825 -21.047 -1.566 1 98.56 8 GLY B O 1
ATOM 1601 N N . PHE B 1 9 ? -1.368 -20.688 -1.704 1 98.56 9 PHE B N 1
ATOM 1602 C CA . PHE B 1 9 ? -1.539 -20.953 -0.281 1 98.56 9 PHE B CA 1
ATOM 1603 C C . PHE B 1 9 ? -2.652 -21.969 -0.051 1 98.56 9 PHE B C 1
ATOM 1605 O O . PHE B 1 9 ? -3.584 -22.078 -0.852 1 98.56 9 PHE B O 1
ATOM 1612 N N . VAL B 1 10 ? -2.518 -22.656 1.046 1 97.56 10 VAL B N 1
ATOM 1613 C CA . VAL B 1 10 ? -3.629 -23.453 1.564 1 97.56 10 VAL B CA 1
ATOM 1614 C C . VAL B 1 10 ? -4.762 -22.531 1.999 1 97.56 10 VAL B C 1
ATOM 1616 O O . VAL B 1 10 ? -4.57 -21.312 2.137 1 97.56 10 VAL B O 1
ATOM 1619 N N . PRO B 1 11 ? -5.973 -23.094 2.238 1 95.06 11 PRO B N 1
ATOM 1620 C CA . PRO B 1 11 ? -7.07 -22.281 2.779 1 95.06 11 PRO B CA 1
ATOM 1621 C C . PRO B 1 11 ? -6.707 -21.609 4.105 1 95.06 11 PRO B C 1
ATOM 1623 O O . PRO B 1 11 ? -5.848 -22.109 4.836 1 95.06 11 PRO B O 1
ATOM 1626 N N . PHE B 1 12 ? -7.332 -20.562 4.41 1 93.38 12 PHE B N 1
ATOM 1627 C CA . PHE B 1 12 ? -7.008 -19.781 5.605 1 93.38 12 PHE B CA 1
ATOM 1628 C C . PHE B 1 12 ? -8.195 -18.938 6.039 1 93.38 12 PHE B C 1
ATOM 1630 O O . PHE B 1 12 ? -9.086 -18.656 5.234 1 93.38 12 PHE B O 1
ATOM 1637 N N . LEU B 1 13 ? -8.203 -18.516 7.375 1 92 13 LEU B N 1
ATOM 1638 C CA . LEU B 1 13 ? -9.25 -17.688 7.957 1 92 13 LEU B CA 1
ATOM 1639 C C . LEU B 1 13 ? -10.633 -18.25 7.645 1 92 13 LEU B C 1
ATOM 1641 O O . LEU B 1 13 ? -10.914 -19.406 7.961 1 92 13 LEU B O 1
ATOM 1645 N N . ASP B 1 14 ? -11.57 -17.469 7.109 1 88.88 14 ASP B N 1
ATOM 1646 C CA . ASP B 1 14 ? -12.938 -17.922 6.883 1 88.88 14 ASP B CA 1
ATOM 1647 C C . ASP B 1 14 ? -13.117 -18.422 5.449 1 88.88 14 ASP B C 1
ATOM 1649 O O . ASP B 1 14 ? -14.242 -18.578 4.984 1 88.88 14 ASP B O 1
ATOM 1653 N N . ASN B 1 15 ? -11.984 -18.641 4.789 1 91.75 15 ASN B N 1
ATOM 1654 C CA . ASN B 1 15 ? -12.039 -19.156 3.422 1 91.75 15 ASN B CA 1
ATOM 1655 C C . ASN B 1 15 ? -11.703 -20.641 3.367 1 91.75 15 ASN B C 1
ATOM 1657 O O . ASN B 1 15 ? -10.539 -21.031 3.449 1 91.75 15 ASN B O 1
ATOM 1661 N N . PRO B 1 16 ? -12.703 -21.453 3.168 1 90.94 16 PRO B N 1
ATOM 1662 C CA . PRO B 1 16 ? -12.461 -22.906 3.164 1 90.94 16 PRO B CA 1
ATOM 1663 C C . PRO B 1 16 ? -11.734 -23.375 1.906 1 90.94 16 PRO B C 1
ATOM 1665 O O . PRO B 1 16 ? -11.234 -24.5 1.864 1 90.94 16 PRO B O 1
ATOM 1668 N N . ILE B 1 17 ? -11.773 -22.547 0.877 1 92.25 17 ILE B N 1
ATOM 1669 C CA . ILE B 1 17 ? -11.102 -22.812 -0.392 1 92.25 17 ILE B CA 1
ATOM 1670 C C . ILE B 1 17 ? -10.156 -21.656 -0.727 1 92.25 17 ILE B C 1
ATOM 1672 O O . ILE B 1 17 ? -10.453 -20.5 -0.422 1 92.25 17 ILE B O 1
ATOM 1676 N N . ASN B 1 18 ? -9.031 -22.031 -1.303 1 96.5 18 ASN B N 1
ATOM 1677 C CA . ASN B 1 18 ? -8.133 -21.031 -1.886 1 96.5 18 ASN B CA 1
ATOM 1678 C C . ASN B 1 18 ? -7.891 -21.297 -3.369 1 96.5 18 ASN B C 1
ATOM 1680 O O . ASN B 1 18 ? -7.199 -22.25 -3.729 1 96.5 18 ASN B O 1
ATOM 1684 N N . PRO B 1 19 ? -8.383 -20.484 -4.176 1 97.75 19 PRO B N 1
ATOM 1685 C CA . PRO B 1 19 ? -8.258 -20.734 -5.613 1 97.75 19 PRO B CA 1
ATOM 1686 C C . PRO B 1 19 ? -6.809 -20.812 -6.078 1 97.75 19 PRO B C 1
ATOM 1688 O O . PRO B 1 19 ? -6.52 -21.422 -7.109 1 97.75 19 PRO B O 1
ATOM 1691 N N . THR B 1 20 ? -5.906 -20.203 -5.344 1 98.62 20 THR B N 1
ATOM 1692 C CA . THR B 1 20 ? -4.504 -20.25 -5.742 1 98.62 20 THR B CA 1
ATOM 1693 C C . THR B 1 20 ? -3.949 -21.656 -5.656 1 98.62 20 THR B C 1
ATOM 1695 O O . THR B 1 20 ? -3.078 -22.047 -6.441 1 98.62 20 THR B O 1
ATOM 1698 N N . GLU B 1 21 ? -4.457 -22.406 -4.664 1 98.31 21 GLU B N 1
ATOM 1699 C CA . GLU B 1 21 ? -4.027 -23.797 -4.535 1 98.31 21 GLU B CA 1
ATOM 1700 C C . GLU B 1 21 ? -4.359 -24.594 -5.793 1 98.31 21 GLU B C 1
ATOM 1702 O O . GLU B 1 21 ? -3.512 -25.312 -6.312 1 98.31 21 GLU B O 1
ATOM 1707 N N . GLU B 1 22 ? -5.523 -24.422 -6.293 1 97.75 22 GLU B N 1
ATOM 1708 C CA . GLU B 1 22 ? -5.965 -25.125 -7.488 1 97.75 22 GLU B CA 1
ATOM 1709 C C . GLU B 1 22 ? -5.16 -24.703 -8.711 1 97.75 22 GLU B C 1
ATOM 1711 O O . GLU B 1 22 ? -4.809 -25.547 -9.555 1 97.75 22 GLU B O 1
ATOM 1716 N N . ILE B 1 23 ? -4.855 -23.438 -8.82 1 98.69 23 ILE B N 1
ATOM 1717 C CA . ILE B 1 23 ? -4.086 -22.938 -9.945 1 98.69 23 ILE B CA 1
ATOM 1718 C C . ILE B 1 23 ? -2.682 -23.531 -9.922 1 98.69 23 ILE B C 1
ATOM 1720 O O . ILE B 1 23 ? -2.197 -24.031 -10.945 1 98.69 23 ILE B O 1
ATOM 1724 N N . VAL B 1 24 ? -2.082 -23.5 -8.789 1 98.62 24 VAL B N 1
ATOM 1725 C CA . VAL B 1 24 ? -0.707 -23.953 -8.609 1 98.62 24 VAL B CA 1
ATOM 1726 C C . VAL B 1 24 ? -0.613 -25.453 -8.914 1 98.62 24 VAL B C 1
ATOM 1728 O O . VAL B 1 24 ? 0.273 -25.875 -9.656 1 98.62 24 VAL B O 1
ATOM 1731 N N . GLN B 1 25 ? -1.497 -26.156 -8.383 1 98 25 GLN B N 1
ATOM 1732 C CA . GLN B 1 25 ? -1.516 -27.594 -8.609 1 98 25 GLN B CA 1
ATOM 1733 C C . GLN B 1 25 ? -1.812 -27.922 -10.078 1 98 25 GLN B C 1
ATOM 1735 O O . GLN B 1 25 ? -1.216 -28.828 -10.648 1 98 25 GLN B O 1
ATOM 1740 N N . GLY B 1 26 ? -2.703 -27.188 -10.648 1 97.75 26 GLY B N 1
ATOM 1741 C CA . GLY B 1 26 ? -3.098 -27.406 -12.031 1 97.75 26 GLY B CA 1
ATOM 1742 C C . GLY B 1 26 ? -1.987 -27.109 -13.023 1 97.75 26 GLY B C 1
ATOM 1743 O O . GLY B 1 26 ? -1.926 -27.734 -14.094 1 97.75 26 GLY B O 1
ATOM 1744 N N . LEU B 1 27 ? -1.104 -26.234 -12.633 1 98.56 27 LEU B N 1
ATOM 1745 C CA . LEU B 1 27 ? -0.069 -25.797 -13.57 1 98.56 27 LEU B CA 1
ATOM 1746 C C . LEU B 1 27 ? 1.261 -26.484 -13.258 1 98.56 27 LEU B C 1
ATOM 1748 O O . LEU B 1 27 ? 2.213 -26.375 -14.031 1 98.56 27 LEU B O 1
ATOM 1752 N N . HIS B 1 28 ? 1.306 -27.203 -12.125 1 98.5 28 HIS B N 1
ATOM 1753 C CA . HIS B 1 28 ? 2.543 -27.875 -11.742 1 98.5 28 HIS B CA 1
ATOM 1754 C C . HIS B 1 28 ? 3.012 -28.828 -12.836 1 98.5 28 HIS B C 1
ATOM 1756 O O . HIS B 1 28 ? 2.217 -29.609 -13.367 1 98.5 28 HIS B O 1
ATOM 1762 N N . LYS B 1 29 ? 4.242 -28.688 -13.305 1 98 29 LYS B N 1
ATOM 1763 C CA . LYS B 1 29 ? 4.945 -29.531 -14.273 1 98 29 LYS B CA 1
ATOM 1764 C C . LYS B 1 29 ? 4.438 -29.281 -15.688 1 98 29 LYS B C 1
ATOM 1766 O O . LYS B 1 29 ? 4.77 -30.016 -16.609 1 98 29 LYS B O 1
ATOM 1771 N N . LYS B 1 30 ? 3.631 -28.281 -15.852 1 97.69 30 LYS B N 1
ATOM 1772 C CA . LYS B 1 30 ? 3.207 -27.906 -17.188 1 97.69 30 LYS B CA 1
ATOM 1773 C C . LYS B 1 30 ? 4.16 -26.891 -17.812 1 97.69 30 LYS B C 1
ATOM 1775 O O . LYS B 1 30 ? 4.93 -26.25 -17.094 1 97.69 30 LYS B O 1
ATOM 1780 N N . SER B 1 31 ? 4.129 -26.891 -19.156 1 97.38 31 SER B N 1
ATOM 1781 C CA . SER B 1 31 ? 4.801 -25.828 -19.906 1 97.38 31 SER B CA 1
ATOM 1782 C C . SER B 1 31 ? 3.822 -24.734 -20.312 1 97.38 31 SER B C 1
ATOM 1784 O O . SER B 1 31 ? 2.811 -25.016 -20.969 1 97.38 31 SER B O 1
ATOM 1786 N N . VAL B 1 32 ? 4.133 -23.594 -19.844 1 96.31 32 VAL B N 1
ATOM 1787 C CA . VAL B 1 32 ? 3.289 -22.438 -20.141 1 96.31 32 VAL B CA 1
ATOM 1788 C C . VAL B 1 32 ? 4.117 -21.359 -20.844 1 96.31 32 VAL B C 1
ATOM 1790 O O . VAL B 1 32 ? 4.984 -20.734 -20.219 1 96.31 32 VAL B O 1
ATOM 1793 N N . ASN B 1 33 ? 3.844 -21.141 -22.125 1 93.44 33 ASN B N 1
ATOM 1794 C CA . ASN B 1 33 ? 4.527 -20.094 -22.891 1 93.44 33 ASN B CA 1
ATOM 1795 C C . ASN B 1 33 ? 6.043 -20.234 -22.781 1 93.44 33 ASN B C 1
ATOM 1797 O O . ASN B 1 33 ? 6.738 -19.25 -22.531 1 93.44 33 ASN B O 1
ATOM 1801 N N . GLY B 1 34 ? 6.535 -21.453 -22.766 1 93.5 34 GLY B N 1
ATOM 1802 C CA . GLY B 1 34 ? 7.969 -21.703 -22.781 1 93.5 34 GLY B CA 1
ATOM 1803 C C . GLY B 1 34 ? 8.57 -21.812 -21.391 1 93.5 34 GLY B C 1
ATOM 1804 O O . GLY B 1 34 ? 9.781 -22 -21.25 1 93.5 34 GLY B O 1
ATOM 1805 N N . TRP B 1 35 ? 7.785 -21.672 -20.344 1 96.81 35 TRP B N 1
ATOM 1806 C CA . TRP B 1 35 ? 8.25 -21.797 -18.953 1 96.81 35 TRP B CA 1
ATOM 1807 C C . TRP B 1 35 ? 7.832 -23.125 -18.359 1 96.81 35 TRP B C 1
ATOM 1809 O O . TRP B 1 35 ? 6.691 -23.562 -18.531 1 96.81 35 TRP B O 1
ATOM 1819 N N . GLU B 1 36 ? 8.711 -23.766 -17.781 1 98 36 GLU B N 1
ATOM 1820 C CA . GLU B 1 36 ? 8.359 -24.922 -16.953 1 98 36 GLU B CA 1
ATOM 1821 C C . GLU B 1 36 ? 7.867 -24.484 -15.578 1 98 36 GLU B C 1
ATOM 1823 O O . GLU B 1 36 ? 8.594 -23.812 -14.836 1 98 36 GLU B O 1
ATOM 1828 N N . VAL B 1 37 ? 6.719 -24.938 -15.211 1 98.62 37 VAL B N 1
ATOM 1829 C CA . VAL B 1 37 ? 6.125 -24.469 -13.969 1 98.62 37 VAL B CA 1
ATOM 1830 C C . VAL B 1 37 ? 6.422 -25.453 -12.844 1 98.62 37 VAL B C 1
ATOM 1832 O O . VAL B 1 37 ? 6.145 -26.641 -12.969 1 98.62 37 VAL B O 1
ATOM 1835 N N . VAL B 1 38 ? 7.047 -24.969 -11.844 1 98.81 38 VAL B N 1
ATOM 1836 C CA . VAL B 1 38 ? 7.152 -25.672 -10.578 1 98.81 38 VAL B CA 1
ATOM 1837 C C . VAL B 1 38 ? 6.184 -25.078 -9.562 1 98.81 38 VAL B C 1
ATOM 1839 O O . VAL B 1 38 ? 6.418 -23.984 -9.039 1 98.81 38 VAL B O 1
ATOM 1842 N N . GLY B 1 39 ? 5.125 -25.828 -9.305 1 98.75 39 GLY B N 1
ATOM 1843 C CA . GLY B 1 39 ? 4.094 -25.344 -8.398 1 98.75 39 GLY B CA 1
ATOM 1844 C C . GLY B 1 39 ? 4.281 -25.812 -6.969 1 98.75 39 GLY B C 1
ATOM 1845 O O . GLY B 1 39 ? 4.613 -26.984 -6.734 1 98.75 39 GLY B O 1
ATOM 1846 N N . GLU B 1 40 ? 4.125 -24.922 -6.023 1 98.75 40 GLU B N 1
ATOM 1847 C CA . GLU B 1 40 ? 4.223 -25.25 -4.605 1 98.75 40 GLU B CA 1
ATOM 1848 C C . GLU B 1 40 ? 3.127 -24.547 -3.803 1 98.75 40 GLU B C 1
ATOM 1850 O O .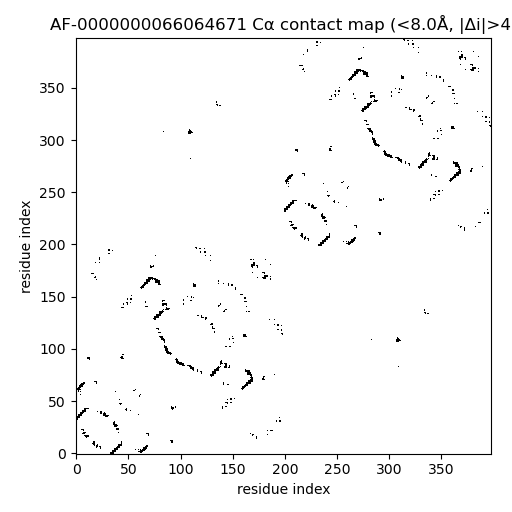 GLU B 1 40 ? 2.945 -23.344 -3.914 1 98.75 40 GLU B O 1
ATOM 1855 N N . VAL B 1 41 ? 2.375 -25.297 -3.012 1 98.69 41 VAL B N 1
ATOM 1856 C CA . VAL B 1 41 ? 1.376 -24.719 -2.111 1 98.69 41 VAL B CA 1
ATOM 1857 C C . VAL B 1 41 ? 1.997 -24.484 -0.737 1 98.69 41 VAL B C 1
ATOM 1859 O O . VAL B 1 41 ? 2.531 -25.406 -0.119 1 98.69 41 VAL B O 1
ATOM 1862 N N . LEU B 1 42 ? 1.969 -23.297 -0.274 1 98.69 42 LEU B N 1
ATOM 1863 C CA . LEU B 1 42 ? 2.619 -22.891 0.965 1 98.69 42 LEU B CA 1
ATOM 1864 C C . LEU B 1 42 ? 1.634 -22.906 2.127 1 98.69 42 LEU B C 1
ATOM 1866 O O . LEU B 1 42 ? 0.438 -22.672 1.936 1 98.69 42 LEU B O 1
ATOM 1870 N N . PRO B 1 43 ? 2.129 -23.156 3.322 1 98.06 43 PRO B N 1
ATOM 1871 C CA . PRO B 1 43 ? 1.263 -23.016 4.496 1 98.06 43 PRO B CA 1
ATOM 1872 C C . PRO B 1 43 ? 1.016 -21.547 4.867 1 98.06 43 PRO B C 1
ATOM 1874 O O . PRO B 1 43 ? 1.797 -20.672 4.488 1 98.06 43 PRO B O 1
ATOM 1877 N N . VAL B 1 44 ? -0.095 -21.312 5.504 1 98 44 VAL B N 1
ATOM 1878 C CA . VAL B 1 44 ? -0.369 -20.016 6.082 1 98 44 VAL B CA 1
ATOM 1879 C C . VAL B 1 44 ? 0.154 -19.953 7.516 1 98 44 VAL B C 1
ATOM 1881 O O . VAL B 1 44 ? -0.6 -20.188 8.469 1 98 44 VAL B O 1
ATOM 1884 N N . ASP B 1 45 ? 1.438 -19.75 7.566 1 98.31 45 ASP B N 1
ATOM 1885 C CA . ASP B 1 45 ? 2.225 -19.812 8.789 1 98.31 45 ASP B CA 1
ATOM 1886 C C . ASP B 1 45 ? 3.4 -18.828 8.734 1 98.31 45 ASP B C 1
ATOM 1888 O O . ASP B 1 45 ? 4.391 -19.094 8.055 1 98.31 45 ASP B O 1
ATOM 1892 N N . PHE B 1 46 ? 3.312 -17.766 9.578 1 98.31 46 PHE B N 1
ATOM 1893 C CA . PHE B 1 46 ? 4.32 -16.719 9.531 1 98.31 46 PHE B CA 1
ATOM 1894 C C . PHE B 1 46 ? 5.691 -17.266 9.906 1 98.31 46 PHE B C 1
ATOM 1896 O O . PHE B 1 46 ? 6.715 -16.75 9.461 1 98.31 46 PHE B O 1
ATOM 1903 N N . HIS B 1 47 ? 5.738 -18.266 10.695 1 97.38 47 HIS B N 1
ATOM 1904 C CA . HIS B 1 47 ? 6.996 -18.734 11.258 1 97.38 47 HIS B CA 1
ATOM 1905 C C . HIS B 1 47 ? 7.75 -19.625 10.273 1 97.38 47 HIS B C 1
ATOM 1907 O O . HIS B 1 47 ? 8.984 -19.688 10.312 1 97.38 47 HIS B O 1
ATOM 1913 N N . VAL B 1 48 ? 7.035 -20.219 9.336 1 97.94 48 VAL B N 1
ATOM 1914 C CA . VAL B 1 48 ? 7.703 -21.25 8.562 1 97.94 48 VAL B CA 1
ATOM 1915 C C . VAL B 1 48 ? 7.707 -20.875 7.082 1 97.94 48 VAL B C 1
ATOM 1917 O O . VAL B 1 48 ? 8.633 -21.219 6.348 1 97.94 48 VAL B O 1
ATOM 1920 N N . THR B 1 49 ? 6.75 -20.156 6.637 1 98.38 49 THR B N 1
ATOM 1921 C CA . THR B 1 49 ? 6.48 -20.016 5.211 1 98.38 49 THR B CA 1
ATOM 1922 C C . THR B 1 49 ? 7.617 -19.266 4.516 1 98.38 49 THR B C 1
ATOM 1924 O O . THR B 1 49 ? 8.047 -19.656 3.43 1 98.38 49 THR B O 1
ATOM 1927 N N . GLY B 1 50 ? 8.102 -18.234 5.133 1 98.44 50 GLY B N 1
ATOM 1928 C CA . GLY B 1 50 ? 9.203 -17.484 4.551 1 98.44 50 GLY B CA 1
ATOM 1929 C C . GLY B 1 50 ? 10.453 -18.312 4.344 1 98.44 50 GLY B C 1
ATOM 1930 O O . GLY B 1 50 ? 11.055 -18.281 3.264 1 98.44 50 GLY B O 1
ATOM 1931 N N . ASP B 1 51 ? 10.805 -19.016 5.336 1 98.38 51 ASP B N 1
ATOM 1932 C CA . ASP B 1 51 ? 11.977 -19.891 5.246 1 98.38 51 ASP B CA 1
ATOM 1933 C C . ASP B 1 51 ? 11.773 -20.984 4.207 1 98.38 51 ASP B C 1
ATOM 1935 O O . ASP B 1 51 ? 12.695 -21.312 3.457 1 98.38 51 ASP B O 1
ATOM 1939 N N . HIS B 1 52 ? 10.594 -21.484 4.246 1 98.62 52 HIS B N 1
ATOM 1940 C CA . HIS B 1 52 ? 10.273 -22.531 3.27 1 98.62 52 HIS B CA 1
ATOM 1941 C C . HIS B 1 52 ? 10.414 -22 1.845 1 98.62 52 HIS B C 1
ATOM 1943 O O . HIS B 1 52 ? 10.961 -22.688 0.977 1 98.62 52 HIS B O 1
ATOM 1949 N N . LEU B 1 53 ? 9.93 -20.859 1.575 1 98.75 53 LEU B N 1
ATOM 1950 C CA . LEU B 1 53 ? 10.039 -20.25 0.253 1 98.75 53 LEU B CA 1
ATOM 1951 C C . LEU B 1 53 ? 11.508 -20.078 -0.144 1 98.75 53 LEU B C 1
ATOM 1953 O O . LEU B 1 53 ? 11.883 -20.375 -1.282 1 98.75 53 LEU B O 1
ATOM 1957 N N . VAL B 1 54 ? 12.305 -19.594 0.759 1 98.69 54 VAL B N 1
ATOM 1958 C CA . VAL B 1 54 ? 13.719 -19.375 0.489 1 98.69 54 VAL B CA 1
ATOM 1959 C C . VAL B 1 54 ? 14.383 -20.703 0.142 1 98.69 54 VAL B C 1
ATOM 1961 O O . VAL B 1 54 ? 15.188 -20.781 -0.792 1 98.69 54 VAL B O 1
ATOM 1964 N N . GLU B 1 55 ? 14.023 -21.734 0.883 1 98.69 55 GLU B N 1
ATOM 1965 C CA . GLU B 1 55 ? 14.531 -23.062 0.571 1 98.69 55 GLU B CA 1
ATOM 1966 C C . GLU B 1 55 ? 14.148 -23.484 -0.843 1 98.69 55 GLU B C 1
ATOM 1968 O O . GLU B 1 55 ? 14.961 -24.047 -1.573 1 98.69 55 GLU B O 1
ATOM 1973 N N . LEU B 1 56 ? 12.938 -23.266 -1.194 1 98.75 56 LEU B N 1
ATOM 1974 C CA . LEU B 1 56 ? 12.445 -23.609 -2.523 1 98.75 56 LEU B CA 1
ATOM 1975 C C . LEU B 1 56 ? 13.219 -22.859 -3.604 1 98.75 56 LEU B C 1
ATOM 1977 O O . LEU B 1 56 ? 13.508 -23.422 -4.664 1 98.75 56 LEU B O 1
ATOM 1981 N N . ILE B 1 57 ? 13.508 -21.562 -3.352 1 98.56 57 ILE B N 1
ATOM 1982 C CA . ILE B 1 57 ? 14.258 -20.766 -4.309 1 98.56 57 ILE B CA 1
ATOM 1983 C C . ILE B 1 57 ? 15.602 -21.422 -4.602 1 98.56 57 ILE B C 1
ATOM 1985 O O . ILE B 1 57 ? 16 -21.562 -5.762 1 98.56 57 ILE B O 1
ATOM 1989 N N . HIS B 1 58 ? 16.266 -21.938 -3.584 1 98.19 58 HIS B N 1
ATOM 1990 C CA . HIS B 1 58 ? 17.578 -22.531 -3.738 1 98.19 58 HIS B CA 1
ATOM 1991 C C . HIS B 1 58 ? 17.5 -23.922 -4.344 1 98.19 58 HIS B C 1
ATOM 1993 O O . HIS B 1 58 ? 18.391 -24.328 -5.094 1 98.19 58 HIS B O 1
ATOM 1999 N N . LYS B 1 59 ? 16.469 -24.609 -4.039 1 98.38 59 LYS B N 1
ATOM 2000 C CA . LYS B 1 59 ? 16.281 -25.953 -4.559 1 98.38 59 LYS B CA 1
ATOM 2001 C C . LYS B 1 59 ? 15.891 -25.938 -6.031 1 98.38 59 LYS B C 1
ATOM 2003 O O . LYS B 1 59 ? 16.453 -26.672 -6.844 1 98.38 59 LYS B O 1
ATOM 2008 N N . VAL B 1 60 ? 14.977 -25.062 -6.387 1 98.38 60 VAL B N 1
ATOM 2009 C CA . VAL B 1 60 ? 14.375 -25.047 -7.719 1 98.38 60 VAL B CA 1
ATOM 2010 C C . VAL B 1 60 ? 15.258 -24.219 -8.656 1 98.38 60 VAL B C 1
ATOM 2012 O O . VAL B 1 60 ? 15.344 -24.516 -9.852 1 98.38 60 VAL B O 1
ATOM 2015 N N . GLN B 1 61 ? 15.922 -23.188 -8.133 1 98.06 61 GLN B N 1
ATOM 2016 C CA . GLN B 1 61 ? 16.734 -22.25 -8.906 1 98.06 61 GLN B CA 1
ATOM 2017 C C . GLN B 1 61 ? 15.953 -21.688 -10.086 1 98.06 61 GLN B C 1
ATOM 2019 O O . GLN B 1 61 ? 16.406 -21.766 -11.234 1 98.06 61 GLN B O 1
ATOM 2024 N N . PRO B 1 62 ? 14.859 -21.078 -9.789 1 98.56 62 PRO B N 1
ATOM 2025 C CA . PRO B 1 62 ? 14 -20.547 -10.859 1 98.56 62 PRO B CA 1
ATOM 2026 C C . PRO B 1 62 ? 14.555 -19.297 -11.508 1 98.56 62 PRO B C 1
ATOM 2028 O O . PRO B 1 62 ? 15.43 -18.641 -10.938 1 98.56 62 PRO B O 1
ATOM 2031 N N . SER B 1 63 ? 14.055 -18.969 -12.688 1 98.19 63 SER B N 1
ATOM 2032 C CA . SER B 1 63 ? 14.344 -17.688 -13.344 1 98.19 63 SER B CA 1
ATOM 2033 C C . SER B 1 63 ? 13.266 -16.656 -13.039 1 98.19 63 SER B C 1
ATOM 2035 O O . SER B 1 63 ? 13.453 -15.461 -13.297 1 98.19 63 SER B O 1
ATOM 2037 N N . ALA B 1 64 ? 12.164 -17.109 -12.453 1 98.62 64 ALA B N 1
ATOM 2038 C CA . ALA B 1 64 ? 11.078 -16.219 -12.031 1 98.62 64 ALA B CA 1
ATOM 2039 C C . ALA B 1 64 ? 10.297 -16.828 -10.875 1 98.62 64 ALA B C 1
ATOM 2041 O O . ALA B 1 64 ? 10.18 -18.047 -10.773 1 98.62 64 ALA B O 1
ATOM 2042 N N . ILE B 1 65 ? 9.844 -15.984 -10.047 1 98.88 65 ILE B N 1
ATOM 2043 C CA . ILE B 1 65 ? 8.953 -16.359 -8.953 1 98.88 65 ILE B CA 1
ATOM 2044 C C . ILE B 1 65 ? 7.664 -15.539 -9.039 1 98.88 65 ILE B C 1
ATOM 2046 O O . ILE B 1 65 ? 7.703 -14.305 -9.055 1 98.88 65 ILE B O 1
ATOM 2050 N N . ILE B 1 66 ? 6.539 -16.188 -9.164 1 98.94 66 ILE B N 1
ATOM 2051 C CA . ILE B 1 66 ? 5.23 -15.555 -9.023 1 98.94 66 ILE B CA 1
ATOM 2052 C C . ILE B 1 66 ? 4.477 -16.203 -7.863 1 98.94 66 ILE B C 1
ATOM 2054 O O . ILE B 1 66 ? 4.152 -17.391 -7.91 1 98.94 66 ILE B O 1
ATOM 2058 N N . SER B 1 67 ? 4.277 -15.445 -6.879 1 98.94 67 SER B N 1
ATOM 2059 C CA . SER B 1 67 ? 3.432 -15.898 -5.781 1 98.94 67 SER B CA 1
ATOM 2060 C C . SER B 1 67 ? 2.002 -15.391 -5.938 1 98.94 67 SER B C 1
ATOM 2062 O O . SER B 1 67 ? 1.787 -14.258 -6.371 1 98.94 67 SER B O 1
ATOM 2064 N N . LEU B 1 68 ? 1.075 -16.234 -5.609 1 98.88 68 LEU B N 1
ATOM 2065 C CA . LEU B 1 68 ? -0.34 -15.898 -5.723 1 98.88 68 LEU B CA 1
ATOM 2066 C C . LEU B 1 68 ? -0.992 -15.82 -4.348 1 98.88 68 LEU B C 1
ATOM 2068 O O . LEU B 1 68 ? -0.622 -16.562 -3.438 1 98.88 68 LEU B O 1
ATOM 2072 N N . GLY B 1 69 ? -1.924 -15.016 -4.227 1 98.62 69 GLY B N 1
ATOM 2073 C CA . GLY B 1 69 ? -2.742 -14.922 -3.029 1 98.62 69 GLY B CA 1
ATOM 2074 C C . GLY B 1 69 ? -4.188 -14.555 -3.32 1 98.62 69 GLY B C 1
ATOM 2075 O O . GLY B 1 69 ? -4.473 -13.867 -4.297 1 98.62 69 GLY B O 1
ATOM 2076 N N . LEU B 1 70 ? -5.055 -15.023 -2.453 1 98.12 70 LEU B N 1
ATOM 2077 C CA . LEU B 1 70 ? -6.469 -14.68 -2.539 1 98.12 70 LEU B CA 1
ATOM 2078 C C . LEU B 1 70 ? -6.738 -13.32 -1.903 1 98.12 70 LEU B C 1
ATOM 2080 O O . LEU B 1 70 ? -6.359 -13.086 -0.754 1 98.12 70 LEU B O 1
ATOM 2084 N N . ALA B 1 71 ? -7.219 -12.406 -2.584 1 96.56 71 ALA B N 1
ATOM 2085 C CA . ALA B 1 71 ? -7.832 -11.188 -2.051 1 96.56 71 ALA B CA 1
ATOM 2086 C C . ALA B 1 71 ? -9.344 -11.211 -2.24 1 96.56 71 ALA B C 1
ATOM 2088 O O . ALA B 1 71 ? -9.859 -10.688 -3.23 1 96.56 71 ALA B O 1
ATOM 2089 N N . ALA B 1 72 ? -9.859 -11.672 -1.075 1 90.25 72 ALA B N 1
ATOM 2090 C CA . ALA B 1 72 ? -11.312 -11.828 -1.136 1 90.25 72 ALA B CA 1
ATOM 2091 C C . ALA B 1 72 ? -12.016 -10.477 -1.175 1 90.25 72 ALA B C 1
ATOM 2093 O O . ALA B 1 72 ? -11.672 -9.57 -0.411 1 90.25 72 ALA B O 1
ATOM 2094 N N . GLY B 1 73 ? -12.695 -10.008 -2.117 1 93.31 73 GLY B N 1
ATOM 2095 C CA . GLY B 1 73 ? -13.422 -8.766 -2.275 1 93.31 73 GLY B CA 1
ATOM 2096 C C . GLY B 1 73 ? -13.008 -7.98 -3.506 1 93.31 73 GLY B C 1
ATOM 2097 O O . GLY B 1 73 ? -13.703 -7.059 -3.93 1 93.31 73 GLY B O 1
ATOM 2098 N N . ARG B 1 74 ? -11.727 -8.328 -3.891 1 96.5 74 ARG B N 1
ATOM 2099 C CA . ARG B 1 74 ? -11.297 -7.664 -5.113 1 96.5 74 ARG B CA 1
ATOM 2100 C C . ARG B 1 74 ? -12.016 -8.234 -6.332 1 96.5 74 ARG B C 1
ATOM 2102 O O . ARG B 1 74 ? -12.445 -9.391 -6.32 1 96.5 74 ARG B O 1
ATOM 2109 N N . ASN B 1 75 ? -12.109 -7.367 -7.332 1 98.06 75 ASN B N 1
ATOM 2110 C CA . ASN B 1 75 ? -12.852 -7.762 -8.523 1 98.06 75 ASN B CA 1
ATOM 2111 C C . ASN B 1 75 ? -11.961 -7.758 -9.766 1 98.06 75 ASN B C 1
ATOM 2113 O O . ASN B 1 75 ? -12.461 -7.676 -10.891 1 98.06 75 ASN B O 1
ATOM 2117 N N . ARG B 1 76 ? -10.703 -7.742 -9.562 1 98.56 76 ARG B N 1
ATOM 2118 C CA . ARG B 1 76 ? -9.703 -7.727 -10.625 1 98.56 76 ARG B CA 1
ATOM 2119 C C . ARG B 1 76 ? -8.484 -8.547 -10.242 1 98.56 76 ARG B C 1
ATOM 2121 O O . ARG B 1 76 ? -8.203 -8.742 -9.055 1 98.56 76 ARG B O 1
ATOM 2128 N N . ILE B 1 77 ? -7.785 -9.086 -11.258 1 98.88 77 ILE B N 1
ATOM 2129 C CA . ILE B 1 77 ? -6.426 -9.578 -11.031 1 98.88 77 ILE B CA 1
ATOM 2130 C C . ILE B 1 77 ? -5.508 -8.406 -10.688 1 98.88 77 ILE B C 1
ATOM 2132 O O . ILE B 1 77 ? -5.477 -7.402 -11.406 1 98.88 77 ILE B O 1
ATOM 2136 N N . THR B 1 78 ? -4.758 -8.562 -9.609 1 98.88 78 THR B N 1
ATOM 2137 C CA . THR B 1 78 ? -3.99 -7.391 -9.195 1 98.88 78 THR B CA 1
ATOM 2138 C C . THR B 1 78 ? -2.531 -7.762 -8.945 1 98.88 78 THR B C 1
ATOM 2140 O O . THR B 1 78 ? -2.166 -8.156 -7.836 1 98.88 78 THR B O 1
ATOM 2143 N N . PRO B 1 79 ? -1.652 -7.586 -9.961 1 98.94 79 PRO B N 1
ATOM 2144 C CA . PRO B 1 79 ? -0.218 -7.609 -9.664 1 98.94 79 PRO B CA 1
ATOM 2145 C C . PRO B 1 79 ? 0.195 -6.535 -8.664 1 98.94 79 PRO B C 1
ATOM 2147 O O . PRO B 1 79 ? -0.244 -5.387 -8.766 1 98.94 79 PRO B O 1
ATOM 2150 N N . GLU B 1 80 ? 0.95 -6.938 -7.688 1 98.88 80 GLU B N 1
ATOM 2151 C CA . GLU B 1 80 ? 1.337 -6.043 -6.598 1 98.88 80 GLU B CA 1
ATOM 2152 C C . GLU B 1 80 ? 2.617 -5.285 -6.938 1 98.88 80 GLU B C 1
ATOM 2154 O O . GLU B 1 80 ? 3.584 -5.875 -7.422 1 98.88 80 GLU B O 1
ATOM 2159 N N . ARG B 1 81 ? 2.635 -4.035 -6.602 1 98.81 81 ARG B N 1
ATOM 2160 C CA . ARG B 1 81 ? 3.762 -3.172 -6.945 1 98.81 81 ARG B CA 1
ATOM 2161 C C . ARG B 1 81 ? 4.895 -3.322 -5.934 1 98.81 81 ARG B C 1
ATOM 2163 O O . ARG B 1 81 ? 6.07 -3.223 -6.289 1 98.81 81 ARG B O 1
ATOM 2170 N N . ILE B 1 82 ? 4.484 -3.59 -4.641 1 98.88 82 ILE B N 1
ATOM 2171 C CA . ILE B 1 82 ? 5.504 -3.49 -3.602 1 98.88 82 ILE B CA 1
ATOM 2172 C C . ILE B 1 82 ? 5.156 -4.418 -2.441 1 98.88 82 ILE B C 1
ATOM 2174 O O . ILE B 1 82 ? 3.979 -4.66 -2.166 1 98.88 82 ILE B O 1
ATOM 2178 N N . ALA B 1 83 ? 6.141 -4.941 -1.828 1 98.88 83 ALA B N 1
ATOM 2179 C CA . ALA B 1 83 ? 6.059 -5.562 -0.509 1 98.88 83 ALA B CA 1
ATOM 2180 C C . ALA B 1 83 ? 6.699 -4.68 0.556 1 98.88 83 ALA B C 1
ATOM 2182 O O . ALA B 1 83 ? 7.703 -4.012 0.295 1 98.88 83 ALA B O 1
ATOM 2183 N N . ILE B 1 84 ? 6.141 -4.719 1.724 1 98.94 84 ILE B N 1
ATOM 2184 C CA . ILE B 1 84 ? 6.676 -3.848 2.768 1 98.94 84 ILE B CA 1
ATOM 2185 C C . ILE B 1 84 ? 7.18 -4.691 3.934 1 98.94 84 ILE B C 1
ATOM 2187 O O . ILE B 1 84 ? 6.668 -5.785 4.188 1 98.94 84 ILE B O 1
ATOM 2191 N N . ASN B 1 85 ? 8.133 -4.176 4.688 1 98.88 85 ASN B N 1
ATOM 2192 C CA . ASN B 1 85 ? 8.789 -4.863 5.789 1 98.88 85 ASN B CA 1
ATOM 2193 C C . ASN B 1 85 ? 7.961 -4.793 7.07 1 98.88 85 ASN B C 1
ATOM 2195 O O . ASN B 1 85 ? 8.391 -4.199 8.062 1 98.88 85 ASN B O 1
ATOM 2199 N N . CYS B 1 86 ? 6.859 -5.484 6.996 1 98.88 86 CYS B N 1
ATOM 2200 C CA . CYS B 1 86 ? 5.941 -5.43 8.125 1 98.88 86 CYS B CA 1
ATOM 2201 C C . CYS B 1 86 ? 5.031 -6.652 8.148 1 98.88 86 CYS B C 1
ATOM 2203 O O . CYS B 1 86 ? 4.469 -7.031 7.125 1 98.88 86 CYS B O 1
ATOM 2205 N N . ASN B 1 87 ? 5 -7.32 9.297 1 98.81 87 ASN B N 1
ATOM 2206 C CA . ASN B 1 87 ? 3.99 -8.344 9.547 1 98.81 87 ASN B CA 1
ATOM 2207 C C . ASN B 1 87 ? 2.842 -7.797 10.391 1 98.81 87 ASN B C 1
ATOM 2209 O O . ASN B 1 87 ? 3.061 -7.312 11.508 1 98.81 87 ASN B O 1
ATOM 2213 N N . ASP B 1 88 ? 1.705 -7.859 9.875 1 98.56 88 ASP B N 1
ATOM 2214 C CA . ASP B 1 88 ? 0.49 -7.422 10.555 1 98.56 88 ASP B CA 1
ATOM 2215 C C . ASP B 1 88 ? -0.736 -8.148 10.008 1 98.56 88 ASP B C 1
ATOM 2217 O O . ASP B 1 88 ? -0.667 -8.797 8.961 1 98.56 88 ASP B O 1
ATOM 2221 N N . GLY B 1 89 ? -1.817 -8.062 10.773 1 97.12 89 GLY B N 1
ATOM 2222 C CA . GLY B 1 89 ? -3.043 -8.68 10.289 1 97.12 89 GLY B CA 1
ATOM 2223 C C . GLY B 1 89 ? -3.617 -9.695 11.25 1 97.12 89 GLY B C 1
ATOM 2224 O O . GLY B 1 89 ? -3.275 -9.703 12.438 1 97.12 89 GLY B O 1
ATOM 2225 N N . PRO B 1 90 ? -4.57 -10.531 10.742 1 96.88 90 PRO B N 1
ATOM 2226 C CA . PRO B 1 90 ? -5.242 -11.516 11.594 1 96.88 90 PRO B CA 1
ATOM 2227 C C . PRO B 1 90 ? -4.336 -12.68 11.977 1 96.88 90 PRO B C 1
ATOM 2229 O O . PRO B 1 90 ? -3.176 -12.727 11.555 1 96.88 90 PRO B O 1
ATOM 2232 N N . VAL B 1 91 ? -4.906 -13.531 12.766 1 97.44 91 VAL B N 1
ATOM 2233 C CA . VAL B 1 91 ? -4.219 -14.742 13.219 1 97.44 91 VAL B CA 1
ATOM 2234 C C . VAL B 1 91 ? -3.969 -15.672 12.031 1 97.44 91 VAL B C 1
ATOM 2236 O O . VAL B 1 91 ? -4.816 -15.797 11.148 1 97.44 91 VAL B O 1
ATOM 2239 N N . ASP B 1 92 ? -2.775 -16.297 12.047 1 97.31 92 ASP B N 1
ATOM 2240 C CA . ASP B 1 92 ? -2.51 -17.281 10.984 1 97.31 92 ASP B CA 1
ATOM 2241 C C . ASP B 1 92 ? -3.033 -18.656 11.367 1 97.31 92 ASP B C 1
ATOM 2243 O O . ASP B 1 92 ? -3.74 -18.812 12.367 1 97.31 92 ASP B O 1
ATOM 2247 N N . ASN B 1 93 ? -2.795 -19.641 10.508 1 97 93 ASN B N 1
ATOM 2248 C CA . ASN B 1 93 ? -3.363 -20.969 10.695 1 97 93 ASN B CA 1
ATOM 2249 C C . ASN B 1 93 ? -2.768 -21.672 11.922 1 97 93 ASN B C 1
ATOM 2251 O O . ASN B 1 93 ? -3.295 -22.672 12.383 1 97 93 ASN B O 1
ATOM 2255 N N . GLN B 1 94 ? -1.698 -21.109 12.492 1 96.94 94 GLN B N 1
ATOM 2256 C CA . GLN B 1 94 ? -1.039 -21.719 13.648 1 96.94 94 GLN B CA 1
ATOM 2257 C C . GLN B 1 94 ? -1.311 -20.922 14.922 1 96.94 94 GLN B C 1
ATOM 2259 O O . GLN B 1 94 ? -0.722 -21.203 15.969 1 96.94 94 GLN B O 1
ATOM 2264 N N . GLY B 1 95 ? -2.098 -19.844 14.742 1 97.19 95 GLY B N 1
ATOM 2265 C CA . GLY B 1 95 ? -2.545 -19.125 15.914 1 97.19 95 GLY B CA 1
ATOM 2266 C C . GLY B 1 95 ? -1.701 -17.891 16.219 1 97.19 95 GLY B C 1
ATOM 2267 O O . GLY B 1 95 ? -1.966 -17.172 17.172 1 97.19 95 GLY B O 1
ATOM 2268 N N . TYR B 1 96 ? -0.703 -17.672 15.43 1 97.88 96 TYR B N 1
ATOM 2269 C CA . TYR B 1 96 ? 0.129 -16.484 15.633 1 97.88 96 TYR B CA 1
ATOM 2270 C C . TYR B 1 96 ? -0.551 -15.242 15.086 1 97.88 96 TYR B C 1
ATOM 2272 O O . TYR B 1 96 ? -1.015 -15.227 13.938 1 97.88 96 TYR B O 1
ATOM 2280 N N . LYS B 1 97 ? -0.662 -14.172 15.898 1 97.94 97 LYS B N 1
ATOM 2281 C CA . LYS B 1 97 ? -1.218 -12.891 15.477 1 97.94 97 LYS B CA 1
ATOM 2282 C C . LYS B 1 97 ? -0.126 -11.828 15.359 1 97.94 97 LYS B C 1
ATOM 2284 O O . LYS B 1 97 ? 0.308 -11.258 16.359 1 97.94 97 LYS B O 1
ATOM 2289 N N . PRO B 1 98 ? 0.327 -11.453 14.148 1 97.88 98 PRO B N 1
ATOM 2290 C CA . PRO B 1 98 ? 1.338 -10.406 13.992 1 97.88 98 PRO B CA 1
ATOM 2291 C C . PRO B 1 98 ? 0.831 -9.023 14.406 1 97.88 98 PRO B C 1
AT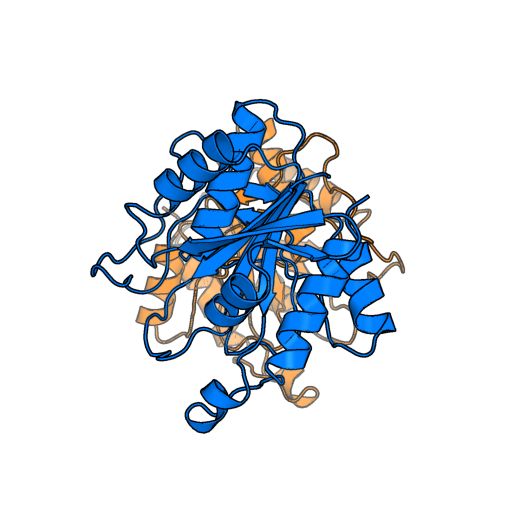OM 2293 O O . PRO B 1 98 ? -0.381 -8.789 14.445 1 97.88 98 PRO B O 1
ATOM 2296 N N . ASP B 1 99 ? 1.773 -8.148 14.758 1 97.5 99 ASP B N 1
ATOM 2297 C CA . ASP B 1 99 ? 1.368 -6.852 15.289 1 97.5 99 ASP B CA 1
ATOM 2298 C C . ASP B 1 99 ? 2.316 -5.746 14.828 1 97.5 99 ASP B C 1
ATOM 2300 O O . ASP B 1 99 ? 2.746 -4.914 15.625 1 97.5 99 ASP B O 1
ATOM 2304 N N . GLY B 1 100 ? 2.676 -5.863 13.602 1 97.81 100 GLY B N 1
ATOM 2305 C CA . GLY B 1 100 ? 3.406 -4.754 13.008 1 97.81 100 GLY B CA 1
ATOM 2306 C C . GLY B 1 100 ? 4.914 -4.934 13.062 1 97.81 100 GLY B C 1
ATOM 2307 O O . GLY B 1 100 ? 5.664 -4.023 12.711 1 97.81 100 GLY B O 1
ATOM 2308 N N . GLU B 1 101 ? 5.438 -6.07 13.469 1 98.19 101 GLU B N 1
ATOM 2309 C CA . GLU B 1 101 ? 6.879 -6.293 13.539 1 98.19 101 GLU B CA 1
ATOM 2310 C C . GLU B 1 101 ? 7.492 -6.395 12.148 1 98.19 101 GLU B C 1
ATOM 2312 O O . GLU B 1 101 ? 6.82 -6.793 11.195 1 98.19 101 GLU B O 1
ATOM 2317 N N . LYS B 1 102 ? 8.758 -6.078 12.078 1 98.56 102 LYS B N 1
ATOM 2318 C CA . LYS B 1 102 ? 9.484 -6.184 10.82 1 98.56 102 LYS B CA 1
ATOM 2319 C C . LYS B 1 102 ? 9.664 -7.641 10.406 1 98.56 102 LYS B C 1
ATOM 2321 O O . LYS B 1 102 ? 9.906 -8.508 11.25 1 98.56 102 LYS B O 1
ATOM 2326 N N . ILE B 1 103 ? 9.586 -7.867 9.133 1 98.81 103 ILE B N 1
ATOM 2327 C CA . ILE B 1 103 ? 9.891 -9.18 8.578 1 98.81 103 ILE B CA 1
ATOM 2328 C C . ILE B 1 103 ? 11.383 -9.477 8.734 1 98.81 103 ILE B C 1
ATOM 2330 O O . ILE B 1 103 ? 11.766 -10.555 9.195 1 98.81 103 ILE B O 1
ATOM 2334 N N . ILE B 1 104 ? 12.188 -8.562 8.25 1 98.69 104 ILE B N 1
ATOM 2335 C CA . ILE B 1 104 ? 13.648 -8.594 8.367 1 98.69 104 ILE B CA 1
ATOM 2336 C C . ILE B 1 104 ? 14.125 -7.379 9.156 1 98.69 104 ILE B C 1
ATOM 2338 O O . ILE B 1 104 ? 13.953 -6.238 8.719 1 98.69 104 ILE B O 1
ATOM 2342 N N . SER B 1 105 ? 14.742 -7.551 10.289 1 97.75 105 SER B N 1
ATOM 2343 C CA . SER B 1 105 ? 15.086 -6.5 11.234 1 97.75 105 SER B CA 1
ATOM 2344 C C . SER B 1 105 ? 15.891 -5.395 10.57 1 97.75 105 SER B C 1
ATOM 2346 O O . SER B 1 105 ? 15.617 -4.211 10.766 1 97.75 105 SER B O 1
ATOM 2348 N N . ASP B 1 106 ? 16.812 -5.695 9.711 1 97 106 ASP B N 1
ATOM 2349 C CA . ASP B 1 106 ? 17.688 -4.68 9.117 1 97 106 ASP B CA 1
ATOM 2350 C C . ASP B 1 106 ? 17.406 -4.535 7.621 1 97 106 ASP B C 1
ATOM 2352 O O . ASP B 1 106 ? 18.266 -4.039 6.879 1 97 106 ASP B O 1
ATOM 2356 N N . GLY B 1 107 ? 16.25 -4.945 7.234 1 98.38 107 GLY B N 1
ATOM 2357 C CA . GLY B 1 107 ? 15.914 -4.84 5.824 1 98.38 107 GLY B CA 1
ATOM 2358 C C . GLY B 1 107 ? 15.297 -3.502 5.457 1 98.38 107 GLY B C 1
ATOM 2359 O O . GLY B 1 107 ? 14.859 -2.754 6.336 1 98.38 107 GLY B O 1
ATOM 2360 N N . PRO B 1 108 ? 15.352 -3.184 4.18 1 98.62 108 PRO B N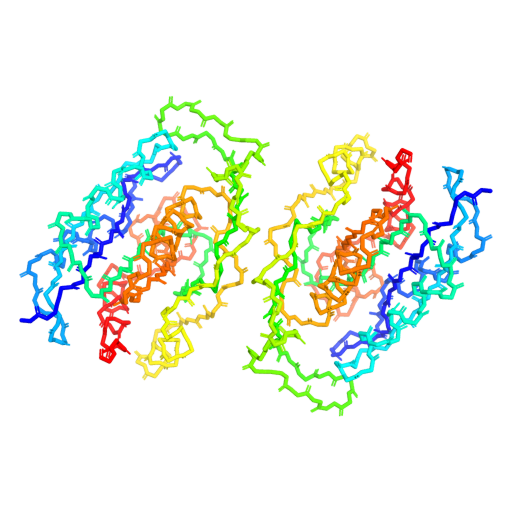 1
ATOM 2361 C CA . PRO B 1 108 ? 14.703 -1.94 3.75 1 98.62 108 PRO B CA 1
ATOM 2362 C C . PRO B 1 108 ? 13.203 -1.934 4.02 1 98.62 108 PRO B C 1
ATOM 2364 O O . PRO B 1 108 ? 12.602 -2.992 4.219 1 98.62 108 PRO B O 1
ATOM 2367 N N . ASP B 1 109 ? 12.578 -0.777 4.004 1 98.81 109 ASP B N 1
ATOM 2368 C CA . ASP B 1 109 ? 11.172 -0.625 4.344 1 98.81 109 ASP B CA 1
ATOM 2369 C C . ASP B 1 109 ? 10.281 -1.297 3.301 1 98.81 109 ASP B C 1
ATOM 2371 O O . ASP B 1 109 ? 9.148 -1.686 3.6 1 98.81 109 ASP B O 1
ATOM 2375 N N . GLY B 1 110 ? 10.719 -1.413 2.104 1 98.75 110 GLY B N 1
ATOM 2376 C CA . GLY B 1 110 ? 9.945 -2.062 1.059 1 98.75 110 GLY B CA 1
ATOM 2377 C C . GLY B 1 110 ? 10.781 -2.486 -0.131 1 98.75 110 GLY B C 1
ATOM 2378 O O . GLY B 1 110 ? 11.914 -2.021 -0.297 1 98.75 110 GLY B O 1
ATOM 2379 N N . TYR B 1 111 ? 10.289 -3.43 -0.905 1 98.88 111 TYR B N 1
ATOM 2380 C CA . TYR B 1 111 ? 10.852 -3.869 -2.178 1 98.88 111 TYR B CA 1
ATOM 2381 C C . TYR B 1 111 ? 9.805 -3.803 -3.285 1 98.88 111 TYR B C 1
ATOM 2383 O O . TYR B 1 111 ? 8.703 -4.344 -3.145 1 98.88 111 TYR B O 1
ATOM 2391 N N . PHE B 1 112 ? 10.203 -3.172 -4.355 1 98.81 112 PHE B N 1
ATOM 2392 C CA . PHE B 1 112 ? 9.312 -3.217 -5.516 1 98.81 112 PHE B CA 1
ATOM 2393 C C . PHE B 1 112 ? 9.367 -4.586 -6.184 1 98.81 112 PHE B C 1
ATOM 2395 O O . PHE B 1 112 ? 10.414 -5.238 -6.191 1 98.81 112 PHE B O 1
ATOM 2402 N N . SER B 1 113 ? 8.242 -4.973 -6.73 1 98.75 113 SER B N 1
ATOM 2403 C CA . SER B 1 113 ? 8.195 -6.117 -7.637 1 98.75 113 SER B CA 1
ATOM 2404 C C . SER B 1 113 ? 9.148 -5.926 -8.812 1 98.75 113 SER B C 1
ATOM 2406 O O . SER B 1 113 ? 9.273 -4.82 -9.344 1 98.75 113 SER B O 1
ATOM 2408 N N . SER B 1 114 ? 9.789 -7 -9.242 1 98.44 114 SER B N 1
ATOM 2409 C CA . SER B 1 114 ? 10.586 -6.938 -10.469 1 98.44 114 SER B CA 1
ATOM 2410 C C . SER B 1 114 ? 9.836 -7.547 -11.648 1 98.44 114 SER B C 1
ATOM 2412 O O . SER B 1 114 ? 10.383 -7.66 -12.742 1 98.44 114 SER B O 1
ATOM 2414 N N . LEU B 1 115 ? 8.555 -7.965 -11.414 1 98.62 115 LEU B N 1
ATOM 2415 C CA . LEU B 1 115 ? 7.711 -8.445 -12.5 1 98.62 115 LEU B CA 1
ATOM 2416 C C . LEU B 1 115 ? 7.316 -7.305 -13.43 1 98.62 115 LEU B C 1
ATOM 2418 O O . LEU B 1 115 ? 7.207 -6.156 -13 1 98.62 115 LEU B O 1
ATOM 2422 N N . PRO B 1 116 ? 7.145 -7.594 -14.68 1 98.56 116 PRO B N 1
ATOM 2423 C CA . PRO B 1 116 ? 6.613 -6.57 -15.586 1 98.56 116 PRO B CA 1
ATOM 2424 C C . PRO B 1 116 ? 5.121 -6.324 -15.391 1 98.56 116 PRO B C 1
ATOM 2426 O O . PRO B 1 116 ? 4.32 -6.625 -16.281 1 98.56 116 PRO B O 1
ATOM 2429 N N . ILE B 1 117 ? 4.766 -5.664 -14.352 1 98.69 117 ILE B N 1
ATOM 2430 C CA . ILE B 1 117 ? 3.387 -5.617 -13.875 1 98.69 117 ILE B CA 1
ATOM 2431 C C . ILE B 1 117 ? 2.543 -4.762 -14.82 1 98.69 117 ILE B C 1
ATOM 2433 O O . ILE B 1 117 ? 1.352 -5.023 -15.008 1 98.69 117 ILE B O 1
ATOM 2437 N N . LYS B 1 118 ? 3.102 -3.697 -15.445 1 98.44 118 LYS B N 1
ATOM 2438 C CA . LYS B 1 118 ? 2.361 -2.904 -16.422 1 98.44 118 LYS B CA 1
ATOM 2439 C C . LYS B 1 118 ? 1.998 -3.74 -17.641 1 98.44 118 LYS B C 1
ATOM 2441 O O . LYS B 1 118 ? 0.863 -3.691 -18.125 1 98.44 118 LYS B O 1
ATOM 2446 N N . LYS B 1 119 ? 2.951 -4.5 -18.109 1 98.69 119 LYS B N 1
ATOM 2447 C CA . LYS B 1 119 ? 2.715 -5.383 -19.25 1 98.69 119 LYS B CA 1
ATOM 2448 C C . LYS B 1 119 ? 1.684 -6.457 -18.906 1 98.69 119 LYS B C 1
ATOM 2450 O O . LYS B 1 119 ? 0.812 -6.766 -19.719 1 98.69 119 LYS B O 1
ATOM 2455 N N . MET B 1 120 ? 1.758 -7.031 -17.719 1 98.81 120 MET B N 1
ATOM 2456 C CA . MET B 1 120 ? 0.824 -8.062 -17.281 1 98.81 120 MET B CA 1
ATOM 2457 C C . MET B 1 120 ? -0.607 -7.535 -17.281 1 98.81 120 MET B C 1
ATOM 2459 O O . MET B 1 120 ? -1.51 -8.18 -17.812 1 98.81 120 MET B O 1
ATOM 2463 N N . VAL B 1 121 ? -0.794 -6.34 -16.719 1 98.88 121 VAL B N 1
ATOM 2464 C CA . VAL B 1 121 ? -2.131 -5.758 -16.656 1 98.88 121 VAL B CA 1
ATOM 2465 C C . VAL B 1 121 ? -2.646 -5.477 -18.062 1 98.88 121 VAL B C 1
ATOM 2467 O O . VAL B 1 121 ? -3.789 -5.809 -18.391 1 98.88 121 VAL B O 1
ATOM 2470 N N . LYS B 1 122 ? -1.817 -4.898 -18.859 1 98.69 122 LYS B N 1
ATOM 2471 C CA . LYS B 1 122 ? -2.203 -4.594 -20.234 1 98.69 122 LYS B CA 1
ATOM 2472 C C . LYS B 1 122 ? -2.621 -5.855 -20.984 1 98.69 122 LYS B C 1
ATOM 2474 O O . LYS B 1 122 ? -3.654 -5.871 -21.656 1 98.69 122 LYS B O 1
ATOM 2479 N N . GLU B 1 123 ? -1.838 -6.91 -20.875 1 98.69 123 GLU B N 1
ATOM 2480 C CA . GLU B 1 123 ? -2.127 -8.148 -21.594 1 98.69 123 GLU B CA 1
ATOM 2481 C C . GLU B 1 123 ? -3.395 -8.812 -21.062 1 98.69 123 GLU B C 1
ATOM 2483 O O . GLU B 1 123 ? -4.172 -9.383 -21.828 1 98.69 123 GLU B O 1
ATOM 2488 N N . LEU B 1 124 ? -3.578 -8.766 -19.75 1 98.88 124 LEU B N 1
ATOM 2489 C CA . LEU B 1 124 ? -4.809 -9.289 -19.172 1 98.88 124 LEU B CA 1
ATOM 2490 C C . LEU B 1 124 ? -6.027 -8.562 -19.734 1 98.88 124 LEU B C 1
ATOM 2492 O O . LEU B 1 124 ? -6.977 -9.195 -20.188 1 98.88 124 LEU B O 1
ATOM 2496 N N . GLU B 1 125 ? -5.961 -7.262 -19.75 1 98.75 125 GLU B N 1
ATOM 2497 C CA . GLU B 1 125 ? -7.066 -6.461 -20.266 1 98.75 125 GLU B CA 1
ATOM 2498 C C . GLU B 1 125 ? -7.289 -6.723 -21.75 1 98.75 125 GLU B C 1
ATOM 2500 O O . GLU B 1 125 ? -8.43 -6.801 -22.203 1 98.75 125 GLU B O 1
ATOM 2505 N N . ASN B 1 126 ? -6.219 -6.852 -22.531 1 98.56 126 ASN B N 1
ATOM 2506 C CA . ASN B 1 126 ? -6.309 -7.18 -23.938 1 98.56 126 ASN B CA 1
ATOM 2507 C C . ASN B 1 126 ? -7.023 -8.508 -24.172 1 98.56 126 ASN B C 1
ATOM 2509 O O . ASN B 1 126 ? -7.586 -8.742 -25.234 1 98.56 126 ASN B O 1
ATOM 2513 N N . ASN B 1 127 ? -6.984 -9.344 -23.203 1 98.38 127 ASN B N 1
ATOM 2514 C CA . ASN B 1 127 ? -7.613 -10.656 -23.312 1 98.38 127 ASN B CA 1
ATOM 2515 C C . ASN B 1 127 ? -8.953 -10.695 -22.578 1 98.38 127 ASN B C 1
ATOM 2517 O O . ASN B 1 127 ? -9.484 -11.766 -22.297 1 98.38 127 ASN B O 1
ATOM 2521 N N . GLY B 1 128 ? -9.453 -9.586 -22.172 1 98.31 128 GLY B N 1
ATOM 2522 C CA . GLY B 1 128 ? -10.789 -9.469 -21.625 1 98.31 128 GLY B CA 1
ATOM 2523 C C . GLY B 1 128 ? -10.852 -9.781 -20.141 1 98.31 128 GLY B C 1
ATOM 2524 O O . GLY B 1 128 ? -11.93 -10.078 -19.609 1 98.31 128 GLY B O 1
ATOM 2525 N N . ILE B 1 129 ? -9.766 -9.812 -19.453 1 98.75 129 ILE B N 1
ATOM 2526 C CA . ILE B 1 129 ? -9.734 -10.102 -18.031 1 98.75 129 ILE B CA 1
ATOM 2527 C C . ILE B 1 129 ? -9.445 -8.82 -17.25 1 98.75 129 ILE B C 1
ATOM 2529 O O . ILE B 1 129 ? -8.367 -8.234 -17.391 1 98.75 129 ILE B O 1
ATOM 2533 N N . PRO B 1 130 ? -10.367 -8.344 -16.359 1 98.69 130 PRO B N 1
ATOM 2534 C CA . PRO B 1 130 ? -10.133 -7.129 -15.578 1 98.69 130 PRO B CA 1
ATOM 2535 C C . PRO B 1 130 ? -8.906 -7.234 -14.672 1 98.69 130 PRO B C 1
ATOM 2537 O O . PRO B 1 130 ? -8.758 -8.227 -13.953 1 98.69 130 PRO B O 1
ATOM 2540 N N . ALA B 1 131 ? -8.07 -6.211 -14.719 1 98.88 131 ALA B N 1
ATOM 2541 C CA . ALA B 1 131 ? -6.836 -6.203 -13.938 1 98.88 131 ALA B CA 1
ATOM 2542 C C . ALA B 1 131 ? -6.414 -4.777 -13.594 1 98.88 131 ALA B C 1
ATOM 2544 O O . ALA B 1 131 ? -6.855 -3.822 -14.234 1 98.88 131 ALA B O 1
ATOM 2545 N N . LYS B 1 132 ? -5.668 -4.637 -12.586 1 98.62 132 LYS B N 1
ATOM 2546 C CA . LYS B 1 132 ? -5.098 -3.354 -12.18 1 98.62 132 LYS B CA 1
ATOM 2547 C C . LYS B 1 132 ? -3.875 -3.551 -11.297 1 98.62 132 LYS B C 1
ATOM 2549 O O . LYS B 1 132 ? -3.797 -4.523 -10.539 1 98.62 132 LYS B O 1
ATOM 2554 N N . ILE B 1 133 ? -2.932 -2.641 -11.375 1 98.69 133 ILE B N 1
ATOM 2555 C CA . ILE B 1 133 ? -1.791 -2.668 -10.469 1 98.69 133 ILE B CA 1
ATOM 2556 C C . ILE B 1 133 ? -2.242 -2.285 -9.062 1 98.69 133 ILE B C 1
ATOM 2558 O O . ILE B 1 133 ? -3.016 -1.341 -8.883 1 98.69 133 ILE B O 1
ATOM 2562 N N . SER B 1 134 ? -1.87 -3.084 -8.109 1 98.44 134 SER B N 1
ATOM 2563 C CA . SER B 1 134 ? -2.135 -2.779 -6.703 1 98.44 134 SER B CA 1
ATOM 2564 C C . SER B 1 134 ? -0.894 -2.219 -6.016 1 98.44 134 SER B C 1
ATOM 2566 O O . SER B 1 134 ? 0.206 -2.75 -6.18 1 98.44 134 SER B O 1
ATOM 2568 N N . ASN B 1 135 ? -1.048 -1.176 -5.23 1 97.81 135 ASN B N 1
ATOM 2569 C CA . ASN B 1 135 ? 0.073 -0.528 -4.559 1 97.81 135 ASN B CA 1
ATOM 2570 C C . ASN B 1 135 ? 0.272 -1.075 -3.148 1 97.81 135 ASN B C 1
ATOM 2572 O O . ASN B 1 135 ? 1.035 -0.512 -2.361 1 97.81 135 ASN B O 1
ATOM 2576 N N . THR B 1 136 ? -0.459 -2.178 -2.848 1 96.75 136 THR B N 1
ATOM 2577 C CA . THR B 1 136 ? -0.259 -2.771 -1.529 1 96.75 136 THR B CA 1
ATOM 2578 C C . THR B 1 136 ? -0.598 -4.258 -1.55 1 96.75 136 THR B C 1
ATOM 2580 O O . THR B 1 136 ? -1.681 -4.648 -1.992 1 96.75 136 THR B O 1
ATOM 2583 N N . ALA B 1 137 ? 0.3 -5.039 -1.034 1 96.75 137 ALA B N 1
ATOM 2584 C CA . ALA B 1 137 ? 0.047 -6.461 -0.815 1 96.75 137 ALA B CA 1
ATOM 2585 C C . ALA B 1 137 ? -0.459 -6.715 0.602 1 96.75 137 ALA B C 1
ATOM 2587 O O . ALA B 1 137 ? -0.477 -7.859 1.065 1 96.75 137 ALA B O 1
ATOM 2588 N N . GLY B 1 138 ? -0.868 -5.617 1.283 1 96.94 138 GLY B N 1
ATOM 2589 C CA . GLY B 1 138 ? -1.19 -5.734 2.695 1 96.94 138 GLY B CA 1
ATOM 2590 C C . GLY B 1 138 ? 0.034 -5.902 3.576 1 96.94 138 GLY B C 1
ATOM 2591 O O . GLY B 1 138 ? 1.094 -5.344 3.287 1 96.94 138 GLY B O 1
ATOM 2592 N N . ALA B 1 139 ? -0.136 -6.57 4.695 1 98.31 139 ALA B N 1
ATOM 2593 C CA . ALA B 1 139 ? 0.962 -6.82 5.629 1 98.31 139 ALA B CA 1
ATOM 2594 C C . ALA B 1 139 ? 0.866 -8.219 6.227 1 98.31 139 ALA B C 1
ATOM 2596 O O . ALA B 1 139 ? 1.545 -8.531 7.207 1 98.31 139 ALA B O 1
ATOM 2597 N N . TYR B 1 140 ? -0.057 -9.016 5.633 1 98 140 TYR B N 1
ATOM 2598 C CA . TYR B 1 140 ? -0.239 -10.383 6.094 1 98 140 TYR B CA 1
ATOM 2599 C C . TYR B 1 140 ? 0.76 -11.32 5.426 1 98 140 TYR B C 1
ATOM 2601 O O . TYR B 1 140 ? 1.88 -10.914 5.102 1 98 140 TYR B O 1
ATOM 2609 N N . LEU B 1 141 ? 0.405 -12.57 5.289 1 98.06 141 LEU B N 1
ATOM 2610 C CA . LEU B 1 141 ? 1.331 -13.602 4.844 1 98.06 141 LEU B CA 1
ATOM 2611 C C . LEU B 1 141 ? 1.717 -13.391 3.381 1 98.06 141 LEU B C 1
ATOM 2613 O O . LEU B 1 141 ? 2.84 -13.703 2.98 1 98.06 141 LEU B O 1
ATOM 2617 N N . CYS B 1 142 ? 0.775 -12.891 2.527 1 98.44 142 CYS B N 1
ATOM 2618 C CA . CYS B 1 142 ? 1.093 -12.609 1.131 1 98.44 142 CYS B CA 1
ATOM 2619 C C . CYS B 1 142 ? 2.234 -11.609 1.02 1 98.44 142 CYS B C 1
ATOM 2621 O O . CYS B 1 142 ? 3.189 -11.828 0.271 1 98.44 142 CYS B O 1
ATOM 2623 N N . ASN B 1 143 ? 2.115 -10.578 1.777 1 98.81 143 ASN B N 1
ATOM 2624 C CA . ASN B 1 143 ? 3.182 -9.586 1.843 1 98.81 143 ASN B CA 1
ATOM 2625 C C . ASN B 1 143 ? 4.48 -10.195 2.361 1 98.81 143 ASN B C 1
ATOM 2627 O O . ASN B 1 143 ? 5.559 -9.922 1.824 1 98.81 143 ASN B O 1
ATOM 2631 N N . HIS B 1 144 ? 4.359 -10.992 3.385 1 98.88 144 HIS B N 1
ATOM 2632 C CA . HIS B 1 144 ? 5.508 -11.648 4 1 98.88 144 HIS B CA 1
ATOM 2633 C C . HIS B 1 144 ? 6.289 -12.469 2.98 1 98.88 144 HIS B C 1
ATOM 2635 O O . HIS B 1 144 ? 7.512 -12.359 2.895 1 98.88 144 HIS B O 1
ATOM 2641 N N . VAL B 1 145 ? 5.602 -13.234 2.24 1 98.75 145 VAL B N 1
ATOM 2642 C CA . VAL B 1 145 ? 6.203 -14.125 1.255 1 98.75 145 VAL B CA 1
ATOM 2643 C C . VAL B 1 145 ? 6.84 -13.297 0.135 1 98.75 145 VAL B C 1
ATOM 2645 O O . VAL B 1 145 ? 7.965 -13.578 -0.286 1 98.75 145 VAL B O 1
ATOM 2648 N N . MET B 1 146 ? 6.125 -12.305 -0.33 1 98.88 146 MET B N 1
ATOM 2649 C CA . MET B 1 146 ? 6.652 -11.438 -1.38 1 98.88 146 MET B CA 1
ATOM 2650 C C . MET B 1 146 ? 7.934 -10.75 -0.924 1 98.88 146 MET B C 1
ATOM 2652 O O . MET B 1 146 ? 8.938 -10.758 -1.642 1 98.88 146 MET B O 1
ATOM 2656 N N . TYR B 1 147 ? 7.934 -10.211 0.271 1 98.94 147 TYR B N 1
ATOM 2657 C CA . TYR B 1 147 ? 9.086 -9.508 0.818 1 98.94 147 TYR B CA 1
ATOM 2658 C C . TYR B 1 147 ? 10.273 -10.445 0.977 1 98.94 147 TYR B C 1
ATOM 2660 O O . TYR B 1 147 ? 11.406 -10.094 0.62 1 98.94 147 TYR B O 1
ATOM 2668 N N . ARG B 1 148 ? 10.008 -11.648 1.531 1 98.94 148 ARG B N 1
ATOM 2669 C CA . ARG B 1 148 ? 11.062 -12.617 1.778 1 98.94 148 ARG B CA 1
ATOM 2670 C C . ARG B 1 148 ? 11.742 -13.039 0.476 1 98.94 148 ARG B C 1
ATOM 2672 O O . ARG B 1 148 ? 12.961 -13.164 0.417 1 98.94 148 ARG B O 1
ATOM 2679 N N . ALA B 1 149 ? 10.969 -13.266 -0.565 1 98.88 149 ALA B N 1
ATOM 2680 C CA . ALA B 1 149 ? 11.539 -13.625 -1.862 1 98.88 149 ALA B CA 1
ATOM 2681 C C . ALA B 1 149 ? 12.414 -12.5 -2.402 1 98.88 149 ALA B C 1
ATOM 2683 O O . ALA B 1 149 ? 13.562 -12.734 -2.787 1 98.88 149 ALA B O 1
ATOM 2684 N N . LEU B 1 150 ? 11.867 -11.305 -2.375 1 98.88 150 LEU B N 1
ATOM 2685 C CA . LEU B 1 150 ? 12.586 -10.156 -2.93 1 98.88 150 LEU B CA 1
ATOM 2686 C C . LEU B 1 150 ? 13.828 -9.852 -2.111 1 98.88 150 LEU B C 1
ATOM 2688 O O . LEU B 1 150 ? 14.867 -9.477 -2.666 1 98.88 150 LEU B O 1
ATOM 2692 N N . HIS B 1 151 ? 13.727 -10.023 -0.841 1 98.81 151 HIS B N 1
ATOM 2693 C CA . HIS B 1 151 ? 14.875 -9.812 0.027 1 98.81 151 HIS B CA 1
ATOM 2694 C C . HIS B 1 151 ? 15.992 -10.797 -0.296 1 98.81 151 HIS B C 1
ATOM 2696 O O . HIS B 1 151 ? 17.156 -10.406 -0.417 1 98.81 151 HIS B O 1
ATOM 2702 N N . GLU B 1 152 ? 15.617 -12.078 -0.412 1 98.81 152 GLU B N 1
ATOM 2703 C CA . GLU B 1 152 ? 16.609 -13.109 -0.725 1 98.81 152 GLU B CA 1
ATOM 2704 C C . GLU B 1 152 ? 17.297 -12.82 -2.057 1 98.81 152 GLU B C 1
ATOM 2706 O O . GLU B 1 152 ? 18.516 -12.938 -2.166 1 98.81 152 GLU B O 1
ATOM 2711 N N . ILE B 1 153 ? 16.547 -12.438 -3.014 1 98.62 153 ILE B N 1
ATOM 2712 C CA . ILE B 1 153 ? 17.047 -12.156 -4.352 1 98.62 153 ILE B CA 1
ATOM 2713 C C . ILE B 1 153 ? 18.047 -10.992 -4.289 1 98.62 153 ILE B C 1
ATOM 2715 O O . ILE B 1 153 ? 19.109 -11.047 -4.898 1 98.62 153 ILE B O 1
ATOM 2719 N N . GLU B 1 154 ? 17.641 -9.969 -3.582 1 98.12 154 GLU B N 1
ATOM 2720 C CA . GLU B 1 154 ? 18.516 -8.805 -3.438 1 98.12 154 GLU B CA 1
ATOM 2721 C C . GLU B 1 154 ? 19.797 -9.156 -2.697 1 98.12 154 GLU B C 1
ATOM 2723 O O . GLU B 1 154 ? 20.891 -8.781 -3.125 1 98.12 154 GLU B O 1
ATOM 2728 N N . GLN B 1 155 ? 19.688 -9.875 -1.624 1 97.94 155 GLN B N 1
ATOM 2729 C CA . GLN B 1 155 ? 20.828 -10.211 -0.78 1 97.94 155 GLN B CA 1
ATOM 2730 C C . GLN B 1 155 ? 21.812 -11.109 -1.523 1 97.94 155 GLN B C 1
ATOM 2732 O O . GLN B 1 155 ? 23.016 -10.961 -1.376 1 97.94 155 GLN B O 1
ATOM 2737 N N . GLN B 1 156 ? 21.25 -11.977 -2.314 1 98 156 GLN B N 1
ATOM 2738 C CA . GLN B 1 156 ? 22.094 -12.938 -3.014 1 98 156 GLN B CA 1
ATOM 2739 C C . GLN B 1 156 ? 22.422 -12.453 -4.422 1 98 156 GLN B C 1
ATOM 2741 O O . GLN B 1 156 ? 23.141 -13.133 -5.16 1 98 156 GLN B O 1
ATOM 2746 N N . LYS B 1 157 ? 21.984 -11.281 -4.832 1 97.5 157 LYS B N 1
ATOM 2747 C CA . LYS B 1 157 ? 22.234 -10.68 -6.137 1 97.5 157 LYS B CA 1
ATOM 2748 C C . LYS B 1 157 ? 21.844 -11.633 -7.266 1 97.5 157 LYS B C 1
ATOM 2750 O O . LYS B 1 157 ? 22.625 -11.859 -8.188 1 97.5 157 LYS B O 1
ATOM 2755 N N . LEU B 1 158 ? 20.703 -12.242 -7.016 1 96.94 158 LEU B N 1
ATOM 2756 C CA . LEU B 1 158 ? 20.203 -13.164 -8.023 1 96.94 158 LEU B CA 1
ATOM 2757 C C . LEU B 1 158 ? 19.531 -12.406 -9.164 1 96.94 158 LEU B C 1
ATOM 2759 O O . LEU B 1 158 ? 18.969 -11.32 -8.953 1 96.94 158 LEU B O 1
ATOM 2763 N N . ASP B 1 159 ? 19.594 -12.945 -10.336 1 95.56 159 ASP B N 1
ATOM 2764 C CA . ASP B 1 159 ? 18.938 -12.391 -11.508 1 95.56 159 ASP B CA 1
ATOM 2765 C C . ASP B 1 159 ? 17.625 -13.109 -11.789 1 95.56 159 ASP B C 1
ATOM 2767 O O . ASP B 1 159 ? 17.531 -13.906 -12.727 1 95.56 159 ASP B O 1
ATOM 2771 N N . ILE B 1 160 ? 16.594 -12.844 -10.977 1 96.12 160 ILE B N 1
ATOM 2772 C CA . ILE B 1 160 ? 15.305 -13.523 -10.969 1 96.12 160 ILE B CA 1
ATOM 2773 C C . ILE B 1 160 ? 14.18 -12.492 -10.914 1 96.12 160 ILE B C 1
ATOM 2775 O O . ILE B 1 160 ? 14.227 -11.555 -10.117 1 96.12 160 ILE B O 1
ATOM 2779 N N . PHE B 1 161 ? 13.172 -12.609 -11.836 1 97.19 161 PHE B N 1
ATOM 2780 C CA . PHE B 1 161 ? 11.938 -11.859 -11.641 1 97.19 161 PHE B CA 1
ATOM 2781 C C . PHE B 1 161 ? 11.188 -12.359 -10.414 1 97.19 161 PHE B C 1
ATOM 2783 O O . PHE B 1 161 ? 11.125 -13.562 -10.164 1 97.19 161 PHE B O 1
ATOM 2790 N N . SER B 1 162 ? 10.695 -11.461 -9.672 1 98.75 162 SER B N 1
ATOM 2791 C CA . SER B 1 162 ? 9.914 -11.906 -8.523 1 98.75 162 SER B CA 1
ATOM 2792 C C . SER B 1 162 ? 8.828 -10.898 -8.172 1 98.75 162 SER B C 1
ATOM 2794 O O . SER B 1 162 ? 9.047 -9.688 -8.227 1 98.75 162 SER B O 1
ATOM 2796 N N . GLY B 1 163 ? 7.711 -11.43 -7.84 1 98.81 163 GLY B N 1
ATOM 2797 C CA . GLY B 1 163 ? 6.609 -10.609 -7.375 1 98.81 163 GLY B CA 1
ATOM 2798 C C . GLY B 1 163 ? 5.402 -11.414 -6.938 1 98.81 163 GLY B C 1
ATOM 2799 O O . GLY B 1 163 ? 5.531 -12.586 -6.574 1 98.81 163 GLY B O 1
ATOM 2800 N N . PHE B 1 164 ? 4.285 -10.758 -6.816 1 98.94 164 PHE B N 1
ATOM 2801 C CA . PHE B 1 164 ? 3.066 -11.32 -6.242 1 98.94 164 PHE B CA 1
ATOM 2802 C C . PHE B 1 164 ? 1.842 -10.875 -7.031 1 98.94 164 PHE B C 1
ATOM 2804 O O . PHE B 1 164 ? 1.777 -9.742 -7.504 1 98.94 164 PHE B O 1
ATOM 2811 N N . ILE B 1 165 ? 0.902 -11.734 -7.195 1 98.94 165 ILE B N 1
ATOM 2812 C CA . ILE B 1 165 ? -0.374 -11.438 -7.836 1 98.94 165 ILE B CA 1
ATOM 2813 C C . ILE B 1 165 ? -1.522 -11.859 -6.922 1 98.94 165 ILE B C 1
ATOM 2815 O O . ILE B 1 165 ? -1.616 -13.023 -6.527 1 98.94 165 ILE B O 1
ATOM 2819 N N . HIS B 1 166 ? -2.338 -10.945 -6.59 1 98.94 166 HIS B N 1
ATOM 2820 C CA . HIS B 1 166 ? -3.59 -11.281 -5.918 1 98.94 166 HIS B CA 1
ATOM 2821 C C . HIS B 1 166 ? -4.703 -11.539 -6.93 1 98.94 166 HIS B C 1
ATOM 2823 O O . HIS B 1 166 ? -4.816 -10.828 -7.93 1 98.94 166 HIS B O 1
ATOM 2829 N N . ILE B 1 167 ? -5.508 -12.461 -6.613 1 98.81 167 ILE B N 1
ATOM 2830 C CA . ILE B 1 167 ? -6.613 -12.812 -7.5 1 98.81 167 ILE B CA 1
ATOM 2831 C C . ILE B 1 167 ? -7.93 -12.75 -6.727 1 98.81 167 ILE B C 1
ATOM 2833 O O . ILE B 1 167 ? -7.945 -12.914 -5.504 1 98.81 167 ILE B O 1
ATOM 2837 N N . PRO B 1 168 ? -9.047 -12.547 -7.453 1 98.12 168 PRO B N 1
ATOM 2838 C CA . PRO B 1 168 ? -10.367 -12.617 -6.828 1 98.12 168 PRO B CA 1
ATOM 2839 C C . PRO B 1 168 ? -10.727 -14.031 -6.363 1 98.12 168 PRO B C 1
ATOM 2841 O O . PRO B 1 168 ? -10 -14.984 -6.66 1 98.12 168 PRO B O 1
ATOM 2844 N N . ALA B 1 169 ? -11.852 -14.094 -5.66 1 97.56 169 ALA B N 1
ATOM 2845 C CA . ALA B 1 169 ? -12.414 -15.391 -5.293 1 97.56 169 ALA B CA 1
ATOM 2846 C C . ALA B 1 169 ? -12.836 -16.172 -6.531 1 97.56 169 ALA B C 1
ATOM 2848 O O . ALA B 1 169 ? -13.086 -15.594 -7.586 1 97.56 169 ALA B O 1
ATOM 2849 N N . SER B 1 170 ? -12.82 -17.469 -6.367 1 97.62 170 SER B N 1
ATOM 2850 C CA . SER B 1 170 ? -13.477 -18.297 -7.367 1 97.62 170 SER B CA 1
ATOM 2851 C C . SER B 1 170 ? -14.992 -18.281 -7.199 1 97.62 170 SER B C 1
ATOM 2853 O O . SER B 1 170 ? -15.5 -17.953 -6.125 1 97.62 170 SER B O 1
ATOM 2855 N N . HIS B 1 171 ? -15.695 -18.719 -8.227 1 96.69 171 HIS B N 1
ATOM 2856 C CA . HIS B 1 171 ? -17.141 -18.844 -8.125 1 96.69 171 HIS B CA 1
ATOM 2857 C C . HIS B 1 171 ? -17.531 -19.766 -6.977 1 96.69 171 HIS B C 1
ATOM 2859 O O . HIS B 1 171 ? -18.5 -19.484 -6.246 1 96.69 171 HIS B O 1
ATOM 2865 N N . LYS B 1 172 ? -16.781 -20.781 -6.848 1 95.5 172 LYS B N 1
ATOM 2866 C CA . LYS B 1 172 ? -17.062 -21.734 -5.785 1 95.5 172 LYS B CA 1
ATOM 2867 C C . LYS B 1 172 ? -17.047 -21.062 -4.418 1 95.5 172 LYS B C 1
ATOM 2869 O O . LYS B 1 172 ? -17.938 -21.281 -3.596 1 95.5 172 LYS B O 1
ATOM 2874 N N . LEU B 1 173 ? -16.047 -20.25 -4.18 1 93.44 173 LEU B N 1
ATOM 2875 C CA . LEU B 1 173 ? -15.914 -19.547 -2.906 1 93.44 173 LEU B CA 1
ATOM 2876 C C . LEU B 1 173 ? -17.031 -18.531 -2.734 1 93.44 173 LEU B C 1
ATOM 2878 O O . LEU B 1 173 ? -17.5 -18.297 -1.62 1 93.44 173 LEU B O 1
ATOM 2882 N N . ALA B 1 174 ? -17.422 -17.969 -3.795 1 93.88 174 ALA B N 1
ATOM 2883 C CA . ALA B 1 174 ? -18.406 -16.891 -3.756 1 93.88 174 ALA B CA 1
ATOM 2884 C C . ALA B 1 174 ? -19.812 -17.422 -3.49 1 93.88 174 ALA B C 1
ATOM 2886 O O . ALA B 1 174 ? -20.734 -16.656 -3.201 1 93.88 174 ALA B O 1
ATOM 2887 N N . LEU B 1 175 ? -19.969 -18.719 -3.689 1 92.88 175 LEU B N 1
ATOM 2888 C CA . LEU B 1 175 ? -21.266 -19.312 -3.385 1 92.88 175 LEU B CA 1
ATOM 2889 C C . LEU B 1 175 ? -21.625 -19.125 -1.915 1 92.88 175 LEU B C 1
ATOM 2891 O O . LEU B 1 175 ? -22.797 -19.016 -1.564 1 92.88 175 LEU B O 1
ATOM 2895 N N . THR B 1 176 ? -20.641 -18.984 -1.072 1 86.94 176 THR B N 1
ATOM 2896 C CA . THR B 1 176 ? -20.891 -18.922 0.363 1 86.94 176 THR B CA 1
ATOM 2897 C C . THR B 1 176 ? -20.516 -17.562 0.927 1 86.94 176 THR B C 1
ATOM 2899 O O . THR B 1 176 ? -20.75 -17.281 2.104 1 86.94 176 THR B O 1
ATOM 2902 N N . ASN B 1 177 ? -19.891 -16.812 0.129 1 86.38 177 ASN B N 1
ATOM 2903 C CA . ASN B 1 177 ? -19.453 -15.477 0.519 1 86.38 177 ASN B CA 1
ATOM 2904 C C . ASN B 1 177 ? -19.891 -14.43 -0.497 1 86.38 177 ASN B C 1
ATOM 2906 O O . ASN B 1 177 ? -19.578 -14.539 -1.686 1 86.38 177 ASN B O 1
ATOM 2910 N N . ASN B 1 178 ? -20.797 -13.594 -0.269 1 89.5 178 ASN B N 1
ATOM 2911 C CA . ASN B 1 178 ? -21.266 -12.547 -1.168 1 89.5 178 ASN B CA 1
ATOM 2912 C C . ASN B 1 178 ? -20.141 -11.609 -1.572 1 89.5 178 ASN B C 1
ATOM 2914 O O . ASN B 1 178 ? -20.109 -10.445 -1.15 1 89.5 178 ASN B O 1
ATOM 2918 N N . ILE B 1 179 ? -19.281 -12.148 -2.457 1 94.06 179 ILE B N 1
ATOM 2919 C CA . ILE B 1 179 ? -18.094 -11.398 -2.869 1 94.06 179 ILE B CA 1
ATOM 2920 C C . ILE B 1 179 ? -17.875 -11.555 -4.371 1 94.06 179 ILE B C 1
ATOM 2922 O O . ILE B 1 179 ? -18.406 -12.492 -4.984 1 94.06 179 ILE B O 1
ATOM 2926 N N . PRO B 1 180 ? -17.219 -10.602 -5.059 1 96.25 180 PRO B N 1
ATOM 2927 C CA . PRO B 1 180 ? -16.859 -10.766 -6.469 1 96.25 180 PRO B CA 1
ATOM 2928 C C . PRO B 1 180 ? -16.047 -12.031 -6.727 1 96.25 180 PRO B C 1
ATOM 2930 O O . PRO B 1 180 ? -15.305 -12.484 -5.848 1 96.25 180 PRO B O 1
ATOM 2933 N N . SER B 1 181 ? -16.266 -12.602 -7.898 1 97.69 181 SER B N 1
ATOM 2934 C CA . SER B 1 181 ? -15.562 -13.844 -8.195 1 97.69 181 SER B CA 1
ATOM 2935 C C . SER B 1 181 ? -15.359 -14.023 -9.695 1 97.69 181 SER B C 1
ATOM 2937 O O . SER B 1 181 ? -16 -13.336 -10.5 1 97.69 181 SER B O 1
ATOM 2939 N N . PHE B 1 182 ? -14.375 -14.766 -10.078 1 98.12 182 PHE B N 1
ATOM 2940 C CA . PHE B 1 182 ? -14.125 -15.25 -11.43 1 98.12 182 PHE B CA 1
ATOM 2941 C C . PHE B 1 182 ? -14.273 -16.766 -11.5 1 98.12 182 PHE B C 1
ATOM 2943 O O . PHE B 1 182 ? -14.18 -17.453 -10.484 1 98.12 182 PHE B O 1
ATOM 2950 N N . ALA B 1 183 ? -14.508 -17.266 -12.758 1 97.88 183 ALA B N 1
ATOM 2951 C CA . ALA B 1 183 ? -14.406 -18.703 -12.961 1 97.88 183 ALA B CA 1
ATOM 2952 C C . ALA B 1 183 ? -12.977 -19.188 -12.719 1 97.88 183 ALA B C 1
ATOM 2954 O O . ALA B 1 183 ? -12.016 -18.531 -13.109 1 97.88 183 ALA B O 1
ATOM 2955 N N . GLN B 1 184 ? -12.922 -20.391 -12.117 1 98.19 184 GLN B N 1
ATOM 2956 C CA . GLN B 1 184 ? -11.609 -20.969 -11.828 1 98.19 184 GLN B CA 1
ATOM 2957 C C . GLN B 1 184 ? -10.75 -21.031 -13.086 1 98.19 184 GLN B C 1
ATOM 2959 O O . GLN B 1 184 ? -9.555 -20.75 -13.047 1 98.19 184 GLN B O 1
ATOM 2964 N N . LYS B 1 185 ? -11.336 -21.328 -14.188 1 98 185 LYS B N 1
ATOM 2965 C CA . LYS B 1 185 ? -10.602 -21.453 -15.445 1 98 185 LYS B CA 1
ATOM 2966 C C . LYS B 1 185 ? -10.055 -20.094 -15.883 1 98 185 LYS B C 1
ATOM 2968 O O . LYS B 1 185 ? -8.969 -20.016 -16.469 1 98 185 LYS B O 1
ATOM 2973 N N . ASP B 1 186 ? -10.797 -19.047 -15.625 1 98.38 186 ASP B N 1
ATOM 2974 C CA . ASP B 1 186 ? -10.352 -17.703 -15.977 1 98.38 186 ASP B CA 1
ATOM 2975 C C . ASP B 1 186 ? -9.227 -17.25 -15.062 1 98.38 186 ASP B C 1
ATOM 2977 O O . ASP B 1 186 ? -8.32 -16.531 -15.5 1 98.38 186 ASP B O 1
ATOM 2981 N N . LEU B 1 187 ? -9.336 -17.641 -13.836 1 98.75 187 LEU B N 1
ATOM 2982 C CA . LEU B 1 187 ? -8.242 -17.359 -12.914 1 98.75 187 LEU B CA 1
ATOM 2983 C C . LEU B 1 187 ? -6.945 -18.016 -13.375 1 98.75 187 LEU B C 1
ATOM 2985 O O . LEU B 1 187 ? -5.895 -17.391 -13.414 1 98.75 187 LEU B O 1
ATOM 2989 N N . GLN B 1 188 ? -7.02 -19.25 -13.688 1 98.69 188 GLN B N 1
ATOM 2990 C CA . GLN B 1 188 ? -5.844 -19.969 -14.172 1 98.69 188 GLN B CA 1
ATOM 2991 C C . GLN B 1 188 ? -5.316 -19.344 -15.469 1 98.69 188 GLN B C 1
ATOM 2993 O O . GLN B 1 188 ? -4.109 -19.172 -15.625 1 98.69 188 GLN B O 1
ATOM 2998 N N . ARG B 1 189 ? -6.227 -19.016 -16.391 1 98.5 189 ARG B N 1
ATOM 2999 C CA . ARG B 1 189 ? -5.852 -18.391 -17.641 1 98.5 189 ARG B CA 1
ATOM 3000 C C . ARG B 1 189 ? -5.129 -17.062 -17.406 1 98.5 189 ARG B C 1
ATOM 3002 O O . ARG B 1 189 ? -4.164 -16.734 -18.109 1 98.5 189 ARG B O 1
ATOM 3009 N N . ALA B 1 190 ? -5.613 -16.312 -16.453 1 98.88 190 ALA B N 1
ATOM 3010 C CA . ALA B 1 190 ? -4.984 -15.031 -16.109 1 98.88 190 ALA B CA 1
ATOM 3011 C C . ALA B 1 190 ? -3.521 -15.234 -15.719 1 98.88 190 ALA B C 1
ATOM 3013 O O . ALA B 1 190 ? -2.65 -14.477 -16.156 1 98.88 190 ALA B O 1
ATOM 3014 N N . ILE B 1 191 ? -3.268 -16.25 -14.93 1 98.88 191 ILE B N 1
ATOM 3015 C CA . ILE B 1 191 ? -1.907 -16.516 -14.477 1 98.88 191 ILE B CA 1
ATOM 3016 C C . ILE B 1 191 ? -1.052 -16.969 -15.656 1 98.88 191 ILE B C 1
ATOM 3018 O O . ILE B 1 191 ? 0.109 -16.578 -15.781 1 98.88 191 ILE B O 1
ATOM 3022 N N . GLU B 1 192 ? -1.603 -17.734 -16.531 1 98.75 192 GLU B N 1
ATOM 3023 C CA . GLU B 1 192 ? -0.879 -18.156 -17.734 1 98.75 192 GLU B CA 1
ATOM 3024 C C . GLU B 1 192 ? -0.494 -16.969 -18.609 1 98.75 192 GLU B C 1
ATOM 3026 O O . GLU B 1 192 ? 0.618 -16.922 -19.125 1 98.75 192 GLU B O 1
ATOM 3031 N N . ILE B 1 193 ? -1.411 -16.078 -18.797 1 98.56 193 ILE B N 1
ATOM 3032 C CA . ILE B 1 193 ? -1.143 -14.867 -19.547 1 98.56 193 ILE B CA 1
ATOM 3033 C C . ILE B 1 193 ? 0.005 -14.094 -18.906 1 98.56 193 ILE B C 1
ATOM 3035 O O . ILE B 1 193 ? 0.917 -13.633 -19.594 1 98.56 193 ILE B O 1
ATOM 3039 N N . CYS B 1 194 ? -0.021 -13.977 -17.562 1 98.81 194 CYS B N 1
ATOM 3040 C CA . CYS B 1 194 ? 1.019 -13.25 -16.859 1 98.81 194 CYS B CA 1
ATOM 3041 C C . CYS B 1 194 ? 2.373 -13.93 -17.016 1 98.81 194 CYS B C 1
ATOM 3043 O O . CYS B 1 194 ? 3.391 -13.258 -17.203 1 98.81 194 CYS B O 1
ATOM 3045 N N . ILE B 1 195 ? 2.391 -15.227 -16.984 1 98.5 195 ILE B N 1
ATOM 3046 C CA . ILE B 1 195 ? 3.629 -15.969 -17.203 1 98.5 195 ILE B CA 1
ATOM 3047 C C . ILE B 1 195 ? 4.164 -15.68 -18.594 1 98.5 195 ILE B C 1
ATOM 3049 O O . ILE B 1 195 ? 5.375 -15.531 -18.781 1 98.5 195 ILE B O 1
ATOM 3053 N N . GLY B 1 196 ? 3.27 -15.516 -19.5 1 97.5 196 GLY B N 1
ATOM 3054 C CA . GLY B 1 196 ? 3.656 -15.219 -20.875 1 97.5 196 GLY B CA 1
ATOM 3055 C C . GLY B 1 196 ? 4.289 -13.852 -21.031 1 97.5 196 GLY B C 1
ATOM 3056 O O . GLY B 1 196 ? 4.91 -13.562 -22.062 1 97.5 196 GLY B O 1
ATOM 3057 N N . CYS B 1 197 ? 4.121 -13.031 -20.078 1 98.06 197 CYS B N 1
ATOM 3058 C CA . CYS B 1 197 ? 4.656 -11.68 -20.141 1 98.06 197 CYS B CA 1
ATOM 3059 C C . CYS B 1 197 ? 6.121 -11.656 -19.719 1 98.06 197 CYS B C 1
ATOM 3061 O O . CYS B 1 197 ? 6.797 -10.633 -19.875 1 98.06 197 CYS B O 1
ATOM 3063 N N . LEU B 1 198 ? 6.5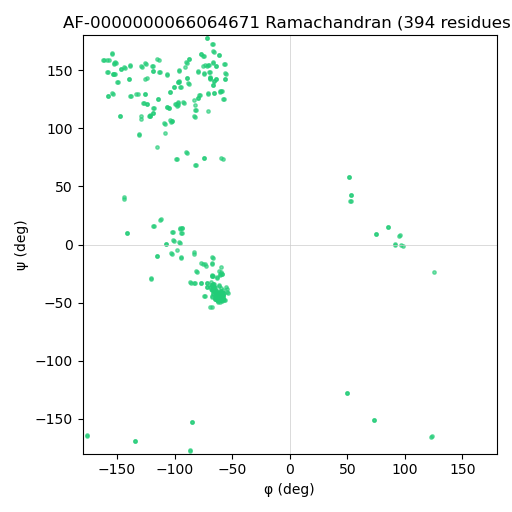74 -12.875 -19.234 1 96.12 198 LEU B N 1
ATOM 3064 C CA . LEU B 1 198 ? 7.953 -12.93 -18.766 1 96.12 198 LEU B CA 1
ATOM 3065 C C . LEU B 1 198 ? 8.922 -13.117 -19.922 1 96.12 198 LEU B C 1
ATOM 3067 O O . LEU B 1 198 ? 8.625 -13.852 -20.875 1 96.12 198 LEU B O 1
ATOM 3071 N N . ASP B 1 199 ? 9.852 -12.195 -20.281 1 79.12 199 ASP B N 1
ATOM 3072 C CA . ASP B 1 199 ? 10.797 -12.273 -21.391 1 79.12 199 ASP B CA 1
ATOM 3073 C C . ASP B 1 199 ? 11.797 -13.406 -21.188 1 79.12 199 ASP B C 1
ATOM 3075 O O . ASP B 1 199 ? 12.133 -13.742 -20.047 1 79.12 199 ASP B O 1
#